Protein AF-A0A225DK24-F1 (afdb_monomer_lite)

Foldseek 3Di:
DPDAQPLRVVLVVQVVVCPQLDFLQSNQVSLLVSLAACVRCVVQADDDPVAKDWGWPDADQWKTKTKIKAFAFHKDFFKAQQQKFKKKAWRFAKKKKWFFFQDPVQATATQDIDIHGHSGMDRPRHFTGIMITRNDPGTMTIMMMMITPYRDDIDGHHHDPDHDPRPPDDPAAEEEEEAQELQSLLLLLLLLLQAARYAYEYEHQDPDGHCGLQQPDPDFVAWALAFQQQQDLALPCSCQSVVVVCVVPVVRDRRDTGGSNSSSVSSVVSSVVSNVPHSYHYHYHNWAFQAWDARPSAAIWTGTRVNHIDGHNFYEAADDFAFDDDPCPVFEDDDCPQEARGLSPPCSLVVDDLAFEEEEEAAESLSLVSVVNSPPDPHDYAYEYEYQALAHAAEDDPDDAAADACPVVLCVQLPPPDQHALVVSVVVLVVVLVVCVVVVHHSLNSLVNCVVCQLVNLQSHDPVSNVVCVVPVVVVNCSSNSHHYPVSVVVQVVCVVVNRYHYFNFDWRHWYDDCQWIWTWTQGNPPSDTDIDTTRHYYYPVDTHDQQDCSRGSHNVNCVSVQVWDADPVRQATDADPLAFGQGNVRDGDLRYGYAARRHCSSGVVSHDSSRRSVSSNSPSVSVCVVRPSPPPD

Structure (mmCIF, N/CA/C/O backbone):
data_AF-A0A225DK24-F1
#
_entry.id   AF-A0A225DK24-F1
#
loop_
_atom_site.group_PDB
_atom_site.id
_atom_site.type_symbol
_atom_site.label_atom_id
_atom_site.label_alt_id
_atom_site.label_comp_id
_atom_site.label_asym_id
_atom_site.label_entity_id
_atom_site.label_seq_id
_atom_site.pdbx_PDB_ins_code
_atom_site.Cartn_x
_atom_site.Cartn_y
_atom_site.Cartn_z
_atom_site.occupancy
_atom_site.B_iso_or_equiv
_atom_site.auth_seq_id
_atom_site.auth_comp_id
_atom_site.auth_asym_id
_atom_site.auth_atom_id
_atom_site.pdbx_PDB_model_num
ATOM 1 N N . MET A 1 1 ? 39.042 -27.674 -3.934 1.00 63.53 1 MET A N 1
ATOM 2 C CA . MET A 1 1 ? 38.348 -26.426 -4.324 1.00 63.53 1 MET A CA 1
ATOM 3 C C . MET A 1 1 ? 39.333 -25.568 -5.090 1.00 63.53 1 MET A C 1
ATOM 5 O O . MET A 1 1 ? 40.496 -25.561 -4.710 1.00 63.53 1 MET A O 1
ATOM 9 N N . ILE A 1 2 ? 38.900 -24.915 -6.169 1.00 78.00 2 ILE A N 1
ATOM 10 C CA . ILE A 1 2 ? 39.715 -23.899 -6.850 1.00 78.00 2 ILE A CA 1
ATOM 11 C C . ILE A 1 2 ? 39.828 -22.708 -5.883 1.00 78.00 2 ILE A C 1
ATOM 13 O O . ILE A 1 2 ? 38.780 -22.261 -5.411 1.00 78.00 2 ILE A O 1
ATOM 17 N N . PRO A 1 3 ? 41.037 -22.230 -5.533 1.00 83.44 3 PRO A N 1
ATOM 18 C CA . PRO A 1 3 ? 41.191 -21.035 -4.708 1.00 83.44 3 PRO A CA 1
ATOM 19 C C . PRO A 1 3 ? 40.518 -19.842 -5.389 1.00 83.44 3 PRO A C 1
ATOM 21 O O . PRO A 1 3 ? 40.699 -19.640 -6.591 1.00 83.44 3 PRO A O 1
ATOM 24 N N . LEU A 1 4 ? 39.728 -19.075 -4.640 1.00 91.38 4 LEU A N 1
ATOM 25 C CA . LEU A 1 4 ? 39.091 -17.874 -5.171 1.00 91.38 4 LEU A CA 1
ATOM 26 C C . LEU A 1 4 ? 40.088 -16.713 -5.156 1.00 91.38 4 LEU A C 1
ATOM 28 O O . LEU A 1 4 ? 40.890 -16.582 -4.235 1.00 91.38 4 LEU A O 1
ATOM 32 N N . ASN A 1 5 ? 40.027 -15.862 -6.178 1.00 95.19 5 ASN A N 1
ATOM 33 C CA . ASN A 1 5 ? 40.678 -14.556 -6.136 1.00 95.19 5 ASN A CA 1
ATOM 34 C C . ASN A 1 5 ? 40.067 -13.717 -4.984 1.00 95.19 5 ASN A C 1
ATOM 36 O O . ASN A 1 5 ? 38.856 -13.819 -4.769 1.00 95.19 5 ASN A O 1
ATOM 40 N N . PRO A 1 6 ? 40.841 -12.859 -4.288 1.00 95.00 6 PRO A N 1
ATOM 41 C CA . PRO A 1 6 ? 40.341 -12.045 -3.175 1.00 95.00 6 PRO A CA 1
ATOM 42 C C . PRO A 1 6 ? 39.071 -11.229 -3.471 1.00 95.00 6 PRO A C 1
ATOM 44 O O . PRO A 1 6 ? 38.195 -11.130 -2.615 1.00 95.00 6 PRO A O 1
ATOM 47 N N . ARG A 1 7 ? 38.923 -10.667 -4.680 1.00 94.94 7 ARG A N 1
ATOM 48 C CA . ARG A 1 7 ? 37.710 -9.921 -5.072 1.00 94.94 7 ARG A CA 1
ATOM 49 C C . ARG A 1 7 ? 36.498 -10.834 -5.223 1.00 94.94 7 ARG A C 1
ATOM 51 O O . ARG A 1 7 ? 35.393 -10.471 -4.823 1.00 94.94 7 ARG A O 1
ATOM 58 N N . LEU A 1 8 ? 36.706 -12.025 -5.783 1.00 94.56 8 LEU A N 1
ATOM 59 C CA . LEU A 1 8 ? 35.656 -13.027 -5.946 1.00 94.56 8 LEU A CA 1
ATOM 60 C C . LEU A 1 8 ? 35.246 -13.623 -4.589 1.00 94.56 8 LEU A C 1
ATOM 62 O O . LEU A 1 8 ? 34.063 -13.860 -4.358 1.00 94.56 8 LEU A O 1
ATOM 66 N N . GLU A 1 9 ? 36.197 -13.806 -3.672 1.00 95.31 9 GLU A N 1
ATOM 67 C CA . GLU A 1 9 ? 35.942 -14.213 -2.287 1.00 95.31 9 GLU A CA 1
ATOM 68 C C . GLU A 1 9 ? 35.147 -13.150 -1.511 1.00 95.31 9 GLU A C 1
ATOM 70 O O . GLU A 1 9 ? 34.161 -13.480 -0.849 1.00 95.31 9 GLU A O 1
ATOM 75 N N . ASP A 1 10 ? 35.499 -11.867 -1.650 1.00 95.38 10 ASP A N 1
ATOM 76 C CA . ASP A 1 10 ? 34.747 -10.774 -1.027 1.00 95.38 10 ASP A CA 1
ATOM 77 C C . ASP A 1 10 ? 33.317 -10.660 -1.580 1.00 95.38 10 ASP A C 1
ATOM 79 O O . ASP A 1 10 ? 32.370 -10.461 -0.815 1.00 95.38 10 ASP A O 1
ATOM 83 N N . LEU A 1 11 ? 33.121 -10.861 -2.890 1.00 95.88 11 LEU A N 1
ATOM 84 C CA . LEU A 1 11 ? 31.780 -10.944 -3.470 1.00 95.88 11 LEU A CA 1
ATOM 85 C C . LEU A 1 11 ? 30.970 -12.086 -2.841 1.00 95.88 11 LEU A C 1
ATOM 87 O O . LEU A 1 11 ? 29.830 -11.859 -2.442 1.00 95.88 11 LEU A O 1
ATOM 91 N N . VAL A 1 12 ? 31.547 -13.286 -2.716 1.00 95.69 12 VAL A N 1
ATOM 92 C CA . VAL A 1 12 ? 30.883 -14.438 -2.079 1.00 95.69 12 VAL A CA 1
ATOM 93 C C . VAL A 1 12 ? 30.485 -14.117 -0.640 1.00 95.69 12 VAL A C 1
ATOM 95 O O . VAL A 1 12 ? 29.343 -14.367 -0.263 1.00 95.69 12 VAL A O 1
ATOM 98 N N . ARG A 1 13 ? 31.372 -13.492 0.144 1.00 95.25 13 ARG A N 1
ATOM 99 C CA . ARG A 1 13 ? 31.068 -13.069 1.519 1.00 95.25 13 ARG A CA 1
ATOM 100 C C . ARG A 1 13 ? 29.879 -12.106 1.572 1.00 95.25 13 ARG A C 1
ATOM 102 O O . ARG A 1 13 ? 28.973 -12.294 2.376 1.00 95.25 13 ARG A O 1
ATOM 109 N N . ARG A 1 14 ? 29.855 -11.094 0.700 1.00 93.75 14 ARG A N 1
ATOM 110 C CA . ARG A 1 14 ? 28.753 -10.118 0.639 1.00 93.75 14 ARG A CA 1
ATOM 111 C C . ARG A 1 14 ? 27.439 -10.737 0.158 1.00 93.75 14 ARG A C 1
ATOM 113 O O . ARG A 1 14 ? 26.378 -10.342 0.627 1.00 93.75 14 ARG A O 1
ATOM 120 N N . LEU A 1 15 ? 27.490 -11.715 -0.748 1.00 93.56 15 LEU A N 1
ATOM 121 C CA . LEU A 1 15 ? 26.304 -12.469 -1.163 1.00 93.56 15 LEU A CA 1
ATOM 122 C C . LEU A 1 15 ? 25.789 -13.381 -0.041 1.00 93.56 15 LEU A C 1
ATOM 124 O O . LEU A 1 15 ? 24.580 -13.455 0.157 1.00 93.56 15 LEU A O 1
ATOM 128 N N . ASP A 1 16 ? 26.679 -14.011 0.733 1.00 92.88 16 ASP A N 1
ATOM 129 C CA . ASP A 1 16 ? 26.311 -14.820 1.904 1.00 92.88 16 ASP A CA 1
ATOM 130 C C . ASP A 1 16 ? 25.577 -13.970 2.974 1.00 92.88 16 ASP A C 1
ATOM 132 O O . ASP A 1 16 ? 24.686 -14.472 3.661 1.00 92.88 16 ASP A O 1
ATOM 136 N N . GLU A 1 17 ? 25.881 -12.668 3.077 1.00 90.75 17 GLU A N 1
ATOM 137 C CA . GLU A 1 17 ? 25.200 -11.716 3.974 1.00 90.75 17 GLU A CA 1
ATOM 138 C C . GLU A 1 17 ? 23.756 -11.375 3.549 1.00 90.75 17 GLU A C 1
ATOM 140 O O . GLU A 1 17 ? 22.966 -10.944 4.395 1.00 90.75 17 GLU A O 1
ATOM 145 N N . LEU A 1 18 ? 23.378 -11.581 2.278 1.00 85.50 18 LEU A N 1
ATOM 146 C CA . LEU A 1 18 ? 22.001 -11.352 1.811 1.00 85.50 18 LEU A CA 1
ATOM 147 C C . LEU A 1 18 ? 21.017 -12.392 2.368 1.00 85.50 18 LEU A C 1
ATOM 149 O O . LEU A 1 18 ? 19.855 -12.070 2.630 1.00 85.50 18 LEU A O 1
ATOM 153 N N . GLY A 1 19 ? 21.470 -13.636 2.550 1.00 83.00 19 GLY A N 1
ATOM 154 C CA . GLY A 1 19 ? 20.638 -14.733 3.035 1.00 83.00 19 GLY A CA 1
ATOM 155 C C . GLY A 1 19 ? 19.463 -15.095 2.101 1.00 83.00 19 GLY A C 1
ATOM 156 O O . GLY A 1 19 ? 19.473 -14.772 0.912 1.00 83.00 19 GLY A O 1
ATOM 157 N N . PRO A 1 20 ? 18.426 -15.792 2.610 1.00 75.38 20 PRO A N 1
ATOM 158 C CA . PRO A 1 20 ? 17.318 -16.321 1.800 1.00 75.38 20 PRO A CA 1
ATOM 159 C C . PRO A 1 20 ? 16.413 -15.255 1.168 1.00 75.38 20 PRO A C 1
ATOM 161 O O . PRO A 1 20 ? 15.648 -15.570 0.264 1.00 75.38 20 PRO A O 1
ATOM 164 N N . GLU A 1 21 ? 16.516 -14.006 1.614 1.00 68.81 21 GLU A N 1
ATOM 165 C CA . GLU A 1 21 ? 15.713 -12.871 1.145 1.00 68.81 21 GLU A CA 1
ATOM 166 C C . GLU A 1 21 ? 16.487 -12.010 0.127 1.00 68.81 21 GLU A C 1
ATOM 168 O O . GLU A 1 21 ? 16.242 -10.809 -0.001 1.00 68.81 21 GLU A O 1
ATOM 173 N N . ALA A 1 22 ? 17.467 -12.599 -0.569 1.00 80.44 22 ALA A N 1
ATOM 174 C CA . ALA A 1 22 ? 18.258 -11.907 -1.579 1.00 80.44 22 ALA A CA 1
ATOM 175 C C . ALA A 1 22 ? 17.358 -11.306 -2.671 1.00 80.44 22 ALA A C 1
ATOM 177 O O . ALA A 1 22 ? 16.533 -11.989 -3.276 1.00 80.44 22 ALA A O 1
ATOM 178 N N . THR A 1 23 ? 17.546 -10.015 -2.945 1.00 77.31 23 THR A N 1
ATOM 179 C CA . THR A 1 23 ? 16.813 -9.291 -3.989 1.00 77.31 23 THR A CA 1
ATOM 180 C C . THR A 1 23 ? 17.691 -8.973 -5.171 1.00 77.31 23 THR A C 1
ATOM 182 O O . THR A 1 23 ? 18.910 -8.867 -5.049 1.00 77.31 23 THR A O 1
ATOM 185 N N . LEU A 1 24 ? 17.052 -8.724 -6.314 1.00 79.06 24 LEU A N 1
ATOM 186 C CA . LEU A 1 24 ? 17.739 -8.360 -7.549 1.00 79.06 24 LEU A CA 1
ATOM 187 C C . LEU A 1 24 ? 18.584 -7.103 -7.346 1.00 79.06 24 LEU A C 1
ATOM 189 O O . LEU A 1 24 ? 19.726 -7.041 -7.787 1.00 79.06 24 LEU A O 1
ATOM 193 N N . ALA A 1 25 ? 18.061 -6.162 -6.556 1.00 77.19 25 ALA A N 1
ATOM 194 C CA . ALA A 1 25 ? 18.766 -4.958 -6.146 1.00 77.19 25 ALA A CA 1
ATOM 195 C C . ALA A 1 25 ? 19.965 -5.216 -5.236 1.00 77.19 25 ALA A C 1
ATOM 197 O O . ALA A 1 25 ? 20.996 -4.562 -5.386 1.00 77.19 25 ALA A O 1
ATOM 198 N N . GLY A 1 26 ? 19.835 -6.128 -4.271 1.00 83.94 26 GLY A N 1
ATOM 199 C CA . GLY A 1 26 ? 20.950 -6.519 -3.412 1.00 83.94 26 GLY A CA 1
ATOM 200 C C . GLY A 1 26 ? 22.074 -7.154 -4.226 1.00 83.94 26 GLY A C 1
ATOM 201 O O . GLY A 1 26 ? 23.225 -6.740 -4.119 1.00 83.94 26 GLY A O 1
ATOM 202 N N . ILE A 1 27 ? 21.722 -8.102 -5.094 1.00 89.31 27 ILE A N 1
ATOM 203 C CA . ILE A 1 27 ? 22.672 -8.821 -5.944 1.00 89.31 27 ILE A CA 1
ATOM 204 C C . ILE A 1 27 ? 23.372 -7.869 -6.920 1.00 89.31 27 ILE A C 1
ATOM 206 O O . ILE A 1 27 ? 24.601 -7.857 -6.965 1.00 89.31 27 ILE A O 1
ATOM 210 N N . ALA A 1 28 ? 22.613 -7.050 -7.659 1.00 87.75 28 ALA A N 1
ATOM 211 C CA . ALA A 1 28 ? 23.166 -6.098 -8.623 1.00 87.75 28 ALA A CA 1
ATOM 212 C C . ALA A 1 28 ? 24.166 -5.144 -7.954 1.00 87.75 28 ALA A C 1
ATOM 214 O O . ALA A 1 28 ? 25.301 -5.027 -8.408 1.00 87.75 28 ALA A O 1
ATOM 215 N N . ARG A 1 29 ? 23.809 -4.580 -6.792 1.00 87.75 29 ARG A N 1
ATOM 216 C CA . ARG A 1 29 ? 24.692 -3.696 -6.016 1.00 87.75 29 ARG A CA 1
ATOM 217 C C . ARG A 1 29 ? 25.998 -4.377 -5.602 1.00 87.75 29 ARG A C 1
ATOM 219 O O . ARG A 1 29 ? 27.055 -3.751 -5.618 1.00 87.75 29 ARG A O 1
ATOM 226 N N . HIS A 1 30 ? 25.944 -5.646 -5.193 1.00 92.62 30 HIS A N 1
ATOM 227 C CA . HIS A 1 30 ? 27.148 -6.377 -4.795 1.00 92.62 30 HIS A CA 1
ATOM 228 C C . HIS A 1 30 ? 28.040 -6.749 -5.982 1.00 92.62 30 HIS A C 1
ATOM 230 O O . HIS A 1 30 ? 29.261 -6.752 -5.805 1.00 92.62 30 HIS A O 1
ATOM 236 N N . LEU A 1 31 ? 27.460 -7.016 -7.159 1.00 92.88 31 LEU A N 1
ATOM 237 C CA . LEU A 1 31 ? 28.197 -7.206 -8.413 1.00 92.88 31 LEU A CA 1
ATOM 238 C C . LEU A 1 31 ? 28.871 -5.904 -8.867 1.00 92.88 31 LEU A C 1
ATOM 240 O O . LEU A 1 31 ? 30.077 -5.890 -9.104 1.00 92.88 31 LEU A O 1
ATOM 244 N N . GLU A 1 32 ? 28.129 -4.795 -8.903 1.00 90.38 32 GLU A N 1
ATOM 245 C CA . GLU A 1 32 ? 28.659 -3.469 -9.254 1.00 90.38 32 GLU A CA 1
ATOM 246 C C . GLU A 1 32 ? 29.811 -3.071 -8.325 1.00 90.38 32 GLU A C 1
ATOM 248 O O . GLU A 1 32 ? 30.904 -2.736 -8.780 1.00 90.38 32 GLU A O 1
ATOM 253 N N . GLY A 1 33 ? 29.612 -3.205 -7.010 1.00 90.56 33 GLY A N 1
ATOM 254 C CA . GLY A 1 33 ? 30.634 -2.904 -6.009 1.00 90.56 33 GLY A CA 1
ATOM 255 C C . GLY A 1 33 ? 31.804 -3.895 -5.960 1.00 90.56 33 GLY A C 1
ATOM 256 O O . GLY A 1 33 ? 32.774 -3.646 -5.247 1.00 90.56 33 GLY A O 1
ATOM 257 N N . ALA A 1 34 ? 31.738 -5.038 -6.655 1.00 92.75 34 ALA A N 1
ATOM 258 C CA . ALA A 1 34 ? 32.864 -5.971 -6.756 1.00 92.75 34 ALA A CA 1
ATOM 259 C C . ALA A 1 34 ? 33.916 -5.519 -7.765 1.00 92.75 34 ALA A C 1
ATOM 261 O O . ALA A 1 34 ? 35.082 -5.865 -7.585 1.00 92.75 34 ALA A O 1
ATOM 262 N N . ALA A 1 35 ? 33.509 -4.758 -8.790 1.00 89.12 35 ALA A N 1
ATOM 263 C CA . ALA A 1 35 ? 34.384 -4.315 -9.874 1.00 89.12 35 ALA A CA 1
ATOM 264 C C . ALA A 1 35 ? 35.274 -5.458 -10.416 1.00 89.12 35 ALA A C 1
ATOM 266 O O . ALA A 1 35 ? 36.493 -5.311 -10.525 1.00 89.12 35 ALA A O 1
ATOM 267 N N . LEU A 1 36 ? 34.664 -6.622 -10.685 1.00 94.62 36 LEU A N 1
ATOM 268 C CA . LEU A 1 36 ? 35.374 -7.809 -11.162 1.00 94.62 36 LEU A CA 1
ATOM 269 C C . LEU A 1 36 ? 35.978 -7.575 -12.551 1.00 94.62 36 LEU A C 1
ATOM 271 O O . LEU A 1 36 ? 35.341 -6.986 -13.426 1.00 94.62 36 LEU A O 1
ATOM 275 N N . ALA A 1 37 ? 37.177 -8.111 -12.755 1.00 93.44 37 ALA A N 1
ATOM 276 C CA . ALA A 1 37 ? 37.869 -8.162 -14.036 1.00 93.44 37 ALA A CA 1
ATOM 277 C C . ALA A 1 37 ? 38.078 -9.616 -14.501 1.00 93.44 37 ALA A C 1
ATOM 279 O O . ALA A 1 37 ? 37.814 -10.577 -13.771 1.00 93.44 37 ALA A O 1
ATOM 280 N N . ALA A 1 38 ? 38.538 -9.796 -15.741 1.00 94.38 38 ALA A N 1
ATOM 281 C CA . ALA A 1 38 ? 38.719 -11.114 -16.349 1.00 94.38 38 ALA A CA 1
ATOM 282 C C . ALA A 1 38 ? 39.688 -12.009 -15.551 1.00 94.38 38 ALA A C 1
ATOM 284 O O . ALA A 1 38 ? 39.441 -13.206 -15.379 1.00 94.38 38 ALA A O 1
ATOM 285 N N . GLU A 1 39 ? 40.765 -11.429 -15.017 1.00 95.19 39 GLU A N 1
ATOM 286 C CA . GLU A 1 39 ? 41.761 -12.111 -14.191 1.00 95.19 39 GLU A CA 1
ATOM 287 C C . GLU A 1 39 ? 41.181 -12.677 -12.887 1.00 95.19 39 GLU A C 1
ATOM 289 O O . GLU A 1 39 ? 41.618 -13.736 -12.430 1.00 95.19 39 GLU A O 1
ATOM 294 N N . ASP A 1 40 ? 40.154 -12.034 -12.324 1.00 96.12 40 ASP A N 1
ATOM 295 C CA . ASP A 1 40 ? 39.536 -12.451 -11.063 1.00 96.12 40 ASP A CA 1
ATOM 296 C C . ASP A 1 40 ? 38.778 -13.778 -11.208 1.00 96.12 40 ASP A C 1
ATOM 298 O O . ASP A 1 40 ? 38.622 -14.528 -10.240 1.00 96.12 40 ASP A O 1
ATOM 302 N N . VAL A 1 41 ? 38.334 -14.095 -12.430 1.00 96.62 41 VAL A N 1
ATOM 303 C CA . VAL A 1 41 ? 37.542 -15.292 -12.746 1.00 96.62 41 VAL A CA 1
ATOM 304 C C . VAL A 1 41 ? 38.256 -16.277 -13.673 1.00 96.62 41 VAL A C 1
ATOM 306 O O . VAL A 1 41 ? 37.679 -17.309 -14.023 1.00 96.62 41 VAL A O 1
ATOM 309 N N . ALA A 1 42 ? 39.511 -16.011 -14.049 1.00 96.19 42 ALA A N 1
ATOM 310 C CA . ALA A 1 42 ? 40.256 -16.764 -15.063 1.00 96.19 42 ALA A CA 1
ATOM 311 C C . ALA A 1 42 ? 40.274 -18.285 -14.815 1.00 96.19 42 ALA A C 1
ATOM 313 O O . ALA A 1 42 ? 40.132 -19.077 -15.747 1.00 96.19 42 ALA A O 1
ATOM 314 N N . ALA A 1 43 ? 40.358 -18.713 -13.550 1.00 96.12 43 ALA A N 1
ATOM 315 C CA . ALA A 1 43 ? 40.365 -20.129 -13.176 1.00 96.12 43 ALA A CA 1
ATOM 316 C C . ALA A 1 43 ? 39.079 -20.891 -13.573 1.00 96.12 43 ALA A C 1
ATOM 318 O O . ALA A 1 43 ? 39.104 -22.122 -13.713 1.00 96.12 43 ALA A O 1
ATOM 319 N N . PHE A 1 44 ? 37.976 -20.167 -13.788 1.00 97.00 44 PHE A N 1
ATOM 320 C CA . PHE A 1 44 ? 36.657 -20.687 -14.152 1.00 97.00 44 PHE A CA 1
ATOM 321 C C . PHE A 1 44 ? 36.314 -20.503 -15.637 1.00 97.00 44 PHE A C 1
ATOM 323 O O . PHE A 1 44 ? 35.312 -21.048 -16.094 1.00 97.00 44 PHE A O 1
ATOM 330 N N . VAL A 1 45 ? 37.137 -19.796 -16.414 1.00 97.00 45 VAL A N 1
ATOM 331 C CA . VAL A 1 45 ? 36.917 -19.630 -17.857 1.00 97.00 45 VAL A CA 1
ATOM 332 C C . VAL A 1 45 ? 37.141 -20.972 -18.562 1.00 97.00 45 VAL A C 1
ATOM 334 O O . VAL A 1 45 ? 38.154 -21.653 -18.359 1.00 97.00 45 VAL A O 1
ATOM 337 N N . ARG A 1 46 ? 36.153 -21.404 -19.352 1.00 94.81 46 ARG A N 1
ATOM 338 C CA . ARG A 1 46 ? 36.131 -22.719 -20.018 1.00 94.81 46 ARG A CA 1
ATOM 339 C C . ARG A 1 46 ? 35.553 -22.580 -21.430 1.00 94.81 46 ARG A C 1
ATOM 341 O O . ARG A 1 46 ? 34.364 -22.826 -21.611 1.00 94.81 46 ARG A O 1
ATOM 348 N N . PRO A 1 47 ? 36.332 -22.163 -22.438 1.00 94.38 47 PRO A N 1
ATOM 349 C CA . PRO A 1 47 ? 35.833 -22.094 -23.808 1.00 94.38 47 PRO A CA 1
ATOM 350 C C . PRO A 1 47 ? 35.393 -23.482 -24.291 1.00 94.38 47 PRO A C 1
ATOM 352 O O . PRO A 1 47 ? 36.080 -24.471 -24.042 1.00 94.38 47 PRO A O 1
ATOM 355 N N . ASN A 1 48 ? 34.249 -23.562 -24.967 1.00 94.69 48 ASN A N 1
ATOM 356 C CA . ASN A 1 48 ? 33.711 -24.816 -25.485 1.00 94.69 48 ASN A CA 1
ATOM 357 C C . ASN A 1 48 ? 33.092 -24.582 -26.878 1.00 94.69 48 ASN A C 1
ATOM 359 O O . ASN A 1 48 ? 32.129 -23.824 -26.986 1.00 94.69 48 ASN A O 1
ATOM 363 N N . PRO A 1 49 ? 33.606 -25.215 -27.947 1.00 92.69 49 PRO A N 1
ATOM 364 C CA . PRO A 1 49 ? 33.071 -25.055 -29.302 1.00 92.69 49 PRO A CA 1
ATOM 365 C C . PRO A 1 49 ? 31.617 -25.510 -29.465 1.00 92.69 49 PRO A C 1
ATOM 367 O O . PRO A 1 49 ? 30.900 -24.955 -30.292 1.00 92.69 49 PRO A O 1
ATOM 370 N N . ALA A 1 50 ? 31.171 -26.499 -28.684 1.00 91.62 50 ALA A N 1
ATOM 371 C CA . ALA A 1 50 ? 29.842 -27.090 -28.842 1.00 91.62 50 ALA A CA 1
ATOM 372 C C . ALA A 1 50 ? 28.713 -26.232 -28.242 1.00 91.62 50 ALA A C 1
ATOM 374 O O . ALA A 1 50 ? 27.581 -26.275 -28.717 1.00 91.62 50 ALA A O 1
ATOM 375 N N . SER A 1 51 ? 28.998 -25.470 -27.186 1.00 92.62 51 SER A N 1
ATOM 376 C CA . SER A 1 51 ? 28.039 -24.589 -26.516 1.00 92.62 51 SER A CA 1
ATOM 377 C C . SER A 1 51 ? 28.775 -23.596 -25.628 1.00 92.62 51 SER A C 1
ATOM 379 O O . SER A 1 51 ? 29.917 -23.843 -25.247 1.00 92.62 51 SER A O 1
ATOM 381 N N . TYR A 1 52 ? 28.105 -22.536 -25.182 1.00 94.81 52 TYR A N 1
ATOM 382 C CA . TYR A 1 52 ? 28.635 -21.766 -24.059 1.00 94.81 52 TYR A CA 1
ATOM 383 C C . TYR A 1 52 ? 28.785 -22.668 -22.823 1.00 94.81 52 TYR A C 1
ATOM 385 O O . TYR A 1 52 ? 28.056 -23.657 -22.655 1.00 94.81 52 TYR A O 1
ATOM 393 N N . SER A 1 53 ? 29.752 -22.360 -21.965 1.00 96.06 53 SER A N 1
ATOM 394 C CA . SER A 1 53 ? 30.021 -23.140 -20.757 1.00 96.06 53 SER A CA 1
ATOM 395 C C . SER A 1 53 ? 29.514 -22.435 -19.504 1.00 96.06 53 SER A C 1
ATOM 397 O O . SER A 1 53 ? 29.331 -21.218 -19.479 1.00 96.06 53 SER A O 1
ATOM 399 N N . ARG A 1 54 ? 29.275 -23.221 -18.450 1.00 95.38 54 ARG A N 1
ATOM 400 C CA . ARG A 1 54 ? 28.850 -22.751 -17.127 1.00 95.38 54 ARG A CA 1
ATOM 401 C C . ARG A 1 54 ? 29.780 -23.357 -16.086 1.00 95.38 54 ARG A C 1
ATOM 403 O O . ARG A 1 54 ? 29.678 -24.543 -15.783 1.00 95.38 54 ARG A O 1
ATOM 410 N N . ALA A 1 55 ? 30.685 -22.557 -15.543 1.00 96.25 55 ALA A N 1
ATOM 411 C CA . ALA A 1 55 ? 31.560 -22.957 -14.456 1.00 96.25 55 ALA A CA 1
ATOM 412 C C . ALA A 1 55 ? 30.999 -22.430 -13.135 1.00 96.25 55 ALA A C 1
ATOM 414 O O . ALA A 1 55 ? 30.858 -21.227 -12.930 1.00 96.25 55 ALA A O 1
ATOM 415 N N . ARG A 1 56 ? 30.660 -23.342 -12.225 1.00 96.44 56 ARG A N 1
ATOM 416 C CA . ARG A 1 56 ? 30.145 -22.970 -10.910 1.00 96.44 56 ARG A CA 1
ATOM 417 C C . ARG A 1 56 ? 31.275 -22.525 -9.995 1.00 96.44 56 ARG A C 1
ATOM 419 O O . ARG A 1 56 ? 32.167 -23.320 -9.703 1.00 96.44 56 ARG A O 1
ATOM 426 N N . VAL A 1 57 ? 31.179 -21.291 -9.512 1.00 96.38 57 VAL A N 1
ATOM 427 C CA . VAL A 1 57 ? 32.086 -20.742 -8.500 1.00 96.38 57 VAL A CA 1
ATOM 428 C C . VAL A 1 57 ? 31.638 -21.206 -7.122 1.00 96.38 57 VAL A C 1
ATOM 430 O O . VAL A 1 57 ? 32.396 -21.846 -6.398 1.00 96.38 57 VAL A O 1
ATOM 433 N N . VAL A 1 58 ? 30.371 -20.949 -6.783 1.00 95.38 58 VAL A N 1
ATOM 434 C CA . VAL A 1 58 ? 29.787 -21.346 -5.502 1.00 95.38 58 VAL A CA 1
ATOM 435 C C . VAL A 1 58 ? 28.294 -21.626 -5.638 1.00 95.38 58 VAL A C 1
ATOM 437 O O . VAL A 1 58 ? 27.609 -21.027 -6.463 1.00 95.38 58 VAL A O 1
ATOM 440 N N . ARG A 1 59 ? 27.787 -22.544 -4.813 1.00 95.06 59 ARG A N 1
ATOM 441 C CA . ARG A 1 59 ? 26.355 -22.753 -4.597 1.00 95.06 59 ARG A CA 1
ATOM 442 C C . ARG A 1 59 ? 26.079 -22.808 -3.105 1.00 95.06 59 ARG A C 1
ATOM 444 O O . ARG A 1 59 ? 26.749 -23.538 -2.375 1.00 95.06 59 ARG A O 1
ATOM 451 N N . ARG A 1 60 ? 25.098 -22.021 -2.687 1.00 94.25 60 ARG A N 1
ATOM 452 C CA . ARG A 1 60 ? 24.492 -22.010 -1.358 1.00 94.25 60 ARG A CA 1
ATOM 453 C C . ARG A 1 60 ? 23.041 -22.463 -1.473 1.00 94.25 60 ARG A C 1
ATOM 455 O O . ARG A 1 60 ? 22.543 -22.698 -2.573 1.00 94.25 60 ARG A O 1
ATOM 462 N N . ASP A 1 61 ? 22.352 -22.526 -0.342 1.00 90.38 61 ASP A N 1
ATOM 463 C CA . ASP A 1 61 ? 20.915 -22.812 -0.321 1.00 90.38 61 ASP A CA 1
ATOM 464 C C . ASP A 1 61 ? 20.093 -21.694 -0.984 1.00 90.38 61 ASP A C 1
ATOM 466 O O . ASP A 1 61 ? 19.060 -21.963 -1.593 1.00 90.38 61 ASP A O 1
ATOM 470 N N . HIS A 1 62 ? 20.573 -20.447 -0.904 1.00 90.38 62 HIS A N 1
ATOM 471 C CA . HIS A 1 62 ? 19.836 -19.252 -1.326 1.00 90.38 62 HIS A CA 1
ATOM 472 C C . HIS A 1 62 ? 20.388 -18.550 -2.576 1.00 90.38 62 HIS A C 1
ATOM 474 O O . HIS A 1 62 ? 19.693 -17.703 -3.126 1.00 90.38 62 HIS A O 1
ATOM 480 N N . TYR A 1 63 ? 21.573 -18.915 -3.080 1.00 94.94 63 TYR A N 1
ATOM 481 C CA . TYR A 1 63 ? 22.042 -18.446 -4.389 1.00 94.94 63 TYR A CA 1
ATOM 482 C C . TYR A 1 63 ? 23.069 -19.383 -5.036 1.00 94.94 63 TYR A C 1
ATOM 484 O O . TYR A 1 63 ? 23.682 -20.234 -4.385 1.00 94.94 63 TYR A O 1
ATOM 492 N N . GLU A 1 64 ? 23.282 -19.204 -6.336 1.00 95.69 64 GLU A N 1
ATOM 493 C CA . GLU A 1 64 ? 24.376 -19.810 -7.091 1.00 95.69 64 GLU A CA 1
ATOM 494 C C . GLU A 1 64 ? 25.105 -18.748 -7.920 1.00 95.69 64 GLU A C 1
ATOM 496 O O . GLU A 1 64 ? 24.473 -17.931 -8.585 1.00 95.69 64 GLU A O 1
ATOM 501 N N . LEU A 1 65 ? 26.439 -18.778 -7.874 1.00 96.94 65 LEU A N 1
ATOM 502 C CA . LEU A 1 65 ? 27.335 -17.895 -8.618 1.00 96.94 65 LEU A CA 1
ATOM 503 C C . LEU A 1 65 ? 28.055 -18.702 -9.703 1.00 96.94 65 LEU A C 1
ATOM 505 O O . LEU A 1 65 ? 28.739 -19.695 -9.415 1.00 96.94 65 LEU A O 1
ATOM 509 N N . LEU A 1 66 ? 27.920 -18.258 -10.947 1.00 96.81 66 LEU A N 1
ATOM 510 C CA . LEU A 1 66 ? 28.450 -18.917 -12.135 1.00 96.81 66 LEU A CA 1
ATOM 511 C C . LEU A 1 66 ? 29.341 -17.963 -12.931 1.00 96.81 66 LEU A C 1
ATOM 513 O O . LEU A 1 66 ? 29.038 -16.782 -13.057 1.00 96.81 66 LEU A O 1
ATOM 517 N N . VAL A 1 67 ? 30.389 -18.506 -13.540 1.00 97.75 67 VAL A N 1
ATOM 518 C CA . VAL A 1 67 ? 31.143 -17.866 -14.621 1.00 97.75 67 VAL A CA 1
ATOM 519 C C . VAL A 1 67 ? 30.754 -18.568 -15.913 1.00 97.75 67 VAL A C 1
ATOM 521 O O . VAL A 1 67 ? 30.839 -19.794 -16.012 1.00 97.75 67 VAL A O 1
ATOM 524 N N . MET A 1 68 ? 30.286 -17.809 -16.896 1.00 97.50 68 MET A N 1
ATOM 525 C CA . MET A 1 68 ? 29.855 -18.327 -18.189 1.00 97.50 68 MET A CA 1
ATOM 526 C C . MET A 1 68 ? 30.801 -17.828 -19.276 1.00 97.50 68 MET A C 1
ATOM 528 O O . MET A 1 68 ? 31.191 -16.662 -19.290 1.00 97.50 68 MET A O 1
ATOM 532 N N . THR A 1 69 ? 31.224 -18.736 -20.154 1.00 98.19 69 THR A N 1
ATOM 533 C CA . THR A 1 69 ? 32.162 -18.442 -21.246 1.00 98.19 69 THR A CA 1
ATOM 534 C C . THR A 1 69 ? 31.468 -18.668 -22.580 1.00 98.19 69 THR A C 1
ATOM 536 O O . THR A 1 69 ? 30.950 -19.760 -22.822 1.00 98.19 69 THR A O 1
ATOM 539 N N . TRP A 1 70 ? 31.492 -17.654 -23.439 1.00 98.06 70 TRP A N 1
ATOM 540 C CA . TRP A 1 70 ? 30.790 -17.631 -24.717 1.00 98.06 70 TRP A CA 1
ATOM 541 C C . TRP A 1 70 ? 31.790 -17.350 -25.842 1.00 98.06 70 TRP A C 1
ATOM 543 O O . TRP A 1 70 ? 32.405 -16.282 -25.891 1.00 98.06 70 TRP A O 1
ATOM 553 N N . LEU A 1 71 ? 31.959 -18.304 -26.755 1.00 97.62 71 LEU A N 1
ATOM 554 C CA . LEU A 1 71 ? 32.718 -18.100 -27.991 1.00 97.62 71 LEU A CA 1
ATOM 555 C C . LEU A 1 71 ? 31.949 -17.195 -28.972 1.00 97.62 71 LEU A C 1
ATOM 557 O O . LEU A 1 71 ? 30.735 -17.029 -28.810 1.00 97.62 71 LEU A O 1
ATOM 561 N N . PRO A 1 72 ? 32.630 -16.612 -29.978 1.00 96.81 72 PRO A N 1
ATOM 562 C CA . PRO A 1 72 ? 31.991 -15.805 -31.015 1.00 96.81 72 PRO A CA 1
ATOM 563 C C . PRO A 1 72 ? 30.732 -16.456 -31.599 1.00 96.81 72 PRO A C 1
ATOM 565 O O . PRO A 1 72 ? 30.723 -17.648 -31.915 1.00 96.81 72 PRO A O 1
ATOM 568 N N . GLY A 1 73 ? 29.652 -15.680 -31.700 1.00 92.56 73 GLY A N 1
ATOM 569 C CA . GLY A 1 73 ? 28.362 -16.121 -32.240 1.00 92.56 73 GLY A CA 1
ATOM 570 C C . GLY A 1 73 ? 27.517 -17.017 -31.325 1.00 92.56 73 GLY A C 1
ATOM 571 O O . GLY A 1 73 ? 26.362 -17.286 -31.654 1.00 92.56 73 GLY A O 1
ATOM 572 N N . GLN A 1 74 ? 28.030 -17.474 -30.175 1.00 96.62 74 GLN A N 1
ATOM 573 C CA . GLN A 1 74 ? 27.238 -18.289 -29.251 1.00 96.62 74 GLN A CA 1
ATOM 574 C C . GLN A 1 74 ? 26.147 -17.463 -28.562 1.00 96.62 74 GLN A C 1
ATOM 576 O O . GLN A 1 74 ? 26.365 -16.318 -28.157 1.00 96.62 74 GLN A O 1
ATOM 581 N N . ALA A 1 75 ? 24.981 -18.080 -28.377 1.00 94.81 75 ALA A N 1
ATOM 582 C CA . ALA A 1 75 ? 23.843 -17.490 -27.686 1.00 94.81 75 ALA A CA 1
ATOM 583 C C . ALA A 1 75 ? 23.097 -18.529 -26.844 1.00 94.81 75 ALA A C 1
ATOM 585 O O . ALA A 1 75 ? 23.151 -19.731 -27.119 1.00 94.81 75 ALA A O 1
ATOM 586 N N . SER A 1 76 ? 22.373 -18.064 -25.828 1.00 93.69 76 SER A N 1
ATOM 587 C CA . SER A 1 76 ? 21.331 -18.867 -25.195 1.00 93.69 76 SER A CA 1
ATOM 588 C C . SER A 1 76 ? 20.051 -18.832 -26.029 1.00 93.69 76 SER A C 1
ATOM 590 O O . SER A 1 76 ? 19.796 -17.892 -26.778 1.00 93.69 76 SER A O 1
ATOM 592 N N . VAL A 1 77 ? 19.225 -19.869 -25.895 1.00 91.81 77 VAL A N 1
ATOM 593 C CA . VAL A 1 77 ? 17.847 -19.820 -26.401 1.00 91.81 77 VAL A CA 1
ATOM 594 C C . VAL A 1 77 ? 17.025 -18.825 -25.571 1.00 91.81 77 VAL A C 1
ATOM 596 O O . VAL A 1 77 ? 17.358 -18.624 -24.398 1.00 91.81 77 VAL A O 1
ATOM 599 N N . PRO A 1 78 ? 15.948 -18.230 -26.113 1.00 91.50 78 PRO A N 1
ATOM 600 C CA . PRO A 1 78 ? 15.040 -17.422 -25.309 1.00 91.50 78 PRO A CA 1
ATOM 601 C C . PRO A 1 78 ? 14.478 -18.244 -24.153 1.00 91.50 78 PRO A C 1
ATOM 603 O O . PRO A 1 78 ? 13.936 -19.337 -24.355 1.00 91.50 78 PRO A O 1
ATOM 606 N N . HIS A 1 79 ? 14.635 -17.734 -22.938 1.00 89.69 79 HIS A N 1
ATOM 607 C CA . HIS A 1 79 ? 14.218 -18.434 -21.734 1.00 89.69 79 HIS A CA 1
ATOM 608 C C . HIS A 1 79 ? 13.816 -17.475 -20.616 1.00 89.69 79 HIS A C 1
ATOM 610 O O . HIS A 1 79 ? 14.116 -16.285 -20.675 1.00 89.69 79 HIS A O 1
ATOM 616 N N . ASP A 1 80 ? 13.133 -18.009 -19.610 1.00 86.31 80 ASP A N 1
ATOM 617 C CA . ASP A 1 80 ? 12.938 -17.373 -18.308 1.00 86.31 80 ASP A CA 1
ATOM 618 C C . ASP A 1 80 ? 13.661 -18.173 -17.208 1.00 86.31 80 ASP A C 1
ATOM 620 O O . ASP A 1 80 ? 14.309 -19.181 -17.495 1.00 86.31 80 ASP A O 1
ATOM 624 N N . HIS A 1 81 ? 13.572 -17.739 -15.947 1.00 84.88 81 HIS A N 1
ATOM 625 C CA . HIS A 1 81 ? 14.296 -18.361 -14.822 1.00 84.88 81 HIS A CA 1
ATOM 626 C C . HIS A 1 81 ? 13.383 -19.029 -13.774 1.00 84.88 81 HIS A C 1
ATOM 628 O O . HIS A 1 81 ? 13.841 -19.331 -12.676 1.00 84.88 81 HIS A O 1
ATOM 634 N N . VAL A 1 82 ? 12.095 -19.242 -14.090 1.00 78.88 82 VAL A N 1
ATOM 635 C CA . VAL A 1 82 ? 11.084 -19.971 -13.279 1.00 78.88 82 VAL A CA 1
ATOM 636 C C . VAL A 1 82 ? 11.227 -19.742 -11.761 1.00 78.88 82 VAL A C 1
ATOM 638 O O . VAL A 1 82 ? 11.412 -20.666 -10.969 1.00 78.88 82 VAL A O 1
ATOM 641 N N . GLY A 1 83 ? 11.142 -18.479 -11.338 1.00 74.38 83 GLY A N 1
ATOM 642 C CA . GLY A 1 83 ? 11.154 -18.098 -9.920 1.00 74.38 83 GLY A CA 1
ATOM 643 C C . GLY A 1 83 ? 12.536 -17.861 -9.301 1.00 74.38 83 GLY A C 1
ATOM 644 O O . GLY A 1 83 ? 12.594 -17.512 -8.123 1.00 74.38 83 GLY A O 1
ATOM 645 N N . SER A 1 84 ? 13.623 -18.004 -10.064 1.00 83.12 84 SER A N 1
ATOM 646 C CA . SER A 1 84 ? 14.936 -17.455 -9.713 1.00 83.12 84 SER A CA 1
ATOM 647 C C . SER A 1 84 ? 15.102 -16.056 -10.300 1.00 83.12 84 SER A C 1
ATOM 649 O O . SER A 1 84 ? 14.820 -15.831 -11.471 1.00 83.12 84 SER A O 1
ATOM 651 N N . ILE A 1 85 ? 15.612 -15.128 -9.499 1.00 84.62 85 ILE A N 1
ATOM 652 C CA . ILE A 1 85 ? 16.075 -13.824 -9.971 1.00 84.62 85 ILE A CA 1
ATOM 653 C C . ILE A 1 85 ? 17.521 -13.953 -10.454 1.00 84.62 85 ILE A C 1
ATOM 655 O O . ILE A 1 85 ? 18.273 -14.760 -9.901 1.00 84.62 85 ILE A O 1
ATOM 659 N N . CYS A 1 86 ? 17.931 -13.164 -11.449 1.00 88.56 86 CYS A N 1
ATOM 660 C CA . CYS A 1 86 ? 19.312 -13.174 -11.927 1.00 88.56 86 CYS A CA 1
ATOM 661 C C . CYS A 1 86 ? 19.821 -11.775 -12.271 1.00 88.56 86 CYS A C 1
ATOM 663 O O . CYS A 1 86 ? 19.149 -10.995 -12.948 1.00 88.56 86 CYS A O 1
ATOM 665 N N . ALA A 1 87 ? 21.044 -11.495 -11.827 1.00 90.38 87 ALA A N 1
ATOM 666 C CA . ALA A 1 87 ? 21.851 -10.397 -12.332 1.00 90.38 87 ALA A CA 1
ATOM 667 C C . ALA A 1 87 ? 23.151 -10.956 -12.915 1.00 90.38 87 ALA A C 1
ATOM 669 O O . ALA A 1 87 ? 23.719 -11.920 -12.385 1.00 90.38 87 ALA A O 1
ATOM 670 N N . LEU A 1 88 ? 23.618 -10.341 -13.998 1.00 92.88 88 LEU A N 1
ATOM 671 C CA . LEU A 1 88 ? 24.891 -10.658 -14.627 1.00 92.88 88 LEU A CA 1
ATOM 672 C C . LEU A 1 88 ? 25.815 -9.451 -14.668 1.00 92.88 88 LEU A C 1
ATOM 674 O O . LEU A 1 88 ? 25.356 -8.320 -14.750 1.00 92.88 88 LEU A O 1
ATOM 678 N N . GLN A 1 89 ? 27.116 -9.708 -14.669 1.00 95.44 89 GLN A N 1
ATOM 679 C CA . GLN A 1 89 ? 28.164 -8.738 -14.959 1.00 95.44 89 GLN A CA 1
ATOM 680 C C . GLN A 1 89 ? 28.992 -9.238 -16.139 1.00 95.44 89 GLN A C 1
ATOM 682 O O . GLN A 1 89 ? 29.389 -10.405 -16.169 1.00 95.44 89 GLN A O 1
ATOM 687 N N . VAL A 1 90 ? 29.285 -8.368 -17.102 1.00 96.44 90 VAL A N 1
ATOM 688 C CA . VAL A 1 90 ? 30.232 -8.684 -18.178 1.00 96.44 90 VAL A CA 1
ATOM 689 C C . VAL A 1 90 ? 31.634 -8.337 -17.691 1.00 96.44 90 VAL A C 1
ATOM 691 O O . VAL A 1 90 ? 31.919 -7.177 -17.420 1.00 96.44 90 VAL A O 1
ATOM 694 N N . VAL A 1 91 ? 32.518 -9.326 -17.571 1.00 96.94 91 VAL A N 1
ATOM 695 C CA . VAL A 1 91 ? 33.899 -9.120 -17.081 1.00 96.94 91 VAL A CA 1
ATOM 696 C C . VAL A 1 91 ? 34.934 -9.136 -18.206 1.00 96.94 91 VAL A C 1
ATOM 698 O O . VAL A 1 91 ? 36.060 -8.688 -18.014 1.00 96.94 91 VAL A O 1
ATOM 701 N N . GLN A 1 92 ? 34.549 -9.613 -19.393 1.00 96.88 92 GLN A N 1
ATOM 702 C CA . GLN A 1 92 ? 35.343 -9.524 -20.617 1.00 96.88 92 GLN A CA 1
ATOM 703 C C . GLN A 1 92 ? 34.427 -9.541 -21.843 1.00 96.88 92 GLN A C 1
ATOM 705 O O . GLN A 1 92 ? 33.551 -10.398 -21.933 1.00 96.88 92 GLN A O 1
ATOM 710 N N . GLY A 1 93 ? 34.671 -8.656 -22.810 1.00 95.19 93 GLY A N 1
ATOM 711 C CA . GLY A 1 93 ? 33.940 -8.606 -24.079 1.00 95.19 93 GLY A CA 1
ATOM 712 C C . GLY A 1 93 ? 32.660 -7.769 -24.010 1.00 95.19 93 GLY A C 1
ATOM 713 O O . GLY A 1 93 ? 32.509 -6.911 -23.140 1.00 95.19 93 GLY A O 1
ATOM 714 N N . ASN A 1 94 ? 31.747 -8.002 -24.955 1.00 93.19 94 ASN A N 1
ATOM 715 C CA . ASN A 1 94 ? 30.452 -7.325 -25.027 1.00 93.19 94 ASN A CA 1
ATOM 716 C C . ASN A 1 94 ? 29.349 -8.365 -25.234 1.00 93.19 94 ASN A C 1
ATOM 718 O O . ASN A 1 94 ? 29.392 -9.142 -26.191 1.00 93.19 94 ASN A O 1
ATOM 722 N N . ALA A 1 95 ? 28.370 -8.376 -24.338 1.00 94.94 95 ALA A N 1
ATOM 723 C CA . ALA A 1 95 ? 27.165 -9.173 -24.492 1.00 94.94 95 ALA A CA 1
ATOM 724 C C . ALA A 1 95 ? 26.083 -8.362 -25.209 1.00 94.94 95 ALA A C 1
ATOM 726 O O . ALA A 1 95 ? 26.027 -7.138 -25.107 1.00 94.94 95 ALA A O 1
ATOM 727 N N . VAL A 1 96 ? 25.185 -9.061 -25.893 1.00 93.75 96 VAL A N 1
ATOM 728 C CA . VAL A 1 96 ? 23.895 -8.517 -26.315 1.00 93.75 96 VAL A CA 1
ATOM 729 C C . VAL A 1 96 ? 22.810 -9.278 -25.573 1.00 93.75 96 VAL A C 1
ATOM 731 O O . VAL A 1 96 ? 22.727 -10.503 -25.680 1.00 93.75 96 VAL A O 1
ATOM 734 N N . GLU A 1 97 ? 21.999 -8.553 -24.810 1.00 91.75 97 GLU A N 1
ATOM 735 C CA . GLU A 1 97 ? 20.796 -9.077 -24.179 1.00 91.75 97 GLU A CA 1
ATOM 736 C C . GLU A 1 97 ? 19.580 -8.767 -25.051 1.00 91.75 97 GLU A C 1
ATOM 738 O O . GLU A 1 97 ? 19.197 -7.611 -25.226 1.00 91.75 97 GLU A O 1
ATOM 743 N N . THR A 1 98 ? 18.968 -9.808 -25.602 1.00 89.75 98 THR A N 1
ATOM 744 C CA . THR A 1 98 ? 17.746 -9.710 -26.404 1.00 89.75 98 THR A CA 1
ATOM 745 C C . THR A 1 98 ? 16.548 -9.989 -25.508 1.00 89.75 98 THR A C 1
ATOM 747 O O . THR A 1 98 ? 16.519 -11.022 -24.843 1.00 89.75 98 THR A O 1
ATOM 750 N N . ASN A 1 99 ? 15.563 -9.093 -25.495 1.00 87.31 99 ASN A N 1
ATOM 751 C CA . ASN A 1 99 ? 14.305 -9.253 -24.766 1.00 87.31 99 ASN A CA 1
ATOM 752 C C . ASN A 1 99 ? 13.176 -9.624 -25.729 1.00 87.31 99 ASN A C 1
ATOM 754 O O . ASN A 1 99 ? 13.113 -9.112 -26.849 1.00 87.31 99 ASN A O 1
ATOM 758 N N . PHE A 1 100 ? 12.269 -10.481 -25.266 1.00 85.81 100 PHE A N 1
ATOM 759 C CA . PHE A 1 100 ? 11.158 -11.000 -26.054 1.00 85.81 100 PHE A CA 1
ATOM 760 C C . PHE A 1 100 ? 9.813 -10.786 -25.356 1.00 85.81 100 PHE A C 1
ATOM 762 O O . PHE A 1 100 ? 9.722 -10.785 -24.124 1.00 85.81 100 PHE A O 1
ATOM 769 N N . SER A 1 101 ? 8.751 -10.687 -26.151 1.00 82.00 101 SER A N 1
ATOM 770 C CA . SER A 1 101 ? 7.366 -10.838 -25.703 1.00 82.00 101 SER A CA 1
ATOM 771 C C . SER A 1 101 ? 6.781 -12.146 -26.243 1.00 82.00 101 SER A C 1
ATOM 773 O O . SER A 1 101 ? 7.136 -12.593 -27.332 1.00 82.00 101 SER A O 1
ATOM 775 N N . VAL A 1 102 ? 5.901 -12.797 -25.473 1.00 81.75 102 VAL A N 1
ATOM 776 C CA . VAL A 1 102 ? 5.141 -13.954 -25.977 1.00 81.75 102 VAL A CA 1
ATOM 777 C C . VAL A 1 102 ? 3.900 -13.445 -26.686 1.00 81.75 102 VAL A C 1
ATOM 779 O O . VAL A 1 102 ? 3.036 -12.822 -26.062 1.00 81.75 102 VAL A O 1
ATOM 782 N N . ALA A 1 103 ? 3.801 -13.724 -27.978 1.00 79.06 103 ALA A N 1
ATOM 783 C CA . ALA A 1 103 ? 2.609 -13.454 -28.759 1.00 79.06 103 ALA A CA 1
ATOM 784 C C . ALA A 1 103 ? 1.478 -14.437 -28.422 1.00 79.06 103 ALA A C 1
ATOM 786 O O . ALA A 1 103 ? 1.690 -15.514 -27.866 1.00 79.06 103 ALA A O 1
ATOM 787 N N . ALA A 1 104 ? 0.244 -14.074 -28.781 1.00 77.25 104 ALA A N 1
ATOM 788 C CA . ALA A 1 104 ? -0.939 -14.893 -28.504 1.00 77.25 104 ALA A CA 1
ATOM 789 C C . ALA A 1 104 ? -0.899 -16.279 -29.183 1.00 77.25 104 ALA A C 1
ATOM 791 O O . ALA A 1 104 ? -1.568 -17.201 -28.728 1.00 77.25 104 ALA A O 1
ATOM 792 N N . ASP A 1 105 ? -0.108 -16.428 -30.249 1.00 84.25 105 ASP A N 1
ATOM 793 C CA . ASP A 1 105 ? 0.146 -17.690 -30.951 1.00 84.25 105 ASP A CA 1
ATOM 794 C C . ASP A 1 105 ? 1.286 -18.524 -30.324 1.00 84.25 105 ASP A C 1
ATOM 796 O O . ASP A 1 105 ? 1.611 -19.599 -30.822 1.00 84.25 105 ASP A O 1
ATOM 800 N N . GLY A 1 106 ? 1.873 -18.056 -29.217 1.00 82.56 106 GLY A N 1
ATOM 801 C CA . GLY A 1 106 ? 2.882 -18.768 -28.433 1.00 82.56 106 GLY A CA 1
ATOM 802 C C . GLY A 1 106 ? 4.332 -18.539 -28.870 1.00 82.56 106 GLY A C 1
ATOM 803 O O . GLY A 1 106 ? 5.238 -19.063 -28.218 1.00 82.56 106 GLY A O 1
ATOM 804 N N . TYR A 1 107 ? 4.580 -17.760 -29.927 1.00 88.69 107 TYR A N 1
ATOM 805 C CA . TYR A 1 107 ? 5.942 -17.416 -30.343 1.00 88.69 107 TYR A CA 1
ATOM 806 C C . TYR A 1 107 ? 6.550 -16.312 -29.475 1.00 88.69 107 TYR A C 1
ATOM 808 O O . TYR A 1 107 ? 5.857 -15.401 -29.025 1.00 88.69 107 TYR A O 1
ATOM 816 N N . ALA A 1 108 ? 7.866 -16.386 -29.272 1.00 88.12 108 ALA A N 1
ATOM 817 C CA . ALA A 1 108 ? 8.653 -15.293 -28.716 1.00 88.12 108 ALA A CA 1
ATOM 818 C C . ALA A 1 108 ? 9.053 -14.325 -29.838 1.00 88.12 108 ALA A C 1
ATOM 820 O O . ALA A 1 108 ? 9.843 -14.676 -30.722 1.00 88.12 108 ALA A O 1
ATOM 821 N N . ASP A 1 109 ? 8.511 -13.113 -29.782 1.00 86.00 109 ASP A N 1
ATOM 822 C CA . ASP A 1 109 ? 8.821 -12.023 -30.698 1.00 86.00 109 ASP A CA 1
ATOM 823 C C . ASP A 1 109 ? 9.874 -11.106 -30.075 1.00 86.00 109 ASP A C 1
ATOM 825 O O . ASP A 1 109 ? 9.790 -10.754 -28.898 1.00 86.00 109 ASP A O 1
ATOM 829 N N . LEU A 1 110 ? 10.902 -10.759 -30.854 1.00 86.62 110 LEU A N 1
ATOM 830 C CA . LEU A 1 110 ? 11.956 -9.846 -30.415 1.00 86.62 110 LEU A CA 1
ATOM 831 C C . LEU A 1 110 ? 11.348 -8.462 -30.173 1.00 86.62 110 LEU A C 1
ATOM 833 O O . LEU A 1 110 ? 10.749 -7.880 -31.075 1.00 86.62 110 LEU A O 1
ATOM 837 N N . GLU A 1 111 ? 11.548 -7.928 -28.971 1.00 82.56 111 GLU A N 1
ATOM 838 C CA . GLU A 1 111 ? 11.116 -6.576 -28.611 1.00 82.56 111 GLU A CA 1
ATOM 839 C C . GLU A 1 111 ? 12.260 -5.582 -28.802 1.00 82.56 111 GLU A C 1
ATOM 841 O O . GLU A 1 111 ? 12.151 -4.622 -29.564 1.00 82.56 111 GLU A O 1
ATOM 846 N N . TYR A 1 112 ? 13.387 -5.829 -28.135 1.00 82.81 112 TYR A N 1
ATOM 847 C CA . TYR A 1 112 ? 14.571 -4.985 -28.238 1.00 82.81 112 TYR A CA 1
ATOM 848 C C . TYR A 1 112 ? 15.838 -5.731 -27.816 1.00 82.81 112 TYR A C 1
ATOM 850 O O . TYR A 1 112 ? 15.792 -6.758 -27.135 1.00 82.81 112 TYR A O 1
ATOM 858 N N . GLU A 1 113 ? 16.983 -5.172 -28.195 1.00 88.06 113 GLU A N 1
ATOM 859 C CA . GLU A 1 113 ? 18.303 -5.627 -27.770 1.00 88.06 113 GLU A CA 1
ATOM 860 C C . GLU A 1 113 ? 19.000 -4.540 -26.954 1.00 88.06 113 GLU A C 1
ATOM 862 O O . GLU A 1 113 ? 18.823 -3.344 -27.191 1.00 88.06 113 GLU A O 1
ATOM 867 N N . THR A 1 114 ? 19.785 -4.951 -25.965 1.00 87.38 114 THR A N 1
ATOM 868 C CA . THR A 1 114 ? 20.591 -4.058 -25.136 1.00 87.38 114 THR A CA 1
ATOM 869 C C . THR A 1 114 ? 22.036 -4.547 -25.134 1.00 87.38 114 THR A C 1
ATOM 871 O O . THR A 1 114 ? 22.287 -5.684 -24.724 1.00 87.38 114 THR A O 1
ATOM 874 N N . PRO A 1 115 ? 23.001 -3.737 -25.607 1.00 91.50 115 PRO A N 1
ATOM 875 C CA . PRO A 1 115 ? 24.408 -4.068 -25.457 1.00 91.50 115 PRO A CA 1
ATOM 876 C C . PRO A 1 115 ? 24.816 -3.912 -23.988 1.00 91.50 115 PRO A C 1
ATOM 878 O O . PRO A 1 115 ? 24.475 -2.921 -23.347 1.00 91.50 115 PRO A O 1
ATOM 881 N N . VAL A 1 116 ? 25.562 -4.885 -23.473 1.00 91.81 116 VAL A N 1
ATOM 882 C CA . VAL A 1 116 ? 26.129 -4.874 -22.122 1.00 91.81 116 VAL A CA 1
ATOM 883 C C . VAL A 1 116 ? 27.640 -5.024 -22.260 1.00 91.81 116 VAL A C 1
ATOM 885 O O . VAL A 1 116 ? 28.147 -6.075 -22.661 1.00 91.81 116 VAL A O 1
ATOM 888 N N . GLY A 1 117 ? 28.357 -3.936 -22.006 1.00 93.44 117 GLY A N 1
ATOM 889 C CA . GLY A 1 117 ? 29.805 -3.858 -22.152 1.00 93.44 117 GLY A CA 1
ATOM 890 C C . GLY A 1 117 ? 30.565 -4.342 -20.922 1.00 93.44 117 GLY A C 1
ATOM 891 O O . GLY A 1 117 ? 30.000 -4.524 -19.845 1.00 93.44 117 GLY A O 1
ATOM 892 N N . THR A 1 118 ? 31.878 -4.516 -21.073 1.00 95.19 118 THR A N 1
ATOM 893 C CA . THR A 1 118 ? 32.769 -4.891 -19.963 1.00 95.19 118 THR A CA 1
ATOM 894 C C . THR A 1 118 ? 32.626 -3.930 -18.774 1.00 95.19 118 THR A C 1
ATOM 896 O O . THR A 1 118 ? 32.596 -2.713 -18.937 1.00 95.19 118 THR A O 1
ATOM 899 N N . GLY A 1 119 ? 32.532 -4.494 -17.570 1.00 91.19 119 GLY A N 1
ATOM 900 C CA . GLY A 1 119 ? 32.303 -3.798 -16.306 1.00 91.19 119 GLY A CA 1
ATOM 901 C C . GLY A 1 119 ? 30.826 -3.553 -15.981 1.00 91.19 119 GLY A C 1
ATOM 902 O O . GLY A 1 119 ? 30.500 -3.362 -14.810 1.00 91.19 119 GLY A O 1
ATOM 903 N N . GLN A 1 120 ? 29.927 -3.596 -16.970 1.00 91.69 120 GLN A N 1
ATOM 904 C CA . GLN A 1 120 ? 28.505 -3.320 -16.766 1.00 91.69 120 GLN A CA 1
ATOM 905 C C . GLN A 1 120 ? 27.764 -4.519 -16.165 1.00 91.69 120 GLN A C 1
ATOM 907 O O . GLN A 1 120 ? 28.071 -5.682 -16.450 1.00 91.69 120 GLN A O 1
ATOM 912 N N . VAL A 1 121 ? 26.753 -4.208 -15.353 1.00 89.69 121 VAL A N 1
ATOM 913 C CA . VAL A 1 121 ? 25.818 -5.168 -14.766 1.00 89.69 121 VAL A CA 1
ATOM 914 C C . VAL A 1 121 ? 24.473 -5.050 -15.477 1.00 89.69 121 VAL A C 1
ATOM 916 O O . VAL A 1 121 ? 23.970 -3.947 -15.671 1.00 89.69 121 VAL A O 1
ATOM 919 N N . SER A 1 122 ? 23.887 -6.186 -15.860 1.00 86.56 122 SER A N 1
ATOM 920 C CA . SER A 1 122 ? 22.477 -6.272 -16.245 1.00 86.56 122 SER A CA 1
ATOM 921 C C . SER A 1 122 ? 21.703 -7.030 -15.176 1.00 86.56 122 SER A C 1
ATOM 923 O O . SER A 1 122 ? 22.035 -8.157 -14.808 1.00 86.56 122 SER A O 1
ATOM 925 N N . SER A 1 123 ? 20.645 -6.404 -14.687 1.00 74.12 123 SER A N 1
ATOM 926 C CA . SER A 1 123 ? 19.738 -6.899 -13.652 1.00 74.12 123 SER A CA 1
ATOM 927 C C . SER A 1 123 ? 18.326 -7.129 -14.211 1.00 74.12 123 SER A C 1
ATOM 929 O O . SER A 1 123 ? 17.355 -7.186 -13.467 1.00 74.12 123 SER A O 1
ATOM 931 N N . GLY A 1 124 ? 18.176 -7.264 -15.534 1.00 61.94 124 GLY A N 1
ATOM 932 C CA . GLY A 1 124 ? 16.871 -7.347 -16.201 1.00 61.94 124 GLY A CA 1
ATOM 933 C C . GLY A 1 124 ? 16.171 -8.713 -16.172 1.00 61.94 124 GLY A C 1
ATOM 934 O O . GLY A 1 124 ? 15.082 -8.845 -16.729 1.00 61.94 124 GLY A O 1
ATOM 935 N N . GLN A 1 125 ? 16.769 -9.729 -15.547 1.00 62.12 125 GLN A N 1
ATOM 936 C CA . GLN A 1 125 ? 16.537 -11.137 -15.916 1.00 62.12 125 GLN A CA 1
ATOM 937 C C . GLN A 1 125 ? 15.514 -11.882 -15.036 1.00 62.12 125 GLN A C 1
ATOM 939 O O . GLN A 1 125 ? 15.249 -13.054 -15.253 1.00 62.12 125 GLN A O 1
ATOM 944 N N . ASP A 1 126 ? 14.909 -11.204 -14.055 1.00 61.84 126 ASP A N 1
ATOM 945 C CA . ASP A 1 126 ? 13.956 -11.774 -13.075 1.00 61.84 126 ASP A CA 1
ATOM 946 C C . ASP A 1 126 ? 12.575 -12.118 -13.682 1.00 61.84 126 ASP A C 1
ATOM 948 O O . ASP A 1 126 ? 11.832 -12.940 -13.154 1.00 61.84 126 ASP A O 1
ATOM 952 N N . ALA A 1 127 ? 12.194 -11.513 -14.813 1.00 57.62 127 ALA A N 1
ATOM 953 C CA . ALA A 1 127 ? 10.784 -11.512 -15.226 1.00 57.62 127 ALA A CA 1
ATOM 954 C C . ALA A 1 127 ? 10.501 -11.553 -16.731 1.00 57.62 127 ALA A C 1
ATOM 956 O O . ALA A 1 127 ? 9.363 -11.805 -17.127 1.00 57.62 127 ALA A O 1
ATOM 957 N N . GLY A 1 128 ? 11.494 -11.237 -17.559 1.00 71.94 128 GLY A N 1
ATOM 958 C CA . GLY A 1 128 ? 11.348 -11.199 -19.010 1.00 71.94 128 GLY A CA 1
ATOM 959 C C . GLY A 1 128 ? 11.854 -12.482 -19.652 1.00 71.94 128 GLY A C 1
ATOM 960 O O . GLY A 1 128 ? 12.720 -13.161 -19.107 1.00 71.94 128 GLY A O 1
ATOM 961 N N . ILE A 1 129 ? 11.340 -12.793 -20.838 1.00 85.19 129 ILE A N 1
ATOM 962 C CA . ILE A 1 129 ? 11.966 -13.797 -21.694 1.00 85.19 129 ILE A CA 1
ATOM 963 C C . ILE A 1 129 ? 13.141 -13.120 -22.369 1.00 85.19 129 ILE A C 1
ATOM 965 O O . ILE A 1 129 ? 12.976 -12.075 -23.004 1.00 85.19 129 ILE A O 1
ATOM 969 N N . HIS A 1 130 ? 14.321 -13.708 -22.232 1.00 89.12 130 HIS A N 1
ATOM 970 C CA . HIS A 1 130 ? 15.536 -13.105 -22.751 1.00 89.12 130 HIS A CA 1
ATOM 971 C C . HIS A 1 130 ? 16.518 -14.138 -23.307 1.00 89.12 130 HIS A C 1
ATOM 973 O O . HIS A 1 130 ? 16.422 -15.340 -23.038 1.00 89.12 130 HIS A O 1
ATOM 979 N N . SER A 1 131 ? 17.484 -13.657 -24.084 1.00 91.94 131 SER A N 1
ATOM 980 C CA . SER A 1 131 ? 18.670 -14.411 -24.483 1.00 91.94 131 SER A CA 1
ATOM 981 C C . SER A 1 131 ? 19.915 -13.546 -24.365 1.00 91.94 131 SER A C 1
ATOM 983 O O . SER A 1 131 ? 19.866 -12.349 -24.634 1.00 91.94 131 SER A O 1
ATOM 985 N N . ILE A 1 132 ? 21.042 -14.170 -24.035 1.00 94.31 132 ILE A N 1
ATOM 986 C CA . ILE A 1 132 ? 22.360 -13.538 -24.034 1.00 94.31 132 ILE A CA 1
ATOM 987 C C . ILE A 1 132 ? 23.143 -14.078 -25.221 1.00 94.31 132 ILE A C 1
ATOM 989 O O . ILE A 1 132 ? 23.185 -15.292 -25.430 1.00 94.31 132 ILE A O 1
ATOM 993 N N . ARG A 1 133 ? 23.761 -13.182 -25.991 1.00 95.69 133 ARG A N 1
ATOM 994 C CA . ARG A 1 133 ? 24.571 -13.514 -27.165 1.00 95.69 133 ARG A CA 1
ATOM 995 C C . ARG A 1 133 ? 25.937 -12.845 -27.093 1.00 95.69 133 ARG A C 1
ATOM 997 O O . ARG A 1 133 ? 26.037 -11.661 -26.776 1.00 95.69 133 ARG A O 1
ATOM 1004 N N . ASN A 1 134 ? 26.977 -13.586 -27.466 1.00 96.81 134 ASN A N 1
ATOM 1005 C CA . ASN A 1 134 ? 28.247 -12.995 -27.864 1.00 96.81 134 ASN A CA 1
ATOM 1006 C C . ASN A 1 134 ? 28.140 -12.549 -29.328 1.00 96.81 134 ASN A C 1
ATOM 1008 O O . ASN A 1 134 ? 28.211 -13.370 -30.242 1.00 96.81 134 ASN A O 1
ATOM 1012 N N . ALA A 1 135 ? 27.930 -11.250 -29.543 1.00 89.44 135 ALA A N 1
ATOM 1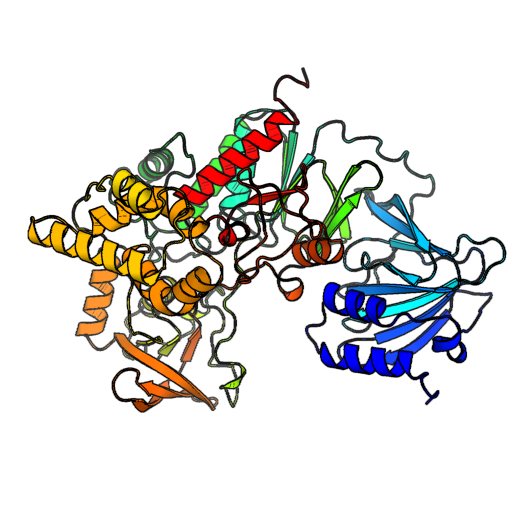013 C CA . ALA A 1 135 ? 27.827 -10.674 -30.884 1.00 89.44 135 ALA A CA 1
ATOM 1014 C C . ALA A 1 135 ? 29.196 -10.367 -31.522 1.00 89.44 135 ALA A C 1
ATOM 1016 O O . ALA A 1 135 ? 29.243 -9.847 -32.634 1.00 89.44 135 ALA A O 1
ATOM 1017 N N . SER A 1 136 ? 30.304 -10.659 -30.832 1.00 91.31 136 SER A N 1
ATOM 1018 C CA . SER A 1 136 ? 31.646 -10.497 -31.387 1.00 91.31 136 SER A CA 1
ATOM 1019 C C . SER A 1 136 ? 31.917 -11.514 -32.499 1.00 91.31 136 SER A C 1
ATOM 1021 O O . SER A 1 136 ? 31.430 -12.645 -32.450 1.00 91.31 136 SER A O 1
ATOM 1023 N N . ALA A 1 137 ? 32.716 -11.104 -33.488 1.00 88.94 137 ALA A N 1
ATOM 1024 C CA . ALA A 1 137 ? 33.161 -11.963 -34.583 1.00 88.94 137 ALA A CA 1
ATOM 1025 C C . ALA A 1 137 ? 34.329 -12.883 -34.181 1.00 88.94 137 ALA A C 1
ATOM 1027 O O . ALA A 1 137 ? 34.466 -13.974 -34.727 1.00 88.94 137 ALA A O 1
ATOM 1028 N N . ASP A 1 138 ? 35.155 -12.458 -33.225 1.00 90.06 138 ASP A N 1
ATOM 1029 C CA . ASP A 1 138 ? 36.426 -13.100 -32.868 1.00 90.06 138 ASP A CA 1
ATOM 1030 C C . ASP A 1 138 ? 36.732 -13.081 -31.357 1.00 90.06 138 ASP A C 1
ATOM 1032 O O . ASP A 1 138 ? 37.471 -13.929 -30.856 1.00 90.06 138 ASP A O 1
ATOM 1036 N N . GLY A 1 139 ? 36.133 -12.157 -30.608 1.00 92.94 139 GLY A N 1
ATOM 1037 C CA . GLY A 1 139 ? 36.368 -11.960 -29.184 1.00 92.94 139 GLY A CA 1
ATOM 1038 C C . GLY A 1 139 ? 35.621 -12.938 -28.275 1.00 92.94 139 GLY A C 1
ATOM 1039 O O . GLY A 1 139 ? 34.456 -13.283 -28.487 1.00 92.94 139 GLY A O 1
ATOM 1040 N N . LEU A 1 140 ? 36.288 -13.338 -27.192 1.00 95.88 140 LEU A N 1
ATOM 1041 C CA . LEU A 1 140 ? 35.685 -14.095 -26.096 1.00 95.88 140 LEU A CA 1
ATOM 1042 C C . LEU A 1 140 ? 34.787 -13.191 -25.240 1.00 95.88 140 LEU A C 1
ATOM 1044 O O . LEU A 1 140 ? 35.202 -12.096 -24.854 1.00 95.88 140 LEU A O 1
ATOM 1048 N N . LEU A 1 141 ? 33.605 -13.686 -24.874 1.00 97.88 141 LEU A N 1
ATOM 1049 C CA . LEU A 1 141 ? 32.750 -13.075 -23.858 1.00 97.88 141 LEU A CA 1
ATOM 1050 C C . LEU A 1 141 ? 32.796 -13.917 -22.576 1.00 97.88 141 LEU A C 1
ATOM 1052 O O . LEU A 1 141 ? 32.569 -15.131 -22.605 1.00 97.88 141 LEU A O 1
ATOM 1056 N N . VAL A 1 142 ? 33.063 -13.263 -21.445 1.00 98.00 142 VAL A N 1
ATOM 1057 C CA . VAL A 1 142 ? 33.010 -13.868 -20.109 1.00 98.00 142 VAL A CA 1
ATOM 1058 C C . VAL A 1 142 ? 32.046 -13.070 -19.243 1.00 98.00 142 VAL A C 1
ATOM 1060 O O . VAL A 1 142 ? 32.175 -11.851 -19.104 1.00 98.00 142 VAL A O 1
ATOM 1063 N N . THR A 1 143 ? 31.081 -13.769 -18.650 1.00 97.25 143 THR A N 1
ATOM 1064 C CA . THR A 1 143 ? 30.058 -13.175 -17.786 1.00 97.25 143 THR A CA 1
ATOM 1065 C C . THR A 1 143 ? 30.010 -13.866 -16.430 1.00 97.25 143 THR A C 1
ATOM 1067 O O . THR A 1 143 ? 30.222 -15.073 -16.317 1.00 97.25 143 THR A O 1
ATOM 1070 N N . VAL A 1 144 ? 29.713 -13.100 -15.386 1.00 97.31 144 VAL A N 1
ATOM 1071 C CA . VAL A 1 144 ? 29.475 -13.588 -14.025 1.00 97.31 144 VAL A CA 1
ATOM 1072 C C . VAL A 1 144 ? 27.986 -13.473 -13.745 1.00 97.31 144 VAL A C 1
ATOM 1074 O O . VAL A 1 144 ? 27.434 -12.394 -13.897 1.00 97.31 144 VAL A O 1
ATOM 1077 N N . HIS A 1 145 ? 27.331 -14.564 -13.358 1.00 95.75 145 HIS A N 1
ATOM 1078 C CA . HIS A 1 145 ? 25.892 -14.609 -13.094 1.00 95.75 145 HIS A CA 1
ATOM 1079 C C . HIS A 1 145 ? 25.626 -15.022 -11.653 1.00 95.75 145 HIS A C 1
ATOM 1081 O O . HIS A 1 145 ? 26.215 -15.993 -11.173 1.00 95.75 145 HIS A O 1
ATOM 1087 N N . VAL A 1 146 ? 24.691 -14.340 -10.998 1.00 94.88 146 VAL A N 1
ATOM 1088 C CA . VAL A 1 146 ? 24.182 -14.719 -9.678 1.00 94.88 146 VAL A CA 1
ATOM 1089 C C . VAL A 1 146 ? 22.693 -15.001 -9.785 1.00 94.88 146 VAL A C 1
ATOM 1091 O O . VAL A 1 146 ? 21.924 -14.097 -10.099 1.00 94.88 146 VAL A O 1
ATOM 1094 N N . TYR A 1 147 ? 22.301 -16.237 -9.479 1.00 92.44 147 TYR A N 1
ATOM 1095 C CA . TYR A 1 147 ? 20.906 -16.668 -9.412 1.00 92.44 147 TYR A CA 1
ATOM 1096 C C . TYR A 1 147 ? 20.466 -16.822 -7.957 1.00 92.44 147 TYR A C 1
ATOM 1098 O O . TYR A 1 147 ? 21.158 -17.504 -7.201 1.00 92.44 147 TYR A O 1
ATOM 1106 N N . ALA A 1 148 ? 19.317 -16.261 -7.574 1.00 89.69 148 ALA A N 1
ATOM 1107 C CA . ALA A 1 148 ? 18.735 -16.435 -6.239 1.00 89.69 148 ALA A CA 1
ATOM 1108 C C . ALA A 1 148 ? 17.218 -16.725 -6.313 1.00 89.69 148 ALA A C 1
ATOM 1110 O O . ALA A 1 148 ? 16.492 -15.970 -6.945 1.00 89.69 148 ALA A O 1
ATOM 1111 N N . PRO A 1 149 ? 16.693 -17.812 -5.716 1.00 90.00 149 PRO A N 1
ATOM 1112 C CA . PRO A 1 149 ? 17.426 -19.008 -5.293 1.00 90.00 149 PRO A CA 1
ATOM 1113 C C . PRO A 1 149 ? 18.285 -19.601 -6.431 1.00 90.00 149 PRO A C 1
ATOM 1115 O O . PRO A 1 149 ? 18.136 -19.182 -7.583 1.00 90.00 149 PRO A O 1
ATOM 1118 N N . PRO A 1 150 ? 19.171 -20.583 -6.147 1.00 91.62 150 PRO A N 1
ATOM 1119 C CA . PRO A 1 150 ? 19.964 -21.257 -7.176 1.00 91.62 150 PRO A CA 1
ATOM 1120 C C . PRO A 1 150 ? 19.109 -21.666 -8.374 1.00 91.62 150 PRO A C 1
ATOM 1122 O O . PRO A 1 150 ? 18.014 -22.195 -8.177 1.00 91.62 150 PRO A O 1
ATOM 1125 N N . PHE A 1 151 ? 19.616 -21.448 -9.589 1.00 87.06 151 PHE A N 1
ATOM 1126 C CA . PHE A 1 151 ? 18.902 -21.742 -10.831 1.00 87.06 151 PHE A CA 1
ATOM 1127 C C . PHE A 1 151 ? 18.430 -23.203 -10.855 1.00 87.06 151 PHE A C 1
ATOM 1129 O O . PHE A 1 151 ? 19.246 -24.128 -10.796 1.00 87.06 151 PHE A O 1
ATOM 1136 N N . LYS A 1 152 ? 17.111 -23.415 -10.919 1.00 83.25 152 LYS A N 1
ATOM 1137 C CA . LYS A 1 152 ? 16.510 -24.759 -10.938 1.00 83.25 152 LYS A CA 1
ATOM 1138 C C . LYS A 1 152 ? 16.087 -25.180 -12.334 1.00 83.25 152 LYS A C 1
ATOM 1140 O O . LYS A 1 152 ? 16.428 -26.281 -12.756 1.00 83.25 152 LYS A O 1
ATOM 1145 N N . ASP A 1 153 ? 15.336 -24.320 -13.012 1.00 82.75 153 ASP A N 1
ATOM 1146 C CA . ASP A 1 153 ? 14.713 -24.620 -14.295 1.00 82.75 153 ASP A CA 1
ATOM 1147 C C . ASP A 1 153 ? 14.482 -23.336 -15.107 1.00 82.75 153 ASP A C 1
ATOM 1149 O O . ASP A 1 153 ? 14.569 -22.227 -14.577 1.00 82.75 153 ASP A O 1
ATOM 1153 N N . ALA A 1 154 ? 14.200 -23.505 -16.396 1.00 86.44 154 ALA A N 1
ATOM 1154 C CA . ALA A 1 154 ? 13.892 -22.447 -17.344 1.00 86.44 154 ALA A CA 1
ATOM 1155 C C . ALA A 1 154 ? 12.895 -22.945 -18.395 1.00 86.44 154 ALA A C 1
ATOM 1157 O O . ALA A 1 154 ? 13.155 -23.933 -19.091 1.00 86.44 154 ALA A O 1
ATOM 1158 N N . ARG A 1 155 ? 11.792 -22.216 -18.593 1.00 87.44 155 ARG A N 1
ATOM 1159 C CA . ARG A 1 155 ? 10.935 -22.408 -19.766 1.00 87.44 155 ARG A CA 1
ATOM 1160 C C . ARG A 1 155 ? 11.680 -21.864 -20.974 1.00 87.44 155 ARG A C 1
ATOM 1162 O O . ARG A 1 155 ? 12.179 -20.743 -20.957 1.00 87.44 155 ARG A O 1
ATOM 1169 N N . ARG A 1 156 ? 11.762 -22.671 -22.028 1.00 90.69 156 ARG A N 1
ATOM 1170 C CA . ARG A 1 156 ? 12.366 -22.280 -23.306 1.00 90.69 156 ARG A CA 1
ATOM 1171 C C . ARG A 1 156 ? 11.266 -21.876 -24.267 1.00 90.69 156 ARG A C 1
ATOM 1173 O O . ARG A 1 156 ? 10.241 -22.552 -24.339 1.00 90.69 156 ARG A O 1
ATOM 1180 N N . PHE A 1 157 ? 11.504 -20.815 -25.022 1.00 88.94 157 PHE A N 1
ATOM 1181 C CA . PHE A 1 157 ? 10.531 -20.275 -25.962 1.00 88.94 157 PHE A CA 1
ATOM 1182 C C . PHE A 1 157 ? 11.066 -20.348 -27.387 1.00 88.94 157 PHE A C 1
ATOM 1184 O O . PHE A 1 157 ? 12.259 -20.174 -27.637 1.00 88.94 157 PHE A O 1
ATOM 1191 N N . THR A 1 158 ? 10.163 -20.627 -28.323 1.00 91.06 158 THR A N 1
ATOM 1192 C CA . THR A 1 158 ? 10.496 -20.706 -29.746 1.00 91.06 158 THR A CA 1
ATOM 1193 C C . THR A 1 158 ? 10.392 -19.313 -30.346 1.00 91.06 158 THR A C 1
ATOM 1195 O O . THR A 1 158 ? 9.340 -18.681 -30.251 1.00 91.06 158 THR A O 1
ATOM 1198 N N . THR A 1 159 ? 11.470 -18.827 -30.961 1.00 90.06 159 THR A N 1
ATOM 1199 C CA . THR A 1 159 ? 11.442 -17.551 -31.682 1.00 90.06 159 THR A CA 1
ATOM 1200 C C . THR A 1 159 ? 10.615 -17.668 -32.950 1.00 90.06 159 THR A C 1
ATOM 1202 O O . THR A 1 159 ? 10.607 -18.717 -33.603 1.00 90.06 159 THR A O 1
ATOM 1205 N N . ARG A 1 160 ? 9.955 -16.579 -33.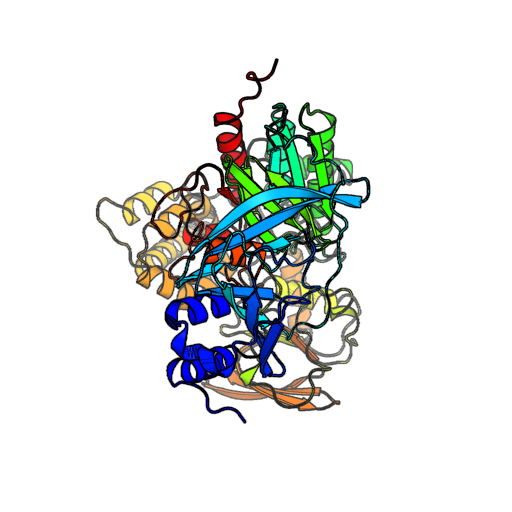347 1.00 86.25 160 ARG A N 1
ATOM 1206 C CA . ARG A 1 160 ? 9.293 -16.536 -34.652 1.00 86.25 160 ARG A CA 1
ATOM 1207 C C . ARG A 1 160 ? 10.335 -16.720 -35.776 1.00 86.25 160 ARG A C 1
ATOM 1209 O O . ARG A 1 160 ? 11.353 -16.028 -35.757 1.00 86.25 160 ARG A O 1
ATOM 1216 N N . PRO A 1 161 ? 10.116 -17.629 -36.752 1.00 79.69 161 PRO A N 1
ATOM 1217 C CA . PRO A 1 161 ? 11.080 -17.896 -37.831 1.00 79.69 161 PRO A CA 1
ATOM 1218 C C . PRO A 1 161 ? 11.366 -16.676 -38.712 1.00 79.69 161 PRO A C 1
ATOM 1220 O O . PRO A 1 161 ? 12.477 -16.495 -39.200 1.00 79.69 161 PRO A O 1
ATOM 1223 N N . THR A 1 162 ? 10.351 -15.836 -38.909 1.00 70.44 162 THR A N 1
ATOM 1224 C CA . THR A 1 162 ? 10.472 -14.530 -39.553 1.00 70.44 162 THR A CA 1
ATOM 1225 C C . THR A 1 162 ? 10.290 -13.481 -38.467 1.00 70.44 162 THR A C 1
ATOM 1227 O O . THR A 1 162 ? 9.261 -13.536 -37.790 1.00 70.44 162 THR A O 1
ATOM 1230 N N . PRO A 1 163 ? 11.233 -12.542 -38.272 1.00 59.81 163 PRO A N 1
ATOM 1231 C CA . PRO A 1 163 ? 11.037 -11.462 -37.319 1.00 59.81 163 PRO A CA 1
ATOM 1232 C C . PRO A 1 163 ? 9.718 -10.769 -37.651 1.00 59.81 163 PRO A C 1
ATOM 1234 O O . PRO A 1 163 ? 9.532 -10.304 -38.779 1.00 59.81 163 PRO A O 1
ATOM 1237 N N . ALA A 1 164 ? 8.782 -10.741 -36.701 1.00 56.22 164 ALA A N 1
ATOM 1238 C CA . ALA A 1 164 ? 7.649 -9.843 -36.831 1.00 56.22 164 ALA A CA 1
ATOM 1239 C C . ALA A 1 164 ? 8.221 -8.432 -37.014 1.00 56.22 164 ALA A C 1
ATOM 1241 O O . ALA A 1 164 ? 9.208 -8.078 -36.363 1.00 56.22 164 ALA A O 1
ATOM 1242 N N . VAL A 1 165 ? 7.637 -7.638 -37.915 1.00 54.78 165 VAL A N 1
ATOM 1243 C CA . VAL A 1 165 ? 7.962 -6.209 -37.980 1.00 54.78 165 VAL A CA 1
ATOM 1244 C C . VAL A 1 165 ? 7.813 -5.680 -36.552 1.00 54.78 165 VAL A C 1
ATOM 1246 O O . VAL A 1 165 ? 6.735 -5.884 -35.978 1.00 54.78 165 VAL A O 1
ATOM 1249 N N . PRO A 1 166 ? 8.867 -5.084 -35.950 1.00 52.78 166 PRO A N 1
ATOM 1250 C CA . PRO A 1 166 ? 8.775 -4.546 -34.601 1.00 52.78 166 PRO A CA 1
ATOM 1251 C C . PRO A 1 166 ? 7.510 -3.706 -34.540 1.00 52.78 166 PRO A C 1
ATOM 1253 O O . PRO A 1 166 ? 7.280 -2.916 -35.455 1.00 52.78 166 PRO A O 1
ATOM 1256 N N . ARG A 1 167 ? 6.655 -3.901 -33.530 1.00 53.47 167 ARG A N 1
ATOM 1257 C CA . ARG A 1 167 ? 5.447 -3.080 -33.382 1.00 53.47 167 ARG A CA 1
ATOM 1258 C C . ARG A 1 167 ? 5.884 -1.631 -33.168 1.00 53.47 167 ARG A C 1
ATOM 1260 O O . ARG A 1 167 ? 6.168 -1.192 -32.052 1.00 53.47 167 ARG A O 1
ATOM 1267 N N . THR A 1 168 ? 6.015 -0.902 -34.268 1.00 49.50 168 THR A N 1
ATOM 1268 C CA . THR A 1 168 ? 6.392 0.500 -34.321 1.00 49.50 168 THR A CA 1
ATOM 1269 C C . THR A 1 168 ? 5.166 1.287 -33.896 1.00 49.50 168 THR A C 1
ATOM 1271 O O . THR A 1 168 ? 4.278 1.526 -34.702 1.00 49.50 168 THR A O 1
ATOM 1274 N N . GLN A 1 169 ? 5.127 1.623 -32.606 1.00 52.81 169 GLN A N 1
ATOM 1275 C CA . GLN A 1 169 ? 4.059 2.348 -31.913 1.00 52.81 169 GLN A CA 1
ATOM 1276 C C . GLN A 1 169 ? 2.751 1.567 -31.732 1.00 52.81 169 GLN A C 1
ATOM 1278 O O . GLN A 1 169 ? 2.213 0.927 -32.632 1.00 52.81 169 GLN A O 1
ATOM 1283 N N . LEU A 1 170 ? 2.228 1.631 -30.507 1.00 56.72 170 LEU A N 1
ATOM 1284 C CA . LEU A 1 170 ? 0.843 1.275 -30.243 1.00 56.72 170 LEU A CA 1
ATOM 1285 C C . LEU A 1 170 ? -0.011 2.336 -30.946 1.00 56.72 170 LEU A C 1
ATOM 1287 O O . LEU A 1 170 ? 0.219 3.526 -30.758 1.00 56.72 170 LEU A O 1
ATOM 1291 N N . SER A 1 171 ? -0.978 1.920 -31.766 1.00 70.94 171 SER A N 1
ATOM 1292 C CA . SER A 1 171 ? -1.881 2.852 -32.461 1.00 70.94 171 SER A CA 1
ATOM 1293 C C . SER A 1 171 ? -2.771 3.644 -31.497 1.00 70.94 171 SER A C 1
ATOM 1295 O O . SER A 1 171 ? -3.373 4.637 -31.888 1.00 70.94 171 SER A O 1
ATOM 1297 N N . VAL A 1 172 ? -2.859 3.189 -30.244 1.00 86.00 172 VAL A N 1
ATOM 1298 C CA . VAL A 1 172 ? -3.609 3.796 -29.146 1.00 86.00 172 VAL A CA 1
ATOM 1299 C C . VAL A 1 172 ? -2.687 3.845 -27.921 1.00 86.00 172 VAL A C 1
ATOM 1301 O O . VAL A 1 172 ? -2.148 2.792 -27.549 1.00 86.00 172 VAL A O 1
ATOM 1304 N N . PRO A 1 173 ? -2.498 5.013 -27.276 1.00 91.69 173 PRO A N 1
ATOM 1305 C CA . PRO A 1 173 ? -1.664 5.119 -26.086 1.00 91.69 173 PRO A CA 1
ATOM 1306 C C . PRO A 1 173 ? -2.126 4.160 -24.987 1.00 91.69 173 PRO A C 1
ATOM 1308 O O . PRO A 1 173 ? -3.311 4.091 -24.651 1.00 91.69 173 PRO A O 1
ATOM 1311 N N . THR A 1 174 ? -1.186 3.407 -24.421 1.00 94.69 174 THR A N 1
ATOM 1312 C CA . THR A 1 174 ? -1.466 2.387 -23.408 1.00 94.69 174 THR A CA 1
ATOM 1313 C C . THR A 1 174 ? -1.001 2.828 -22.028 1.00 94.69 174 THR A C 1
ATOM 1315 O O . THR A 1 174 ? 0.179 3.097 -21.801 1.00 94.69 174 THR A O 1
ATOM 1318 N N . VAL A 1 175 ? -1.933 2.847 -21.079 1.00 97.25 175 VAL A N 1
ATOM 1319 C CA . VAL A 1 175 ? -1.689 3.147 -19.667 1.00 97.25 175 VAL A CA 1
ATOM 1320 C C . VAL A 1 175 ? -1.785 1.852 -18.872 1.00 97.25 175 VAL A C 1
ATOM 1322 O O . VAL A 1 175 ? -2.855 1.251 -18.788 1.00 97.25 175 VAL A O 1
ATOM 1325 N N . VAL A 1 176 ? -0.685 1.432 -18.248 1.00 98.25 176 VAL A N 1
ATOM 1326 C CA . VAL A 1 176 ? -0.683 0.271 -17.350 1.00 98.25 176 VAL A CA 1
ATOM 1327 C C . VAL A 1 176 ? -0.784 0.739 -15.904 1.00 98.25 176 VAL A C 1
ATOM 1329 O O . VAL A 1 176 ? 0.099 1.427 -15.397 1.00 98.25 176 VAL A O 1
ATOM 1332 N N . VAL A 1 177 ? -1.852 0.339 -15.218 1.00 98.50 177 VAL A N 1
ATOM 1333 C CA . VAL A 1 177 ? -2.086 0.616 -13.797 1.00 98.50 177 VAL A CA 1
ATOM 1334 C C . VAL A 1 177 ? -1.752 -0.634 -12.985 1.00 98.50 177 VAL A C 1
ATOM 1336 O O . VAL A 1 177 ? -2.393 -1.672 -13.134 1.00 98.50 177 VAL A O 1
ATOM 1339 N N . ILE A 1 178 ? -0.749 -0.542 -12.113 1.00 98.00 178 ILE A N 1
ATOM 1340 C CA . ILE A 1 178 ? -0.245 -1.663 -11.313 1.00 98.00 178 ILE A CA 1
ATOM 1341 C C . ILE A 1 178 ? -0.863 -1.613 -9.913 1.00 98.00 178 ILE A C 1
ATOM 1343 O O . ILE A 1 178 ? -0.485 -0.777 -9.091 1.00 98.00 178 ILE A O 1
ATOM 1347 N N . GLY A 1 179 ? -1.777 -2.542 -9.633 1.00 96.69 179 GLY A N 1
ATOM 1348 C CA . GLY A 1 179 ? -2.532 -2.660 -8.386 1.00 96.69 179 GLY A CA 1
ATOM 1349 C C . GLY A 1 179 ? -4.012 -2.321 -8.574 1.00 96.69 179 GLY A C 1
ATOM 1350 O O . GLY A 1 179 ? -4.371 -1.178 -8.827 1.00 96.69 179 GLY A O 1
ATOM 1351 N N . GLY A 1 180 ? -4.888 -3.301 -8.371 1.00 96.00 180 GLY A N 1
ATOM 1352 C CA . GLY A 1 180 ? -6.345 -3.213 -8.494 1.00 96.00 180 GLY A CA 1
ATOM 1353 C C . GLY A 1 180 ? -7.077 -2.931 -7.184 1.00 96.00 180 GLY A C 1
ATOM 1354 O O . GLY A 1 180 ? -8.256 -3.244 -7.072 1.00 96.00 180 GLY A O 1
ATOM 1355 N N . GLY A 1 181 ? -6.422 -2.340 -6.180 1.00 95.62 181 GLY A N 1
ATOM 1356 C CA . GLY A 1 181 ? -7.109 -1.788 -5.003 1.00 95.62 181 GLY A CA 1
ATOM 1357 C C . GLY A 1 181 ? -7.876 -0.496 -5.323 1.00 95.62 181 GLY A C 1
ATOM 1358 O O . GLY A 1 181 ? -8.029 -0.134 -6.489 1.00 95.62 181 GLY A O 1
ATOM 1359 N N . PHE A 1 182 ? -8.303 0.244 -4.291 1.00 97.19 182 PHE A N 1
ATOM 1360 C CA . PHE A 1 182 ? -9.001 1.532 -4.455 1.00 97.19 182 PHE A CA 1
ATOM 1361 C C . PHE A 1 182 ? -8.283 2.472 -5.433 1.00 97.19 182 PHE A C 1
ATOM 1363 O O . PHE A 1 182 ? -8.890 2.940 -6.389 1.00 97.19 182 PHE A O 1
ATOM 1370 N N . SER A 1 183 ? -6.990 2.727 -5.202 1.00 97.50 183 SER A N 1
ATOM 1371 C CA . SER A 1 183 ? -6.233 3.727 -5.956 1.00 97.50 183 SER A CA 1
ATOM 1372 C C . SER A 1 183 ? -6.180 3.414 -7.447 1.00 97.50 183 SER A C 1
ATOM 1374 O O . SER A 1 183 ? -6.525 4.271 -8.249 1.00 97.50 183 SER A O 1
ATOM 1376 N N . GLY A 1 184 ? -5.811 2.188 -7.828 1.00 97.69 184 GLY A N 1
ATOM 1377 C CA . GLY A 1 184 ? -5.707 1.835 -9.243 1.00 97.69 184 GLY A CA 1
ATOM 1378 C C . GLY A 1 184 ? -7.064 1.665 -9.913 1.00 97.69 184 GLY A C 1
ATOM 1379 O O . GLY A 1 184 ? -7.238 2.110 -11.043 1.00 97.69 184 GLY A O 1
ATOM 1380 N N . THR A 1 185 ? -8.054 1.130 -9.190 1.00 97.88 185 THR A N 1
ATOM 1381 C CA . THR A 1 185 ? -9.444 1.051 -9.670 1.00 97.88 185 THR A CA 1
ATOM 1382 C C . THR A 1 185 ? -9.986 2.441 -9.985 1.00 97.88 185 THR A C 1
ATOM 1384 O O . THR A 1 185 ? -10.531 2.651 -11.064 1.00 97.88 185 THR A O 1
ATOM 1387 N N . MET A 1 186 ? -9.794 3.410 -9.086 1.00 98.19 186 MET A N 1
ATOM 1388 C CA . MET A 1 186 ? -10.274 4.770 -9.313 1.00 98.19 186 MET A CA 1
ATOM 1389 C C . MET A 1 186 ? -9.440 5.538 -10.330 1.00 98.19 186 MET A C 1
ATOM 1391 O O . MET A 1 186 ? -10.014 6.333 -11.064 1.00 98.19 186 MET A O 1
ATOM 1395 N N . THR A 1 187 ? -8.133 5.293 -10.454 1.00 97.94 187 THR A N 1
ATOM 1396 C CA . THR A 1 187 ? -7.361 5.853 -11.573 1.00 97.94 187 THR A CA 1
ATOM 1397 C C . THR A 1 187 ? -7.885 5.338 -12.914 1.00 97.94 187 THR A C 1
ATOM 1399 O O . THR A 1 187 ? -8.121 6.140 -13.814 1.00 97.94 187 THR A O 1
ATOM 1402 N N . ALA A 1 188 ? -8.130 4.030 -13.042 1.00 97.62 188 ALA A N 1
ATOM 1403 C CA . ALA A 1 188 ? -8.709 3.455 -14.253 1.00 97.62 188 ALA A CA 1
ATOM 1404 C C . ALA A 1 188 ? -10.116 4.014 -14.529 1.00 97.62 188 ALA A C 1
ATOM 1406 O O . ALA A 1 188 ? -10.387 4.458 -15.639 1.00 97.62 188 ALA A O 1
ATOM 1407 N N . ALA A 1 189 ? -10.987 4.073 -13.515 1.00 97.19 189 ALA A N 1
ATOM 1408 C CA . ALA A 1 189 ? -12.338 4.615 -13.653 1.00 97.19 189 ALA A CA 1
ATOM 1409 C C . ALA A 1 189 ? -12.345 6.099 -14.061 1.00 97.19 189 ALA A C 1
ATOM 1411 O O . ALA A 1 189 ? -13.162 6.493 -14.889 1.00 97.19 189 ALA A O 1
ATOM 1412 N N . GLN A 1 190 ? -11.430 6.917 -13.525 1.00 96.56 190 GLN A N 1
ATOM 1413 C CA . GLN A 1 190 ? -11.257 8.308 -13.953 1.00 96.56 190 GLN A CA 1
ATOM 1414 C C . GLN A 1 190 ? -10.873 8.377 -15.438 1.00 96.56 190 GLN A C 1
ATOM 1416 O O . GLN A 1 190 ? -11.556 9.048 -16.205 1.00 96.56 190 GLN A O 1
ATOM 1421 N N . LEU A 1 191 ? -9.852 7.625 -15.870 1.00 95.50 191 LEU A N 1
ATOM 1422 C CA . LEU A 1 191 ? -9.420 7.599 -17.275 1.00 95.50 191 LEU A CA 1
ATOM 1423 C C . LEU A 1 191 ? -10.553 7.181 -18.223 1.00 95.50 191 LEU A C 1
ATOM 1425 O O . LEU A 1 191 ? -10.801 7.858 -19.216 1.00 95.50 191 LEU A O 1
ATOM 1429 N N . LEU A 1 192 ? -11.280 6.116 -17.876 1.00 95.00 192 LEU A N 1
ATOM 1430 C CA . LEU A 1 192 ? -12.413 5.617 -18.659 1.00 95.00 192 LEU A CA 1
ATOM 1431 C C . LEU A 1 192 ? -13.533 6.660 -18.751 1.00 95.00 192 LEU A C 1
ATOM 1433 O O . LEU A 1 192 ? -14.062 6.913 -19.831 1.00 95.00 192 LEU A O 1
ATOM 1437 N N . ARG A 1 193 ? -13.862 7.328 -17.643 1.00 92.25 193 ARG A N 1
ATOM 1438 C CA . ARG A 1 193 ? -14.918 8.350 -17.598 1.00 92.25 193 ARG A CA 1
ATOM 1439 C C . ARG A 1 193 ? -14.649 9.535 -18.530 1.00 92.25 193 ARG A C 1
ATOM 1441 O O . ARG A 1 193 ? -15.600 10.139 -19.013 1.00 92.25 193 ARG A O 1
ATOM 1448 N N . HIS A 1 194 ? -13.385 9.883 -18.759 1.00 87.31 194 HIS A N 1
ATOM 1449 C CA . HIS A 1 194 ? -13.003 11.029 -19.587 1.00 87.31 194 HIS A CA 1
ATOM 1450 C C . HIS A 1 194 ? -12.907 10.715 -21.091 1.00 87.31 194 HIS A C 1
ATOM 1452 O O . HIS A 1 194 ? -12.687 11.632 -21.875 1.00 87.31 194 HIS A O 1
ATOM 1458 N N . GLY A 1 195 ? -13.115 9.457 -21.502 1.00 67.25 195 GLY A N 1
ATOM 1459 C CA . GLY A 1 195 ? -13.413 9.099 -22.895 1.00 67.25 195 GLY A CA 1
ATOM 1460 C C . GLY A 1 195 ? -12.289 9.320 -23.911 1.00 67.25 195 GLY A C 1
ATOM 1461 O O . GLY A 1 195 ? -12.560 9.283 -25.106 1.00 67.25 195 GLY A O 1
ATOM 1462 N N . ALA A 1 196 ? -11.046 9.539 -23.474 1.00 75.31 196 ALA A N 1
ATOM 1463 C CA . ALA A 1 196 ? -9.910 9.602 -24.390 1.00 75.31 196 ALA A CA 1
ATOM 1464 C C . ALA A 1 196 ? -9.685 8.243 -25.068 1.00 75.31 196 ALA A C 1
ATOM 1466 O O . ALA A 1 196 ? -9.902 7.203 -24.448 1.00 75.31 196 ALA A O 1
ATOM 1467 N N . ASN A 1 197 ? -9.220 8.242 -26.320 1.00 85.94 197 ASN A N 1
ATOM 1468 C CA . ASN A 1 197 ? -8.847 7.014 -27.024 1.00 85.94 197 ASN A CA 1
ATOM 1469 C C . ASN A 1 197 ? -7.565 6.432 -26.399 1.00 85.94 197 ASN A C 1
ATOM 1471 O O . ASN A 1 197 ? -6.452 6.720 -26.835 1.00 85.94 197 ASN A O 1
ATOM 1475 N N . LEU A 1 198 ? -7.733 5.682 -25.310 1.00 91.56 198 LEU A N 1
ATOM 1476 C CA . LEU A 1 198 ? -6.678 5.078 -24.505 1.00 91.56 198 LEU A CA 1
ATOM 1477 C C . LEU A 1 198 ? -6.951 3.590 -24.331 1.00 91.56 198 LEU A C 1
ATOM 1479 O O . LEU A 1 198 ? -8.094 3.159 -24.191 1.00 91.56 198 LEU A O 1
ATOM 1483 N N . ARG A 1 199 ? -5.883 2.808 -24.219 1.00 94.56 199 ARG A N 1
ATOM 1484 C CA . ARG A 1 199 ? -5.951 1.443 -23.704 1.00 94.56 199 ARG A CA 1
ATOM 1485 C C . ARG A 1 199 ? -5.520 1.448 -22.243 1.00 94.56 199 ARG A C 1
ATOM 1487 O O . ARG A 1 199 ? -4.345 1.645 -21.940 1.00 94.56 199 ARG A O 1
ATOM 1494 N N . VAL A 1 200 ? -6.449 1.203 -21.329 1.00 96.44 200 VAL A N 1
ATOM 1495 C CA . VAL A 1 200 ? -6.179 1.112 -19.891 1.00 96.44 200 VAL A CA 1
ATOM 1496 C C . VAL A 1 200 ? -6.044 -0.356 -19.501 1.00 96.44 200 VAL A C 1
ATOM 1498 O O . VAL A 1 200 ? -6.995 -1.129 -19.590 1.00 96.44 200 VAL A O 1
ATOM 1501 N N . VAL A 1 201 ? -4.859 -0.754 -19.042 1.00 97.25 201 VAL A N 1
ATOM 1502 C CA . VAL A 1 201 ? -4.603 -2.114 -18.555 1.00 97.25 201 VAL A CA 1
ATOM 1503 C C . VAL A 1 201 ? -4.421 -2.084 -17.043 1.00 97.25 201 VAL A C 1
ATOM 1505 O O . VAL A 1 201 ? -3.413 -1.592 -16.541 1.00 97.25 201 VAL A O 1
ATOM 1508 N N . LEU A 1 202 ? -5.390 -2.620 -16.304 1.00 97.88 202 LEU A N 1
ATOM 1509 C CA . LEU A 1 202 ? -5.326 -2.759 -14.852 1.00 97.88 202 LEU A CA 1
ATOM 1510 C C . LEU A 1 202 ? -4.767 -4.137 -14.489 1.00 97.88 202 LEU A C 1
ATOM 1512 O O . LEU A 1 202 ? -5.393 -5.157 -14.775 1.00 97.88 202 LEU A O 1
ATOM 1516 N N . VAL A 1 203 ? -3.608 -4.170 -13.836 1.00 97.31 203 VAL A N 1
ATOM 1517 C CA . VAL A 1 203 ? -2.945 -5.412 -13.419 1.00 97.31 203 VAL A CA 1
ATOM 1518 C C . VAL A 1 203 ? -3.104 -5.602 -11.911 1.00 97.31 203 VAL A C 1
ATOM 1520 O O . VAL A 1 203 ? -2.655 -4.768 -11.123 1.00 97.31 203 VAL A O 1
ATOM 1523 N N . GLU A 1 204 ? -3.735 -6.697 -11.491 1.00 94.81 204 GLU A N 1
ATOM 1524 C CA . GLU A 1 204 ? -3.957 -7.046 -10.084 1.00 94.81 204 GLU A CA 1
ATOM 1525 C C . GLU A 1 204 ? -3.468 -8.466 -9.807 1.00 94.81 204 GLU A C 1
ATOM 1527 O O . GLU A 1 204 ? -3.882 -9.418 -10.454 1.00 94.81 204 GLU A O 1
ATOM 1532 N N . ARG A 1 205 ? -2.600 -8.626 -8.805 1.00 90.69 205 ARG A N 1
ATOM 1533 C CA . ARG A 1 205 ? -2.022 -9.935 -8.465 1.00 90.69 205 ARG A CA 1
ATOM 1534 C C . ARG A 1 205 ? -3.018 -10.879 -7.787 1.00 90.69 205 ARG A C 1
ATOM 1536 O O . ARG A 1 205 ? -2.783 -12.082 -7.722 1.00 90.69 205 ARG A O 1
ATOM 1543 N N . ARG A 1 206 ? -4.074 -10.335 -7.181 1.00 84.88 206 ARG A N 1
ATOM 1544 C CA . ARG A 1 206 ? -5.156 -11.080 -6.530 1.00 84.88 206 ARG A CA 1
ATOM 1545 C C . ARG A 1 206 ? -6.231 -11.452 -7.547 1.00 84.88 206 ARG A C 1
ATOM 1547 O O . ARG A 1 206 ? -6.311 -10.888 -8.626 1.00 84.88 206 ARG A O 1
ATOM 1554 N N . GLY A 1 207 ? -7.108 -12.379 -7.169 1.00 82.06 207 GLY A N 1
ATOM 1555 C CA . GLY A 1 207 ? -8.224 -12.807 -8.018 1.00 82.06 207 GLY A CA 1
ATOM 1556 C C . GLY A 1 207 ? -9.367 -11.791 -8.163 1.00 82.06 207 GLY A C 1
ATOM 1557 O O . GLY A 1 207 ? -10.306 -12.064 -8.904 1.00 82.06 207 GLY A O 1
ATOM 1558 N N . THR A 1 208 ? -9.330 -10.649 -7.462 1.00 87.69 208 THR A N 1
ATOM 1559 C CA . THR A 1 208 ? -10.404 -9.643 -7.465 1.00 87.69 208 THR A CA 1
ATOM 1560 C C . THR A 1 208 ? -9.856 -8.214 -7.502 1.00 87.69 208 THR A C 1
ATOM 1562 O O . THR A 1 208 ? -8.944 -7.858 -6.757 1.00 87.69 208 THR A O 1
ATOM 1565 N N . VAL A 1 209 ? -10.455 -7.371 -8.349 1.00 93.56 209 VAL A N 1
ATOM 1566 C CA . VAL A 1 209 ? -10.224 -5.915 -8.377 1.00 93.56 209 VAL A CA 1
ATOM 1567 C C . VAL A 1 209 ? -11.168 -5.184 -7.418 1.00 93.56 209 VAL A C 1
ATOM 1569 O O . VAL A 1 209 ? -12.140 -5.769 -6.924 1.00 93.56 209 VAL A O 1
ATOM 1572 N N . ALA A 1 210 ? -10.899 -3.896 -7.198 1.00 94.06 210 ALA A N 1
ATOM 1573 C CA . ALA A 1 210 ? -11.620 -2.924 -6.375 1.00 94.06 210 ALA A CA 1
ATOM 1574 C C . ALA A 1 210 ? -11.501 -3.101 -4.852 1.00 94.06 210 ALA A C 1
ATOM 1576 O O . ALA A 1 210 ? -11.468 -2.119 -4.109 1.00 94.06 210 ALA A O 1
ATOM 1577 N N . GLU A 1 211 ? -11.378 -4.332 -4.367 1.00 90.31 211 GLU A N 1
ATOM 1578 C CA . GLU A 1 211 ? -11.419 -4.627 -2.932 1.00 90.31 211 GLU A CA 1
ATOM 1579 C C . GLU A 1 211 ? -10.131 -4.228 -2.189 1.00 90.31 211 GLU A C 1
ATOM 1581 O O . GLU A 1 211 ? -10.169 -3.731 -1.057 1.00 90.31 211 GLU A O 1
ATOM 1586 N N . GLY A 1 212 ? -8.968 -4.435 -2.817 1.00 88.81 212 GLY A N 1
ATOM 1587 C CA . GLY A 1 212 ? -7.669 -4.262 -2.163 1.00 88.81 212 GLY A CA 1
ATOM 1588 C C . GLY A 1 212 ? -7.567 -5.044 -0.844 1.00 88.81 212 GLY A C 1
ATOM 1589 O O . GLY A 1 212 ? -8.198 -6.079 -0.663 1.00 88.81 212 GLY A O 1
ATOM 1590 N N . LEU A 1 213 ? -6.753 -4.573 0.108 1.00 86.31 213 LEU A N 1
ATOM 1591 C CA . LEU A 1 213 ? -6.690 -5.178 1.449 1.00 86.31 213 LEU A CA 1
ATOM 1592 C C . LEU A 1 213 ? -7.867 -4.750 2.338 1.00 86.31 213 LEU A C 1
ATOM 1594 O O . LEU A 1 213 ? -8.361 -5.544 3.127 1.00 86.31 213 LEU A O 1
ATOM 1598 N N . ALA A 1 214 ? -8.306 -3.495 2.219 1.00 87.12 214 ALA A N 1
ATOM 1599 C CA . ALA A 1 214 ? -9.247 -2.893 3.159 1.00 87.12 214 ALA A CA 1
ATOM 1600 C C . ALA A 1 214 ? -10.691 -3.387 2.988 1.00 87.12 214 ALA A C 1
ATOM 1602 O O . ALA A 1 214 ? -11.432 -3.416 3.970 1.00 87.12 214 ALA A O 1
ATOM 1603 N N . TYR A 1 215 ? -11.091 -3.763 1.769 1.00 92.38 215 TYR A N 1
ATOM 1604 C CA . TYR A 1 215 ? -12.487 -4.062 1.433 1.00 92.38 215 TYR A CA 1
ATOM 1605 C C . TYR A 1 215 ? -12.719 -5.513 0.988 1.00 92.38 215 TYR A C 1
ATOM 1607 O O . TYR A 1 215 ? -13.843 -5.860 0.653 1.00 92.38 215 TYR A O 1
ATOM 1615 N N . ALA A 1 216 ? -11.688 -6.368 1.030 1.00 89.94 216 ALA A N 1
ATOM 1616 C CA . ALA A 1 216 ? -11.779 -7.790 0.665 1.00 89.94 216 ALA A CA 1
ATOM 1617 C C . ALA A 1 216 ? -12.427 -8.683 1.741 1.00 89.94 216 ALA A C 1
ATOM 1619 O O . ALA A 1 216 ? -12.711 -9.856 1.495 1.00 89.94 216 ALA A O 1
ATOM 1620 N N . THR A 1 217 ? -12.643 -8.153 2.948 1.00 88.81 217 THR A N 1
ATOM 1621 C CA . THR A 1 217 ? -13.312 -8.886 4.030 1.00 88.81 217 THR A CA 1
ATOM 1622 C C . THR A 1 217 ? -14.728 -9.303 3.635 1.00 88.81 217 THR A C 1
ATOM 1624 O O . THR A 1 217 ? -15.485 -8.490 3.118 1.00 88.81 217 THR A O 1
ATOM 1627 N N . GLN A 1 218 ? -15.101 -10.539 3.969 1.00 87.38 218 GLN A N 1
ATOM 1628 C CA . GLN A 1 218 ? -16.454 -11.078 3.766 1.00 87.38 218 GLN A CA 1
ATOM 1629 C C . GLN A 1 218 ? -17.340 -10.946 5.017 1.00 87.38 218 GLN A C 1
ATOM 1631 O O . GLN A 1 218 ? -18.497 -11.354 5.025 1.00 87.38 218 GLN A O 1
ATOM 1636 N N . GLU A 1 219 ? -16.800 -10.400 6.108 1.00 89.12 219 GLU A N 1
ATOM 1637 C CA . GLU A 1 219 ? -17.552 -10.203 7.344 1.00 89.12 219 GLU A CA 1
ATOM 1638 C C . GLU A 1 219 ? -18.347 -8.897 7.304 1.00 89.12 219 GLU A C 1
ATOM 1640 O O . GLU A 1 219 ? -17.779 -7.806 7.221 1.00 89.12 219 GLU A O 1
ATOM 1645 N N . SER A 1 220 ? -19.671 -9.001 7.421 1.00 91.06 220 SER A N 1
ATOM 1646 C CA . SER A 1 220 ? -20.580 -7.848 7.454 1.00 91.06 220 SER A CA 1
ATOM 1647 C C . SER A 1 220 ? -20.381 -6.960 8.686 1.00 91.06 220 SER A C 1
ATOM 1649 O O . SER A 1 220 ? -20.664 -5.765 8.625 1.00 91.06 220 SER A O 1
ATOM 1651 N N . ALA A 1 221 ? -19.850 -7.522 9.778 1.00 91.19 221 ALA A N 1
ATOM 1652 C CA . ALA A 1 221 ? -19.508 -6.795 10.999 1.00 91.19 221 ALA A CA 1
ATOM 1653 C C . ALA A 1 221 ? -18.317 -5.837 10.818 1.00 91.19 221 ALA A C 1
ATOM 1655 O O . ALA A 1 221 ? -18.161 -4.896 11.595 1.00 91.19 221 ALA A O 1
ATOM 1656 N N . HIS A 1 222 ? -17.485 -6.036 9.790 1.00 94.19 222 HIS A N 1
ATOM 1657 C CA . HIS A 1 222 ? -16.390 -5.122 9.485 1.00 94.19 222 HIS A CA 1
ATOM 1658 C C . HIS A 1 222 ? -16.939 -3.891 8.779 1.00 94.19 222 HIS A C 1
ATOM 1660 O O . HIS A 1 222 ? -17.172 -3.887 7.569 1.00 94.19 222 HIS A O 1
ATOM 1666 N N . LEU A 1 223 ? -17.145 -2.830 9.554 1.00 96.50 223 LEU A N 1
ATOM 1667 C CA . LEU A 1 223 ? -17.701 -1.577 9.063 1.00 96.50 223 LEU A CA 1
ATOM 1668 C C . LEU A 1 223 ? -16.614 -0.653 8.504 1.00 96.50 223 LEU A C 1
ATOM 1670 O O . LEU A 1 223 ? -15.445 -0.660 8.920 1.00 96.50 223 LEU A O 1
ATOM 1674 N N . LEU A 1 224 ? -17.016 0.178 7.546 1.00 96.69 224 LEU A N 1
ATOM 1675 C CA . LEU A 1 224 ? -16.281 1.378 7.183 1.00 96.69 224 LEU A CA 1
ATOM 1676 C C . LEU A 1 224 ? -16.127 2.264 8.418 1.00 96.69 224 LEU A C 1
ATOM 1678 O O . LEU A 1 224 ? -17.000 2.345 9.278 1.00 96.69 224 LEU A O 1
ATOM 1682 N N . ASN A 1 225 ? -15.006 2.966 8.494 1.00 94.75 225 ASN A N 1
ATOM 1683 C CA . ASN A 1 225 ? -14.692 3.856 9.605 1.00 94.75 225 ASN A CA 1
ATOM 1684 C C . ASN A 1 225 ? -15.027 5.328 9.296 1.00 94.75 225 ASN A C 1
ATOM 1686 O O . ASN A 1 225 ? -14.617 6.241 10.014 1.00 94.75 225 ASN A O 1
ATOM 1690 N N . VAL A 1 226 ? -15.777 5.564 8.220 1.00 94.44 226 VAL A N 1
ATOM 1691 C CA . VAL A 1 226 ? -16.232 6.871 7.744 1.00 94.44 226 VAL A CA 1
ATOM 1692 C C . VAL A 1 226 ? -17.717 6.743 7.374 1.00 94.44 226 VAL A C 1
ATOM 1694 O O . VAL A 1 226 ? -18.088 5.722 6.793 1.00 94.44 226 VAL A O 1
ATOM 1697 N N . PRO A 1 227 ? -18.561 7.746 7.687 1.00 95.00 227 PRO A N 1
ATOM 1698 C CA . PRO A 1 227 ? -19.979 7.719 7.331 1.00 95.00 227 PRO A CA 1
ATOM 1699 C C . PRO A 1 227 ? -20.221 7.621 5.820 1.00 95.00 227 PRO A C 1
ATOM 1701 O O . PRO A 1 227 ? -19.458 8.196 5.037 1.00 95.00 227 PRO A O 1
ATOM 1704 N N . ALA A 1 228 ? -21.322 6.980 5.423 1.00 96.44 228 ALA A N 1
ATOM 1705 C CA . ALA A 1 228 ? -21.707 6.762 4.028 1.00 96.44 228 ALA A CA 1
ATOM 1706 C C . ALA A 1 228 ? -21.674 8.051 3.185 1.00 96.44 228 ALA A C 1
ATOM 1708 O O . ALA A 1 228 ? -21.098 8.067 2.098 1.00 96.44 228 ALA A O 1
ATOM 1709 N N . ALA A 1 229 ? -22.177 9.168 3.720 1.00 95.00 229 ALA A N 1
ATOM 1710 C CA . ALA A 1 229 ? -22.201 10.454 3.015 1.00 95.00 229 ALA A CA 1
ATOM 1711 C C . ALA A 1 229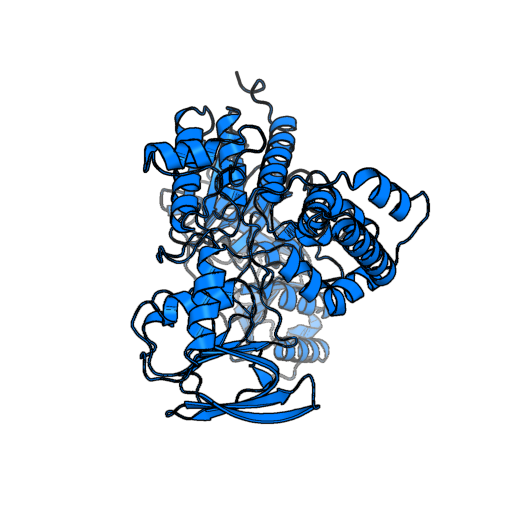 ? -20.820 11.068 2.721 1.00 95.00 229 ALA A C 1
ATOM 1713 O O . ALA A 1 229 ? -20.722 12.030 1.967 1.00 95.00 229 ALA A O 1
ATOM 1714 N N . ARG A 1 230 ? -19.740 10.557 3.325 1.00 93.75 230 ARG A N 1
ATOM 1715 C CA . ARG A 1 230 ? -18.365 11.041 3.095 1.00 93.75 230 ARG A CA 1
ATOM 1716 C C . ARG A 1 230 ? -17.481 10.009 2.398 1.00 93.75 230 ARG A C 1
ATOM 1718 O O . ARG A 1 230 ? -16.269 10.205 2.328 1.00 93.75 230 ARG A O 1
ATOM 1725 N N . MET A 1 231 ? -18.077 8.922 1.915 1.00 96.50 231 MET A N 1
ATOM 1726 C CA . MET A 1 231 ? -17.367 7.784 1.337 1.00 96.50 231 MET A CA 1
ATOM 1727 C C . MET A 1 231 ? -17.498 7.686 -0.181 1.00 96.50 231 MET A C 1
ATOM 1729 O O . MET A 1 231 ? -17.138 6.665 -0.734 1.00 96.50 231 MET A O 1
ATOM 1733 N N . SER A 1 232 ? -17.957 8.718 -0.892 1.00 97.94 232 SER A N 1
ATOM 1734 C CA . SER A 1 232 ? -17.899 8.679 -2.360 1.00 97.94 232 SER A CA 1
ATOM 1735 C C . SER A 1 232 ? -16.467 8.480 -2.876 1.00 97.94 232 SER A C 1
ATOM 1737 O O . SER A 1 232 ? -15.527 9.128 -2.392 1.00 97.94 232 SER A O 1
ATOM 1739 N N . ALA A 1 233 ? -16.322 7.626 -3.892 1.00 97.44 233 ALA A N 1
ATOM 1740 C CA . ALA A 1 233 ? -15.057 7.408 -4.578 1.00 97.44 233 ALA A CA 1
ATOM 1741 C C . ALA A 1 233 ? -14.706 8.540 -5.555 1.00 97.44 233 ALA A C 1
ATOM 1743 O O . ALA A 1 233 ? -13.550 8.653 -5.952 1.00 97.44 233 ALA A O 1
ATOM 1744 N N . TRP A 1 234 ? -15.660 9.410 -5.896 1.00 97.44 234 TRP A N 1
ATOM 1745 C CA . TRP A 1 234 ? -15.446 10.562 -6.769 1.00 97.44 234 TRP A CA 1
ATOM 1746 C C . TRP A 1 234 ? -15.240 11.845 -5.956 1.00 97.44 234 TRP A C 1
ATOM 1748 O O . TRP A 1 234 ? -15.982 12.088 -4.997 1.00 97.44 234 TRP A O 1
ATOM 1758 N N . PRO A 1 235 ? -14.272 12.703 -6.320 1.00 95.94 235 PRO A N 1
ATOM 1759 C CA . PRO A 1 235 ? -14.143 14.019 -5.700 1.00 95.94 235 PRO A CA 1
ATOM 1760 C C . PRO A 1 235 ? -15.318 14.945 -6.060 1.00 95.94 235 PRO A C 1
ATOM 1762 O O . PRO A 1 235 ? -15.763 15.712 -5.211 1.00 95.94 235 PRO A O 1
ATOM 1765 N N . ASP A 1 236 ? -15.853 14.828 -7.278 1.00 96.44 236 ASP A N 1
ATOM 1766 C CA . ASP A 1 236 ? -16.886 15.689 -7.869 1.00 96.44 236 ASP A CA 1
ATOM 1767 C C . ASP A 1 236 ? -18.327 15.174 -7.689 1.00 96.44 236 ASP A C 1
ATOM 1769 O O . ASP A 1 236 ? -19.279 15.872 -8.025 1.00 96.44 236 ASP A O 1
ATOM 1773 N N . ARG A 1 237 ? -18.517 13.969 -7.129 1.00 96.31 237 ARG A N 1
ATOM 1774 C CA . ARG A 1 237 ? -19.847 13.373 -6.878 1.00 96.31 237 ARG A CA 1
ATOM 1775 C C . ARG A 1 237 ? -19.982 12.942 -5.417 1.00 96.31 237 ARG A C 1
ATOM 1777 O O . ARG A 1 237 ? -19.925 11.748 -5.127 1.00 96.31 237 ARG A O 1
ATOM 1784 N N . PRO A 1 238 ? -20.121 13.872 -4.459 1.00 95.75 238 PRO A N 1
ATOM 1785 C CA . PRO A 1 238 ? -20.008 13.565 -3.029 1.00 95.75 238 PRO A CA 1
ATOM 1786 C C . PRO A 1 238 ? -21.043 12.554 -2.508 1.00 95.75 238 PRO A C 1
ATOM 1788 O O . PRO A 1 238 ? -20.744 11.828 -1.562 1.00 95.75 238 PRO A O 1
ATOM 1791 N N . GLU A 1 239 ? -22.214 12.451 -3.140 1.00 96.75 239 GLU A N 1
ATOM 1792 C CA . GLU A 1 239 ? -23.304 11.559 -2.716 1.00 96.75 239 GLU A CA 1
ATOM 1793 C C . GLU A 1 239 ? -23.308 10.185 -3.406 1.00 96.75 239 GLU A C 1
ATOM 1795 O O . GLU A 1 239 ? -24.163 9.353 -3.114 1.00 96.75 239 GLU A O 1
ATOM 1800 N N . ASP A 1 240 ? -22.365 9.916 -4.312 1.00 98.00 240 ASP A N 1
ATOM 1801 C CA . ASP A 1 240 ? -22.417 8.762 -5.220 1.00 98.00 240 ASP A CA 1
ATOM 1802 C C . ASP A 1 240 ? -22.512 7.409 -4.489 1.00 98.00 240 ASP A C 1
ATOM 1804 O O . ASP A 1 240 ? -23.413 6.615 -4.763 1.00 98.00 240 ASP A O 1
ATOM 1808 N N . PHE A 1 241 ? -21.670 7.187 -3.471 1.00 98.44 241 PHE A N 1
ATOM 1809 C CA . PHE A 1 241 ? -21.731 5.972 -2.647 1.00 98.44 241 PHE A CA 1
ATOM 1810 C C . PHE A 1 241 ? -23.023 5.869 -1.822 1.00 98.44 241 PHE A C 1
ATOM 1812 O O . PHE A 1 241 ? -23.593 4.786 -1.697 1.00 98.44 241 PHE A O 1
ATOM 1819 N N . LEU A 1 242 ? -23.516 6.985 -1.273 1.00 98.31 242 LEU A N 1
ATOM 1820 C CA . LEU A 1 242 ? -24.766 7.003 -0.509 1.00 98.31 242 LEU A CA 1
ATOM 1821 C C . LEU A 1 242 ? -25.955 6.640 -1.408 1.00 98.31 242 LEU A C 1
ATOM 1823 O O . LEU A 1 242 ? -26.796 5.827 -1.030 1.00 98.31 242 LEU A O 1
ATOM 1827 N N . ASN A 1 243 ? -25.994 7.196 -2.617 1.00 98.31 243 ASN A N 1
ATOM 1828 C CA . ASN A 1 243 ? -27.019 6.892 -3.608 1.00 98.31 243 ASN A CA 1
ATOM 1829 C C . ASN A 1 243 ? -26.917 5.438 -4.082 1.00 98.31 243 ASN A C 1
ATOM 1831 O O . ASN A 1 243 ? -27.937 4.763 -4.213 1.00 98.31 243 ASN A O 1
ATOM 1835 N N . TRP A 1 244 ? -25.701 4.921 -4.279 1.00 98.31 244 TRP A N 1
ATOM 1836 C CA . TRP A 1 244 ? -25.466 3.507 -4.572 1.00 98.31 244 TRP A CA 1
ATOM 1837 C C . TRP A 1 244 ? -25.981 2.580 -3.461 1.00 98.31 244 TRP A C 1
ATOM 1839 O O . TRP A 1 244 ? -26.619 1.565 -3.756 1.00 98.31 244 TRP A O 1
ATOM 1849 N N . ALA A 1 245 ? -25.758 2.944 -2.196 1.00 98.31 245 ALA A N 1
ATOM 1850 C CA . ALA A 1 245 ? -26.218 2.171 -1.047 1.00 98.31 245 ALA A CA 1
ATOM 1851 C C . ALA A 1 245 ? -27.749 2.210 -0.916 1.00 98.31 245 ALA A C 1
ATOM 1853 O O . ALA A 1 245 ? -28.367 1.169 -0.717 1.00 98.31 245 ALA A O 1
ATOM 1854 N N . ARG A 1 246 ? -28.374 3.374 -1.133 1.00 98.38 246 ARG A N 1
ATOM 1855 C CA . ARG A 1 246 ? -29.838 3.546 -1.084 1.00 98.38 246 ARG A CA 1
ATOM 1856 C C . ARG A 1 246 ? -30.599 2.779 -2.156 1.00 98.38 246 ARG A C 1
ATOM 1858 O O . ARG A 1 246 ? -31.738 2.389 -1.926 1.00 98.38 246 ARG A O 1
ATOM 1865 N N . ARG A 1 247 ? -29.978 2.523 -3.314 1.00 97.62 247 ARG A N 1
ATOM 1866 C CA . ARG A 1 247 ? -30.558 1.628 -4.331 1.00 97.62 247 ARG A CA 1
ATOM 1867 C C . ARG A 1 247 ? -30.688 0.183 -3.838 1.00 97.62 247 ARG A C 1
ATOM 1869 O O . ARG A 1 247 ? -31.522 -0.546 -4.359 1.00 97.62 247 ARG A O 1
ATOM 1876 N N . ARG A 1 248 ? -29.863 -0.234 -2.872 1.00 96.06 248 ARG A N 1
ATOM 1877 C CA . ARG A 1 248 ? -29.884 -1.581 -2.274 1.00 96.06 248 ARG A CA 1
ATOM 1878 C C . ARG A 1 248 ? -30.724 -1.637 -1.014 1.00 96.06 248 ARG A C 1
ATOM 1880 O O . ARG A 1 248 ? -31.459 -2.594 -0.816 1.00 96.06 248 ARG A O 1
ATOM 1887 N N . ASP A 1 249 ? -30.596 -0.614 -0.184 1.00 97.62 249 ASP A N 1
ATOM 1888 C CA . ASP A 1 249 ? -31.352 -0.471 1.047 1.00 97.62 249 ASP A CA 1
ATOM 1889 C C . ASP A 1 249 ? -31.786 0.995 1.221 1.00 97.62 249 ASP A C 1
ATOM 1891 O O . ASP A 1 249 ? -30.976 1.841 1.621 1.00 97.62 249 ASP A O 1
ATOM 1895 N N . PRO A 1 250 ? -33.059 1.319 0.923 1.00 97.31 250 PRO A N 1
ATOM 1896 C CA . PRO A 1 250 ? -33.598 2.668 1.075 1.00 97.31 250 PRO A CA 1
ATOM 1897 C C . PRO A 1 250 ? -33.525 3.227 2.503 1.00 97.31 250 PRO A C 1
ATOM 1899 O O . PRO A 1 250 ? -33.627 4.443 2.669 1.00 97.31 250 PRO A O 1
ATOM 1902 N N . ALA A 1 251 ? -33.343 2.379 3.526 1.00 97.56 251 ALA A N 1
ATOM 1903 C CA . ALA A 1 251 ? -33.231 2.808 4.918 1.00 97.56 251 ALA A CA 1
ATOM 1904 C C . ALA A 1 251 ? -31.859 3.415 5.260 1.00 97.56 251 ALA A C 1
ATOM 1906 O O . ALA A 1 251 ? -31.724 4.051 6.306 1.00 97.56 251 ALA A O 1
ATOM 1907 N N . VAL A 1 252 ? -30.855 3.265 4.385 1.00 97.75 252 VAL A N 1
ATOM 1908 C CA . VAL A 1 252 ? -29.503 3.789 4.614 1.00 97.75 252 VAL A CA 1
ATOM 1909 C C . VAL A 1 252 ? -29.521 5.308 4.798 1.00 97.75 252 VAL A C 1
ATOM 1911 O O . VAL A 1 252 ? -29.855 6.093 3.893 1.00 97.75 252 VAL A O 1
ATOM 1914 N N . ALA A 1 253 ? -29.077 5.731 5.978 1.00 96.12 253 ALA A N 1
ATOM 1915 C CA . ALA A 1 253 ? -28.945 7.121 6.360 1.00 96.12 253 ALA A CA 1
ATOM 1916 C C . ALA A 1 253 ? -27.535 7.669 6.043 1.00 96.12 253 ALA A C 1
ATOM 1918 O O . ALA A 1 253 ? -26.541 6.941 6.063 1.00 96.12 253 ALA A O 1
ATOM 1919 N N . PRO A 1 254 ? -27.393 8.992 5.818 1.00 95.44 254 PRO A N 1
ATOM 1920 C CA . PRO A 1 254 ? -26.100 9.636 5.544 1.00 95.44 254 PRO A CA 1
ATOM 1921 C C . PRO A 1 254 ? -25.010 9.367 6.599 1.00 95.44 254 PRO A C 1
ATOM 1923 O O . PRO A 1 254 ? -23.817 9.350 6.282 1.00 95.44 254 PRO A O 1
ATOM 1926 N N . GLY A 1 255 ? -25.424 9.199 7.860 1.00 94.50 255 GLY A N 1
ATOM 1927 C CA . GLY A 1 255 ? -24.554 8.992 9.018 1.00 94.50 255 GLY A CA 1
ATOM 1928 C C . GLY A 1 255 ? -24.136 7.541 9.260 1.00 94.50 255 GLY A C 1
ATOM 1929 O O . GLY A 1 255 ? -23.326 7.306 10.159 1.00 94.50 255 GLY A O 1
ATOM 1930 N N . ASP A 1 256 ? -24.661 6.590 8.486 1.00 95.69 256 ASP A N 1
ATOM 1931 C CA . ASP A 1 256 ? -24.431 5.169 8.722 1.00 95.69 256 ASP A CA 1
ATOM 1932 C C . ASP A 1 256 ? -23.011 4.744 8.353 1.00 95.69 256 ASP A C 1
ATOM 1934 O O . ASP A 1 256 ? -22.385 5.255 7.420 1.00 95.69 256 ASP A O 1
ATOM 1938 N N . PHE A 1 257 ? -22.509 3.760 9.094 1.00 96.75 257 PHE A N 1
ATOM 1939 C CA . PHE A 1 257 ? -21.239 3.098 8.828 1.00 96.75 257 PHE A CA 1
ATOM 1940 C C . PHE A 1 257 ? -21.540 1.754 8.180 1.00 96.75 257 PHE A C 1
ATOM 1942 O O . PHE A 1 257 ? -21.912 0.802 8.861 1.00 96.75 257 PHE A O 1
ATOM 1949 N N . LEU A 1 258 ? -21.421 1.697 6.856 1.00 97.31 258 LEU A N 1
ATOM 1950 C CA . LEU A 1 258 ? -21.791 0.515 6.079 1.00 97.31 258 LEU A CA 1
ATOM 1951 C C . LEU A 1 258 ? -20.673 -0.542 6.078 1.00 97.31 258 LEU A C 1
ATOM 1953 O O . LEU A 1 258 ? -19.507 -0.194 6.293 1.00 97.31 258 LEU A O 1
ATOM 1957 N N . PRO A 1 259 ? -20.986 -1.825 5.818 1.00 96.88 259 PRO A N 1
ATOM 1958 C CA . PRO A 1 259 ? -19.982 -2.883 5.722 1.00 96.88 259 PRO A CA 1
ATOM 1959 C C . PRO A 1 259 ? -18.899 -2.584 4.676 1.00 96.88 259 PRO A C 1
ATOM 1961 O O . PRO A 1 259 ? -19.187 -2.094 3.585 1.00 96.88 259 PRO A O 1
ATOM 1964 N N . ARG A 1 260 ? -17.642 -2.944 4.953 1.00 95.88 260 ARG A N 1
ATOM 1965 C CA . ARG A 1 260 ? -16.521 -2.732 4.016 1.00 95.88 260 ARG A CA 1
ATOM 1966 C C . ARG A 1 260 ? -16.707 -3.471 2.692 1.00 95.88 260 ARG A C 1
ATOM 1968 O O . ARG A 1 260 ? -16.360 -2.922 1.651 1.00 95.88 260 ARG A O 1
ATOM 1975 N N . GLN A 1 261 ? -17.312 -4.659 2.725 1.00 94.94 261 GLN A N 1
ATOM 1976 C CA . GLN A 1 261 ? -17.672 -5.427 1.526 1.00 94.94 261 GLN A CA 1
ATOM 1977 C C . GLN A 1 261 ? -18.553 -4.629 0.551 1.00 94.94 261 GLN A C 1
ATOM 1979 O O . GLN A 1 261 ? -18.324 -4.658 -0.655 1.00 94.94 261 GLN A O 1
ATOM 1984 N N . TRP A 1 262 ? -19.505 -3.835 1.062 1.00 97.25 262 TRP A N 1
ATOM 1985 C CA . TRP A 1 262 ? -20.362 -2.995 0.221 1.00 97.25 262 TRP A CA 1
ATOM 1986 C C . TRP A 1 262 ? -19.538 -1.964 -0.537 1.00 97.25 262 TRP A C 1
ATOM 1988 O O . TRP A 1 262 ? -19.790 -1.708 -1.709 1.00 97.25 262 TRP A O 1
ATOM 1998 N N . TYR A 1 263 ? -18.512 -1.417 0.107 1.00 97.88 263 TYR A N 1
ATOM 1999 C CA . TYR A 1 263 ? -17.611 -0.483 -0.545 1.00 97.88 263 TYR A CA 1
ATOM 2000 C C . TYR A 1 263 ? -16.785 -1.141 -1.657 1.00 97.88 263 TYR A C 1
ATOM 2002 O O . TYR A 1 263 ? -16.624 -0.558 -2.724 1.00 97.88 263 TYR A O 1
ATOM 2010 N N . GLY A 1 264 ? -16.321 -2.378 -1.450 1.00 96.44 264 GLY A N 1
ATOM 2011 C CA . GLY A 1 264 ? -15.665 -3.166 -2.499 1.00 96.44 264 GLY A CA 1
ATOM 2012 C C . GLY A 1 264 ? -16.570 -3.391 -3.718 1.00 96.44 264 GLY A C 1
ATOM 2013 O O . GLY A 1 264 ? -16.130 -3.208 -4.854 1.00 96.44 264 GLY A O 1
ATOM 2014 N N . HIS A 1 265 ? -17.850 -3.716 -3.496 1.00 96.50 265 HIS A N 1
ATOM 2015 C CA . HIS A 1 265 ? -18.844 -3.856 -4.570 1.00 96.50 265 HIS A CA 1
ATOM 2016 C C . HIS A 1 265 ? -19.115 -2.537 -5.294 1.00 96.50 265 HIS A C 1
ATOM 2018 O O . HIS A 1 265 ? -19.097 -2.503 -6.523 1.00 96.50 265 HIS A O 1
ATOM 2024 N N . TYR A 1 266 ? -19.292 -1.448 -4.543 1.00 98.06 266 TYR A N 1
ATOM 2025 C CA . TYR A 1 266 ? -19.458 -0.106 -5.092 1.00 98.06 266 TYR A CA 1
ATOM 2026 C C . TYR A 1 266 ? -18.311 0.272 -6.033 1.00 98.06 266 TYR A C 1
ATOM 2028 O O . TYR A 1 266 ? -18.557 0.692 -7.160 1.00 98.06 266 TYR A O 1
ATOM 2036 N N . LEU A 1 267 ? -17.061 0.074 -5.612 1.00 98.12 267 LEU A N 1
ATOM 2037 C CA . LEU A 1 267 ? -15.886 0.394 -6.424 1.00 98.12 267 LEU A CA 1
ATOM 2038 C C . LEU A 1 267 ? -15.806 -0.452 -7.704 1.00 98.12 267 LEU A C 1
ATOM 2040 O O . LEU A 1 267 ? -15.449 0.060 -8.763 1.00 98.12 267 LEU A O 1
ATOM 2044 N N . ARG A 1 268 ? -16.163 -1.740 -7.625 1.00 96.19 268 ARG A N 1
ATOM 2045 C CA . ARG A 1 268 ? -16.211 -2.634 -8.790 1.00 96.19 268 ARG A CA 1
ATOM 2046 C C . ARG A 1 268 ? -17.265 -2.189 -9.797 1.00 96.19 268 ARG A C 1
ATOM 2048 O O . ARG A 1 268 ? -16.985 -2.120 -10.989 1.00 96.19 268 ARG A O 1
ATOM 2055 N N . GLU A 1 269 ? -18.463 -1.879 -9.316 1.00 96.50 269 GLU A N 1
ATOM 2056 C CA . GLU A 1 269 ? -19.548 -1.373 -10.157 1.00 96.50 269 GLU A CA 1
ATOM 2057 C C . GLU A 1 269 ? -19.195 -0.013 -10.755 1.00 96.50 269 GLU A C 1
ATOM 2059 O O . GLU A 1 269 ? -19.396 0.179 -11.946 1.00 96.50 269 GLU A O 1
ATOM 2064 N N . THR A 1 270 ? -18.555 0.866 -9.982 1.00 96.62 270 THR A N 1
ATOM 2065 C CA . THR A 1 270 ? -18.059 2.168 -10.452 1.00 96.62 270 THR A CA 1
ATOM 2066 C C . THR A 1 270 ? -17.085 2.014 -11.623 1.00 96.62 270 THR A C 1
ATOM 2068 O O . THR A 1 270 ? -17.204 2.724 -12.621 1.00 96.62 270 THR A O 1
ATOM 2071 N N . LEU A 1 271 ? -16.141 1.067 -11.542 1.00 96.62 271 LEU A N 1
ATOM 2072 C CA . LEU A 1 271 ? -15.216 0.775 -12.642 1.00 96.62 271 LEU A CA 1
ATOM 2073 C C . LEU A 1 271 ? -15.954 0.251 -13.883 1.00 96.62 271 LEU A C 1
ATOM 2075 O O . LEU A 1 271 ? -15.696 0.713 -14.992 1.00 96.62 271 LEU A O 1
ATOM 2079 N N . HIS A 1 272 ? -16.874 -0.700 -13.706 1.00 93.69 272 HIS A N 1
ATOM 2080 C CA . HIS A 1 272 ? -17.642 -1.268 -14.817 1.00 93.69 272 HIS A CA 1
ATOM 2081 C C . HIS A 1 272 ? -18.569 -0.241 -15.480 1.00 93.69 272 HIS A C 1
ATOM 2083 O O . HIS A 1 272 ? -18.697 -0.230 -16.702 1.00 93.69 272 HIS A O 1
ATOM 2089 N N . GLU A 1 273 ? -19.215 0.622 -14.697 1.00 94.19 273 GLU A N 1
ATOM 2090 C CA . GLU A 1 273 ? -20.053 1.712 -15.198 1.00 94.19 273 GLU A CA 1
ATOM 2091 C C . GLU A 1 273 ? -19.222 2.722 -15.993 1.00 94.19 273 GLU A C 1
ATOM 2093 O O . GLU A 1 273 ? -19.625 3.098 -17.093 1.00 94.19 273 GLU A O 1
ATOM 2098 N N . ALA A 1 274 ? -18.036 3.096 -15.495 1.00 94.12 274 ALA A N 1
ATOM 2099 C CA . ALA A 1 274 ? -17.118 3.971 -16.221 1.00 94.12 274 ALA A CA 1
ATOM 2100 C C . ALA A 1 274 ? -16.652 3.351 -17.550 1.00 94.12 274 ALA A C 1
ATOM 2102 O O . ALA A 1 274 ? -16.557 4.062 -18.545 1.00 94.12 274 ALA A O 1
ATOM 2103 N N . ALA A 1 275 ? -16.411 2.035 -17.589 1.00 92.38 275 ALA A N 1
ATOM 2104 C CA . ALA A 1 275 ? -16.008 1.334 -18.808 1.00 92.38 275 ALA A CA 1
ATOM 2105 C C . ALA A 1 275 ? -17.128 1.262 -19.864 1.00 92.38 275 ALA A C 1
ATOM 2107 O O . ALA A 1 275 ? -16.869 1.471 -21.043 1.00 92.38 275 ALA A O 1
ATOM 2108 N N . ARG A 1 276 ? -18.383 1.001 -19.462 1.00 89.25 276 ARG A N 1
ATOM 2109 C CA . ARG A 1 276 ? -19.520 0.837 -20.397 1.00 89.25 276 ARG A CA 1
ATOM 2110 C C . ARG A 1 276 ? -19.809 2.068 -21.258 1.00 89.25 276 ARG A C 1
ATOM 2112 O O . ARG A 1 276 ? -20.355 1.916 -22.344 1.00 89.25 276 ARG A O 1
ATOM 2119 N N . GLY A 1 277 ? -19.509 3.261 -20.751 1.00 76.81 277 GLY A N 1
ATOM 2120 C CA . GLY A 1 277 ? -19.739 4.529 -21.448 1.00 76.81 277 GLY A CA 1
ATOM 2121 C C . GLY A 1 277 ? -18.495 5.122 -22.108 1.00 76.81 277 GLY A C 1
ATOM 2122 O O . GLY A 1 277 ? -18.550 6.277 -22.519 1.00 76.81 277 GLY A O 1
ATOM 2123 N N . SER A 1 278 ? -17.377 4.392 -22.153 1.00 86.62 278 SER A N 1
ATOM 2124 C CA . SER A 1 278 ? -16.085 4.934 -22.576 1.00 86.62 278 SER A CA 1
ATOM 2125 C C . SER A 1 278 ? -15.722 4.582 -24.018 1.00 86.62 278 SER A C 1
ATOM 2127 O O . SER A 1 278 ? -16.066 3.512 -24.513 1.00 86.62 278 SER A O 1
ATOM 2129 N N . HIS A 1 279 ? -14.953 5.465 -24.659 1.00 82.44 279 HIS A N 1
ATOM 2130 C CA . HIS A 1 279 ? -14.185 5.146 -25.866 1.00 82.44 279 HIS A CA 1
ATOM 2131 C C . HIS A 1 279 ? -12.835 4.481 -25.550 1.00 82.44 279 HIS A C 1
ATOM 2133 O O . HIS A 1 279 ? -12.219 3.910 -26.447 1.00 82.44 279 HIS A O 1
ATOM 2139 N N . ALA A 1 280 ? -12.370 4.548 -24.298 1.00 86.00 280 ALA A N 1
ATOM 2140 C CA . ALA A 1 280 ? -11.174 3.844 -23.858 1.00 86.00 280 ALA A CA 1
ATOM 2141 C C . ALA A 1 280 ? -11.465 2.351 -23.651 1.00 86.00 280 ALA A C 1
ATOM 2143 O O . ALA A 1 280 ? -12.503 1.970 -23.107 1.00 86.00 280 ALA A O 1
ATOM 2144 N N . ASP A 1 281 ? -10.504 1.509 -24.026 1.00 90.62 281 ASP A N 1
ATOM 2145 C CA . ASP A 1 281 ? -10.549 0.072 -23.762 1.00 90.62 281 ASP A CA 1
ATOM 2146 C C . ASP A 1 281 ? -10.052 -0.228 -22.341 1.00 90.62 281 ASP A C 1
ATOM 2148 O O . ASP A 1 281 ? -9.021 0.299 -21.912 1.00 90.62 281 ASP A O 1
ATOM 2152 N N . LEU A 1 282 ? -10.757 -1.102 -21.618 1.00 94.56 282 LEU A N 1
ATOM 2153 C CA . LEU A 1 282 ? -10.334 -1.608 -20.313 1.00 94.56 282 LEU A CA 1
ATOM 2154 C C . LEU A 1 282 ? -9.966 -3.088 -20.422 1.00 94.56 282 LEU A C 1
ATOM 2156 O O . LEU A 1 282 ? -10.825 -3.945 -20.611 1.00 94.56 282 LEU A O 1
ATOM 2160 N N . SER A 1 283 ? -8.703 -3.399 -20.149 1.00 94.88 283 SER A N 1
ATOM 2161 C CA . SER A 1 283 ? -8.226 -4.766 -19.936 1.00 94.88 283 SER A CA 1
ATOM 2162 C C . SER A 1 283 ? -7.881 -4.981 -18.461 1.00 94.88 283 SER A C 1
ATOM 2164 O O . SER A 1 283 ? -7.092 -4.228 -17.894 1.00 94.88 283 SER A O 1
ATOM 2166 N N . VAL A 1 284 ? -8.418 -6.030 -17.837 1.00 95.56 284 VAL A N 1
ATOM 2167 C CA . VAL A 1 284 ? -8.038 -6.439 -16.473 1.00 95.56 284 VAL A CA 1
ATOM 2168 C C . VAL A 1 284 ? -7.212 -7.716 -16.543 1.00 95.56 284 VAL A C 1
ATOM 2170 O O . VAL A 1 284 ? -7.681 -8.729 -17.057 1.00 95.56 284 VAL A O 1
ATOM 2173 N N . LEU A 1 285 ? -5.994 -7.679 -16.003 1.00 94.38 285 LEU A N 1
ATOM 2174 C CA . LEU A 1 285 ? -5.087 -8.824 -15.959 1.00 94.38 285 LEU A CA 1
ATOM 2175 C C . LEU A 1 285 ? -4.860 -9.255 -14.513 1.00 94.38 285 LEU A C 1
ATOM 2177 O O . LEU A 1 285 ? -4.322 -8.500 -13.702 1.00 94.38 285 LEU A O 1
ATOM 2181 N N . LEU A 1 286 ? -5.266 -10.486 -14.201 1.00 94.56 286 LEU A N 1
ATOM 2182 C CA . LEU A 1 286 ? -5.095 -11.085 -12.878 1.00 94.56 286 LEU A CA 1
ATOM 2183 C C . LEU A 1 286 ? -3.719 -11.761 -12.775 1.00 94.56 286 LEU A C 1
ATOM 2185 O O . LEU A 1 286 ? -3.606 -12.992 -12.802 1.00 94.56 286 LEU A O 1
ATOM 2189 N N . GLU A 1 287 ? -2.672 -10.937 -12.744 1.00 91.44 287 GLU A N 1
ATOM 2190 C CA . GLU A 1 287 ? -1.266 -11.342 -12.734 1.00 91.44 287 GLU A CA 1
ATOM 2191 C C . GLU A 1 287 ? -0.412 -10.448 -11.825 1.00 91.44 287 GLU A C 1
ATOM 2193 O O . GLU A 1 287 ? -0.766 -9.317 -11.498 1.00 91.44 287 GLU A O 1
ATOM 2198 N N . GLU A 1 288 ? 0.744 -10.958 -11.403 1.00 90.38 288 GLU A N 1
ATOM 2199 C CA . GLU A 1 288 ? 1.744 -10.159 -10.697 1.00 90.38 288 GLU A CA 1
ATOM 2200 C C . GLU A 1 288 ? 2.671 -9.474 -11.704 1.00 90.38 288 GLU A C 1
ATOM 2202 O O . GLU A 1 288 ? 3.252 -10.141 -12.558 1.00 90.38 288 GLU A O 1
ATOM 2207 N N . VAL A 1 289 ? 2.864 -8.159 -11.578 1.00 92.19 289 VAL A N 1
ATOM 2208 C CA . VAL A 1 289 ? 3.968 -7.481 -12.268 1.00 92.19 289 VAL A CA 1
ATOM 2209 C C . VAL A 1 289 ? 5.262 -7.802 -11.539 1.00 92.19 289 VAL A C 1
ATOM 2211 O O . VAL A 1 289 ? 5.408 -7.488 -10.358 1.00 92.19 289 VAL A O 1
ATOM 2214 N N . ARG A 1 290 ? 6.205 -8.399 -12.260 1.00 85.94 290 ARG A N 1
ATOM 2215 C CA . ARG A 1 290 ? 7.511 -8.805 -11.738 1.00 85.94 290 ARG A CA 1
ATOM 2216 C C . ARG A 1 290 ? 8.613 -7.810 -12.088 1.00 85.94 290 ARG A C 1
ATOM 2218 O O . ARG A 1 290 ? 9.555 -7.665 -11.324 1.00 85.94 290 ARG A O 1
ATOM 2225 N N . ARG A 1 291 ? 8.485 -7.086 -13.203 1.00 86.25 291 ARG A N 1
ATOM 2226 C CA . ARG A 1 291 ? 9.457 -6.064 -13.609 1.00 86.25 291 ARG A CA 1
ATOM 2227 C C . ARG A 1 291 ? 8.791 -4.960 -14.413 1.00 86.25 291 ARG A C 1
ATOM 2229 O O . ARG A 1 291 ? 7.934 -5.225 -15.250 1.00 86.25 291 ARG A O 1
ATOM 2236 N N . VAL A 1 292 ? 9.239 -3.735 -14.188 1.00 91.19 292 VAL A N 1
ATOM 2237 C CA . VAL A 1 292 ? 8.975 -2.572 -15.037 1.00 91.19 292 VAL A CA 1
ATOM 2238 C C . VAL A 1 292 ? 10.318 -2.017 -15.487 1.00 91.19 292 VAL A C 1
ATOM 2240 O O . VAL A 1 292 ? 11.186 -1.782 -14.645 1.00 91.19 292 VAL A O 1
ATOM 2243 N N . ALA A 1 293 ? 10.483 -1.832 -16.794 1.00 87.19 293 ALA A N 1
ATOM 2244 C CA . ALA A 1 293 ? 11.731 -1.390 -17.404 1.00 87.19 293 ALA A CA 1
ATOM 2245 C C . ALA A 1 293 ? 11.487 -0.366 -18.508 1.00 87.19 293 ALA A C 1
ATOM 2247 O O . ALA A 1 293 ? 10.431 -0.365 -19.144 1.00 87.19 293 ALA A O 1
ATOM 2248 N N . ARG A 1 294 ? 12.469 0.501 -18.756 1.00 88.44 294 ARG A N 1
ATOM 2249 C CA . ARG A 1 294 ? 12.401 1.456 -19.864 1.00 88.44 294 ARG A CA 1
ATOM 2250 C C . ARG A 1 294 ? 12.506 0.713 -21.193 1.00 88.44 294 ARG A C 1
ATOM 2252 O O . ARG A 1 294 ? 13.383 -0.130 -21.361 1.00 88.44 294 ARG A O 1
ATOM 2259 N N . HIS A 1 295 ? 11.641 1.050 -22.144 1.00 86.69 295 HIS A N 1
ATOM 2260 C CA . HIS A 1 295 ? 11.768 0.543 -23.505 1.00 86.69 295 HIS A CA 1
ATOM 2261 C C . HIS A 1 295 ? 12.710 1.458 -24.321 1.00 86.69 295 HIS A C 1
ATOM 2263 O O . HIS A 1 295 ? 12.528 2.679 -24.277 1.00 86.69 295 HIS A O 1
ATOM 2269 N N . PRO A 1 296 ? 13.678 0.929 -25.101 1.00 78.50 296 PRO A N 1
ATOM 2270 C CA . PRO A 1 296 ? 14.645 1.757 -25.838 1.00 78.50 296 PRO A CA 1
ATOM 2271 C C . PRO A 1 296 ? 14.017 2.736 -26.838 1.00 78.50 296 PRO A C 1
ATOM 2273 O O . PRO A 1 296 ? 14.489 3.855 -26.993 1.00 78.50 296 PRO A O 1
ATOM 2276 N N . ALA A 1 297 ? 12.907 2.352 -27.475 1.00 79.31 297 ALA A N 1
ATOM 2277 C CA . ALA A 1 297 ? 12.148 3.229 -28.377 1.00 79.31 297 ALA A CA 1
ATOM 2278 C C . ALA A 1 297 ? 11.174 4.188 -27.651 1.00 79.31 297 ALA A C 1
ATOM 2280 O O . ALA A 1 297 ? 10.255 4.713 -28.277 1.00 79.31 297 ALA A O 1
ATOM 2281 N N . GLY A 1 298 ? 11.318 4.367 -26.334 1.00 85.19 298 GLY A N 1
ATOM 2282 C CA . GLY A 1 298 ? 10.420 5.164 -25.497 1.00 85.19 298 GLY A CA 1
ATOM 2283 C C . GLY A 1 298 ? 9.262 4.365 -24.889 1.00 85.19 298 GLY A C 1
ATOM 2284 O O . GLY A 1 298 ? 8.849 3.327 -25.418 1.00 85.19 298 GLY A O 1
ATOM 2285 N N . GLY A 1 299 ? 8.750 4.872 -23.763 1.00 91.25 299 GLY A N 1
ATOM 2286 C CA . GLY A 1 299 ? 7.762 4.198 -22.921 1.00 91.25 299 GLY A CA 1
ATOM 2287 C C . GLY A 1 299 ? 8.382 3.129 -22.015 1.00 91.25 299 GLY A C 1
ATOM 2288 O O . GLY A 1 299 ? 9.570 3.166 -21.680 1.00 91.25 299 GLY A O 1
ATOM 2289 N N . TRP A 1 300 ? 7.560 2.163 -21.628 1.00 93.81 300 TRP A N 1
ATOM 2290 C CA . TRP A 1 300 ? 7.857 1.134 -20.642 1.00 93.81 300 TRP A CA 1
ATOM 2291 C C . TRP A 1 300 ? 7.539 -0.261 -21.170 1.00 93.81 300 TRP A C 1
ATOM 2293 O O . TRP A 1 300 ? 6.645 -0.450 -21.995 1.00 93.81 300 TRP A O 1
ATOM 2303 N N . MET A 1 301 ? 8.247 -1.244 -20.628 1.00 90.38 301 MET A N 1
ATOM 2304 C CA . MET A 1 301 ? 7.920 -2.657 -20.712 1.00 90.38 301 MET A CA 1
ATOM 2305 C C . MET A 1 301 ? 7.542 -3.156 -19.316 1.00 90.38 301 MET A C 1
ATOM 2307 O O . MET A 1 301 ? 8.297 -2.983 -18.356 1.00 90.38 301 MET A O 1
ATOM 2311 N N . VAL A 1 302 ? 6.360 -3.756 -19.198 1.00 91.94 302 VAL A N 1
ATOM 2312 C CA . VAL A 1 302 ? 5.813 -4.312 -17.957 1.00 91.94 302 VAL A CA 1
ATOM 2313 C C . VAL A 1 302 ? 5.756 -5.828 -18.092 1.00 91.94 302 VAL A C 1
ATOM 2315 O O . VAL A 1 302 ? 4.947 -6.360 -18.849 1.00 91.94 302 VAL A O 1
ATOM 2318 N N . HIS A 1 303 ? 6.612 -6.526 -17.355 1.00 87.19 303 HIS A N 1
ATOM 2319 C CA . HIS A 1 303 ? 6.732 -7.979 -17.393 1.00 87.19 303 HIS A CA 1
ATOM 2320 C C . HIS A 1 303 ? 5.892 -8.624 -16.288 1.00 87.19 303 HIS A C 1
ATOM 2322 O O . HIS A 1 303 ? 5.976 -8.241 -15.113 1.00 87.19 303 HIS A O 1
ATOM 2328 N N . LEU A 1 304 ? 5.093 -9.615 -16.668 1.00 86.88 304 LEU A N 1
ATOM 2329 C CA . LEU A 1 304 ? 4.149 -10.309 -15.802 1.00 86.88 304 LEU A CA 1
ATOM 2330 C C . LEU A 1 304 ? 4.688 -11.674 -15.363 1.00 86.88 304 LEU A C 1
ATOM 2332 O O . LEU A 1 304 ? 5.482 -12.307 -16.056 1.00 86.88 304 LEU A O 1
ATOM 2336 N N . GLY A 1 305 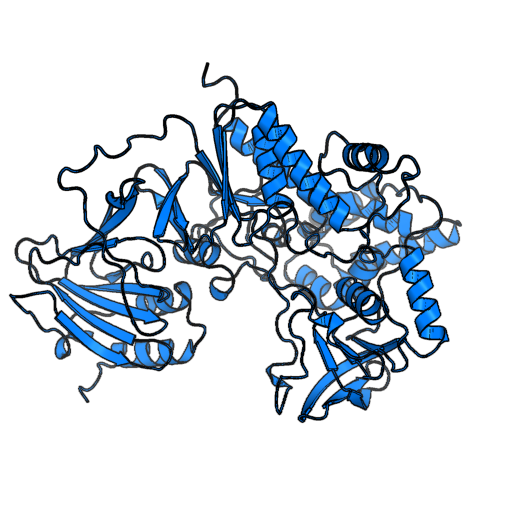? 4.211 -12.167 -14.220 1.00 78.88 305 GLY A N 1
ATOM 2337 C CA . GLY A 1 305 ? 4.693 -13.403 -13.599 1.00 78.88 305 GLY A CA 1
ATOM 2338 C C . GLY A 1 305 ? 4.499 -14.673 -14.426 1.00 78.88 305 GLY A C 1
ATOM 2339 O O . GLY A 1 305 ? 5.168 -15.669 -14.157 1.00 78.88 305 GLY A O 1
ATOM 2340 N N . ARG A 1 306 ? 3.631 -14.668 -15.445 1.00 73.69 306 ARG A N 1
ATOM 2341 C CA . ARG A 1 306 ? 3.461 -15.820 -16.345 1.00 73.69 306 ARG A CA 1
ATOM 2342 C C . ARG A 1 306 ? 4.349 -15.777 -17.590 1.00 73.69 306 ARG A C 1
ATOM 2344 O O . ARG A 1 306 ? 4.356 -16.761 -18.327 1.00 73.69 306 ARG A O 1
ATOM 2351 N N . GLY A 1 307 ? 5.164 -14.734 -17.770 1.00 66.00 307 GLY A N 1
ATOM 2352 C CA . GLY A 1 307 ? 6.103 -14.566 -18.893 1.00 66.00 307 GLY A CA 1
ATOM 2353 C C . GLY A 1 307 ? 5.602 -13.633 -20.003 1.00 66.00 307 GLY A C 1
ATOM 2354 O O . GLY A 1 307 ? 6.353 -13.300 -20.917 1.00 66.00 307 GLY A O 1
ATOM 2355 N N . THR A 1 308 ? 4.352 -13.174 -19.923 1.00 76.44 308 THR A N 1
ATOM 2356 C CA . THR A 1 308 ? 3.805 -12.152 -20.823 1.00 76.44 308 THR A CA 1
ATOM 2357 C C . THR A 1 308 ? 4.427 -10.791 -20.512 1.00 76.44 308 THR A C 1
ATOM 2359 O O . THR A 1 308 ? 4.638 -10.454 -19.347 1.00 76.44 308 THR A O 1
ATOM 2362 N N . SER A 1 309 ? 4.677 -9.983 -21.542 1.00 83.25 309 SER A N 1
ATOM 2363 C CA . SER A 1 309 ? 5.145 -8.602 -21.387 1.00 83.25 309 SER A CA 1
ATOM 2364 C C . SER A 1 309 ? 4.197 -7.634 -22.092 1.00 83.25 309 SER A C 1
ATOM 2366 O O . SER A 1 309 ? 3.613 -7.970 -23.121 1.00 83.25 309 SER A O 1
ATOM 2368 N N . LEU A 1 310 ? 4.026 -6.442 -21.526 1.00 87.62 310 LEU A N 1
ATOM 2369 C CA . LEU A 1 310 ? 3.160 -5.390 -22.049 1.00 87.62 310 LEU A CA 1
ATOM 2370 C C . LEU A 1 310 ? 3.971 -4.127 -22.304 1.00 87.62 310 LEU A C 1
ATOM 2372 O O . LEU A 1 310 ? 4.623 -3.613 -21.395 1.00 87.62 310 LEU A O 1
ATOM 2376 N N . ARG A 1 311 ? 3.859 -3.577 -23.511 1.00 89.94 311 ARG A N 1
ATOM 2377 C CA . ARG A 1 311 ? 4.341 -2.227 -23.790 1.00 89.94 311 ARG A CA 1
ATOM 2378 C C . ARG A 1 311 ? 3.353 -1.202 -23.234 1.00 89.94 311 ARG A C 1
ATOM 2380 O O . ARG A 1 311 ? 2.145 -1.358 -23.402 1.00 89.94 311 ARG A O 1
ATOM 2387 N N . ALA A 1 312 ? 3.867 -0.163 -22.588 1.00 94.12 312 ALA A N 1
ATOM 2388 C CA . ALA A 1 312 ? 3.074 0.916 -22.014 1.00 94.12 312 ALA A CA 1
ATOM 2389 C C . ALA A 1 312 ? 3.689 2.276 -22.339 1.00 94.12 312 ALA A C 1
ATOM 2391 O O . ALA A 1 312 ? 4.900 2.457 -22.256 1.00 94.12 312 ALA A O 1
ATOM 2392 N N . ASP A 1 313 ? 2.855 3.254 -22.659 1.00 95.19 313 ASP A N 1
ATOM 2393 C CA . ASP A 1 313 ? 3.271 4.646 -22.812 1.00 95.19 313 ASP A CA 1
ATOM 2394 C C . ASP A 1 313 ? 3.356 5.358 -21.461 1.00 95.19 313 ASP A C 1
ATOM 2396 O O . ASP A 1 313 ? 4.145 6.287 -21.292 1.00 95.19 313 ASP A O 1
ATOM 2400 N N . VAL A 1 314 ? 2.544 4.908 -20.498 1.00 96.94 314 VAL A N 1
ATOM 2401 C CA . VAL A 1 314 ? 2.514 5.399 -19.119 1.00 96.94 314 VAL A CA 1
ATOM 2402 C C . VAL A 1 314 ? 2.338 4.229 -18.159 1.00 96.94 314 VAL A C 1
ATOM 2404 O O . VAL A 1 314 ? 1.503 3.350 -18.383 1.00 96.94 314 VAL A O 1
ATOM 2407 N N . VAL A 1 315 ? 3.079 4.249 -17.052 1.00 98.56 315 VAL A N 1
ATOM 2408 C CA . VAL A 1 315 ? 2.888 3.327 -15.926 1.00 98.56 315 VAL A CA 1
ATOM 2409 C C . VAL A 1 315 ? 2.382 4.097 -14.710 1.00 98.56 315 VAL A C 1
ATOM 2411 O O . VAL A 1 315 ? 2.942 5.125 -14.333 1.00 98.56 315 VAL A O 1
ATOM 2414 N N . VAL A 1 316 ? 1.335 3.581 -14.066 1.00 98.69 316 VAL A N 1
ATOM 2415 C CA . VAL A 1 316 ? 0.817 4.089 -12.793 1.00 98.69 316 VAL A CA 1
ATOM 2416 C C . VAL A 1 316 ? 1.051 3.056 -11.694 1.00 98.69 316 VAL A C 1
ATOM 2418 O O . VAL A 1 316 ? 0.459 1.977 -11.692 1.00 98.69 316 VAL A O 1
ATOM 2421 N N . LEU A 1 317 ? 1.877 3.402 -10.711 1.00 98.50 317 LEU A N 1
ATOM 2422 C CA . LEU A 1 317 ? 2.126 2.606 -9.513 1.00 98.50 317 LEU A CA 1
ATOM 2423 C C . LEU A 1 317 ? 1.022 2.860 -8.479 1.00 98.50 317 LEU A C 1
ATOM 2425 O O . LEU A 1 317 ? 1.090 3.807 -7.695 1.00 98.50 317 LEU A O 1
ATOM 2429 N N . ALA A 1 318 ? 0.020 1.981 -8.454 1.00 97.38 318 ALA A N 1
ATOM 2430 C CA . ALA A 1 318 ? -1.087 1.975 -7.495 1.00 97.38 318 ALA A CA 1
ATOM 2431 C C . ALA A 1 318 ? -0.945 0.853 -6.446 1.00 97.38 318 ALA A C 1
ATOM 2433 O O . ALA A 1 318 ? -1.926 0.280 -5.959 1.00 97.38 318 ALA A O 1
ATOM 2434 N N . ILE A 1 319 ? 0.300 0.522 -6.100 1.00 94.69 319 ILE A N 1
ATOM 2435 C CA . ILE A 1 319 ? 0.635 -0.600 -5.227 1.00 94.69 319 ILE A CA 1
ATOM 2436 C C . ILE A 1 319 ? 0.336 -0.222 -3.772 1.00 94.69 319 ILE A C 1
ATOM 2438 O O . ILE A 1 319 ? 0.973 0.651 -3.177 1.00 94.69 319 ILE A O 1
ATOM 2442 N N . GLY A 1 320 ? -0.648 -0.912 -3.196 1.00 89.38 320 GLY A N 1
ATOM 2443 C CA . GLY A 1 320 ? -1.042 -0.759 -1.799 1.00 89.38 320 GLY A CA 1
ATOM 2444 C C . GLY A 1 320 ? -0.054 -1.384 -0.811 1.00 89.38 320 GLY A C 1
ATOM 2445 O O . GLY A 1 320 ? 1.005 -1.900 -1.172 1.00 89.38 320 GLY A O 1
ATOM 2446 N N . HIS A 1 321 ? -0.429 -1.385 0.466 1.00 87.62 321 HIS A N 1
ATOM 2447 C CA . HIS A 1 321 ? 0.344 -2.072 1.496 1.00 87.62 321 HIS A CA 1
ATOM 2448 C C . HIS A 1 321 ? 0.332 -3.598 1.330 1.00 87.62 321 HIS A C 1
ATOM 2450 O O . HIS A 1 321 ? -0.548 -4.186 0.697 1.00 87.62 321 HIS A O 1
ATOM 2456 N N . ARG A 1 322 ? 1.289 -4.240 1.990 1.00 84.50 322 ARG A N 1
ATOM 2457 C CA . ARG A 1 322 ? 1.407 -5.694 2.100 1.00 84.50 322 ARG A CA 1
ATOM 2458 C C . ARG A 1 322 ? 1.079 -6.160 3.529 1.00 84.50 322 ARG A C 1
ATOM 2460 O O . ARG A 1 322 ? 0.908 -5.305 4.407 1.00 84.50 322 ARG A O 1
ATOM 2467 N N . PRO A 1 323 ? 0.922 -7.479 3.762 1.00 83.19 323 PRO A N 1
ATOM 2468 C CA . PRO A 1 323 ? 0.598 -8.010 5.083 1.00 83.19 323 PRO A CA 1
ATOM 2469 C C . PRO A 1 323 ? 1.528 -7.496 6.196 1.00 83.19 323 PRO A C 1
ATOM 2471 O O . PRO A 1 323 ? 2.648 -7.054 5.907 1.00 83.19 323 PRO A O 1
ATOM 2474 N N . PRO A 1 324 ? 1.073 -7.521 7.461 1.00 86.62 324 PRO A N 1
ATOM 2475 C CA . PRO A 1 324 ? 1.887 -7.119 8.601 1.00 86.62 324 PRO A CA 1
ATOM 2476 C C . PRO A 1 324 ? 3.225 -7.863 8.640 1.00 86.62 324 PRO A C 1
ATOM 2478 O O . PRO A 1 324 ? 3.292 -9.066 8.401 1.00 86.62 324 PRO A O 1
ATOM 2481 N N . SER A 1 325 ? 4.301 -7.152 8.977 1.00 87.62 325 SER A N 1
ATOM 2482 C CA . SER A 1 325 ? 5.565 -7.808 9.327 1.00 87.62 325 SER A CA 1
ATOM 2483 C C . SER A 1 325 ? 5.422 -8.523 10.669 1.00 87.62 325 SER A C 1
ATOM 2485 O O . SER A 1 325 ? 4.634 -8.087 11.506 1.00 87.62 325 SER A O 1
ATOM 2487 N N . ASP A 1 326 ? 6.190 -9.588 10.895 1.00 91.12 326 ASP A N 1
ATOM 2488 C CA . ASP A 1 326 ? 6.200 -10.303 12.173 1.00 91.12 326 ASP A CA 1
ATOM 2489 C C . ASP A 1 326 ? 6.965 -9.497 13.247 1.00 91.12 326 ASP A C 1
ATOM 2491 O O . ASP A 1 326 ? 8.198 -9.420 13.192 1.00 91.12 326 ASP A O 1
ATOM 2495 N N . PRO A 1 327 ? 6.278 -8.899 14.243 1.00 92.44 327 PRO A N 1
ATOM 2496 C CA . PRO A 1 327 ? 6.937 -8.116 15.282 1.00 92.44 327 PRO A CA 1
ATOM 2497 C C . PRO A 1 327 ? 7.628 -8.995 16.335 1.00 92.44 327 PRO A C 1
ATOM 2499 O O . PRO A 1 327 ? 8.411 -8.475 17.129 1.00 92.44 327 PRO A O 1
ATOM 2502 N N . LEU A 1 328 ? 7.335 -10.301 16.372 1.00 94.06 328 LEU A N 1
ATOM 2503 C CA . LEU A 1 328 ? 7.853 -11.244 17.361 1.00 94.06 328 LEU A CA 1
ATOM 2504 C C . LEU A 1 328 ? 8.971 -12.126 16.804 1.00 94.06 328 LEU A C 1
ATOM 2506 O O . LEU A 1 328 ? 9.490 -12.952 17.546 1.00 94.06 328 LEU A O 1
ATOM 2510 N N . HIS A 1 329 ? 9.397 -11.936 15.549 1.00 92.62 329 HIS A N 1
ATOM 2511 C CA . HIS A 1 329 ? 10.366 -12.812 14.879 1.00 92.62 329 HIS A CA 1
ATOM 2512 C C . HIS A 1 329 ? 11.603 -13.143 15.728 1.00 92.62 329 HIS A C 1
ATOM 2514 O O . HIS A 1 329 ? 11.971 -14.306 15.848 1.00 92.62 329 HIS A O 1
ATOM 2520 N N . LYS A 1 330 ? 12.199 -12.128 16.367 1.00 94.88 330 LYS A N 1
ATOM 2521 C CA . LYS A 1 330 ? 13.397 -12.269 17.216 1.00 94.88 330 LYS A CA 1
ATOM 2522 C C . LYS A 1 330 ? 13.105 -12.611 18.682 1.00 94.88 330 LYS A C 1
ATOM 2524 O O . LYS A 1 330 ? 14.037 -12.841 19.440 1.00 94.88 330 LYS A O 1
ATOM 2529 N N . LEU A 1 331 ? 11.840 -12.559 19.093 1.00 96.06 331 LEU A N 1
ATOM 2530 C CA . LEU A 1 331 ? 11.397 -12.733 20.482 1.00 96.06 331 LEU A CA 1
ATOM 2531 C C . LEU A 1 331 ? 10.693 -14.077 20.708 1.00 96.06 331 LEU A C 1
ATOM 2533 O O . LEU A 1 331 ? 10.395 -14.416 21.851 1.00 96.06 331 LEU A O 1
ATOM 2537 N N . TRP A 1 332 ? 10.377 -14.793 19.627 1.00 97.62 332 TRP A N 1
ATOM 2538 C CA . TRP A 1 332 ? 9.598 -16.022 19.640 1.00 97.62 332 TRP A CA 1
ATOM 2539 C C . TRP A 1 332 ? 10.487 -17.260 19.707 1.00 97.62 332 TRP A C 1
ATOM 2541 O O . TRP A 1 332 ? 11.360 -17.446 18.859 1.00 97.62 332 TRP A O 1
ATOM 2551 N N . THR A 1 333 ? 10.196 -18.154 20.645 1.00 97.62 333 THR A N 1
ATOM 2552 C CA . THR A 1 333 ? 10.803 -19.484 20.756 1.00 97.62 333 THR A CA 1
ATOM 2553 C C . THR A 1 333 ? 9.723 -20.567 20.682 1.00 97.62 333 THR A C 1
ATOM 2555 O O . THR A 1 333 ? 8.600 -20.374 21.143 1.00 97.62 333 THR A O 1
ATOM 2558 N N . GLY A 1 334 ? 10.038 -21.716 20.075 1.00 96.56 334 GLY A N 1
ATOM 2559 C CA . GLY A 1 334 ? 9.088 -22.824 19.897 1.00 96.56 334 GLY A CA 1
ATOM 2560 C C . GLY A 1 334 ? 8.271 -22.774 18.590 1.00 96.56 334 GLY A C 1
ATOM 2561 O O . GLY A 1 334 ? 8.565 -21.966 17.704 1.00 96.56 334 GLY A O 1
ATOM 2562 N N . PRO A 1 335 ? 7.269 -23.665 18.428 1.00 96.12 335 PRO A N 1
ATOM 2563 C CA . PRO A 1 335 ? 6.477 -23.785 17.203 1.00 96.12 335 PRO A CA 1
ATOM 2564 C C . PRO A 1 335 ? 5.629 -22.538 16.920 1.00 96.12 335 PRO A C 1
ATOM 2566 O O . PRO A 1 335 ? 5.302 -21.763 17.818 1.00 96.12 335 PRO A O 1
ATOM 2569 N N . ARG A 1 336 ? 5.250 -22.353 15.650 1.00 94.19 336 ARG A N 1
ATOM 2570 C CA . ARG A 1 336 ? 4.467 -21.201 15.165 1.00 94.19 336 ARG A CA 1
ATOM 2571 C C . ARG A 1 336 ? 2.995 -21.522 14.894 1.00 94.19 336 ARG A C 1
ATOM 2573 O O . ARG A 1 336 ? 2.261 -20.631 14.489 1.00 94.19 336 ARG A O 1
ATOM 2580 N N . ASP A 1 337 ? 2.549 -22.744 15.180 1.00 93.06 337 ASP A N 1
ATOM 2581 C CA . ASP A 1 337 ? 1.187 -23.224 14.882 1.00 93.06 337 ASP A CA 1
ATOM 2582 C C . ASP A 1 337 ? 0.081 -22.394 15.558 1.00 93.06 337 ASP A C 1
ATOM 2584 O O . ASP A 1 337 ? -1.048 -22.355 15.084 1.00 93.06 337 ASP A O 1
ATOM 2588 N N . ARG A 1 338 ? 0.407 -21.714 16.667 1.00 94.81 338 ARG A N 1
ATOM 2589 C CA . ARG A 1 338 ? -0.498 -20.845 17.440 1.00 94.81 338 ARG A CA 1
ATOM 2590 C C . ARG A 1 338 ? -0.302 -19.348 17.170 1.00 94.81 338 ARG A C 1
ATOM 2592 O O . ARG A 1 338 ? -0.820 -18.508 17.908 1.00 94.81 338 ARG A O 1
ATOM 2599 N N . PHE A 1 339 ? 0.465 -19.003 16.135 1.00 95.81 339 PHE A N 1
ATOM 2600 C CA . PHE A 1 339 ? 0.712 -17.628 15.717 1.00 95.81 339 PHE A CA 1
ATOM 2601 C C . PHE A 1 339 ? 0.045 -17.333 14.377 1.00 95.81 339 PHE A C 1
ATOM 2603 O O . PHE A 1 339 ? 0.464 -17.814 13.325 1.00 95.81 339 PHE A O 1
ATOM 2610 N N . LEU A 1 340 ? -0.961 -16.470 14.410 1.00 95.31 340 LEU A N 1
ATOM 2611 C CA . LEU A 1 340 ? -1.652 -15.987 13.230 1.00 95.31 340 LEU A CA 1
ATOM 2612 C C . LEU A 1 340 ? -0.979 -14.698 12.747 1.00 95.31 340 LEU A C 1
ATOM 2614 O O . LEU A 1 340 ? -1.203 -13.611 13.287 1.00 95.31 340 LEU A O 1
ATOM 2618 N N . ALA A 1 341 ? -0.108 -14.837 11.746 1.00 93.12 341 ALA A N 1
ATOM 2619 C CA . ALA A 1 341 ? 0.748 -13.752 11.262 1.00 93.12 341 ALA A CA 1
ATOM 2620 C C . ALA A 1 341 ? -0.000 -12.659 10.475 1.00 93.12 341 ALA A C 1
ATOM 2622 O O . ALA A 1 341 ? 0.454 -11.514 10.460 1.00 93.12 341 ALA A O 1
ATOM 2623 N N . ASP A 1 342 ? -1.124 -12.998 9.835 1.00 91.69 342 ASP A N 1
ATOM 2624 C CA . ASP A 1 342 ? -1.951 -12.067 9.062 1.00 91.69 342 ASP A CA 1
ATOM 2625 C C . ASP A 1 342 ? -3.452 -12.321 9.323 1.00 91.69 342 ASP A C 1
ATOM 2627 O O . ASP A 1 342 ? -3.967 -13.356 8.891 1.00 91.69 342 ASP A O 1
ATOM 2631 N N . PRO A 1 343 ? -4.171 -11.395 9.997 1.00 90.06 343 PRO A N 1
ATOM 2632 C CA . PRO A 1 343 ? -5.585 -11.545 10.358 1.00 90.06 343 PRO A CA 1
ATOM 2633 C C . PRO A 1 343 ? -6.516 -11.565 9.146 1.00 90.06 343 PRO A C 1
ATOM 2635 O O . PRO A 1 343 ? -7.676 -11.940 9.278 1.00 90.06 343 PRO A O 1
ATOM 2638 N N . TRP A 1 344 ? -6.022 -11.169 7.972 1.00 87.38 344 TRP A N 1
ATOM 2639 C CA . TRP A 1 344 ? -6.801 -11.118 6.741 1.00 87.38 344 TRP A CA 1
ATOM 2640 C C . TRP A 1 344 ? -6.728 -12.405 5.922 1.00 87.38 344 TRP A C 1
ATOM 2642 O O . TRP A 1 344 ? -7.364 -12.485 4.869 1.00 87.38 344 TRP A O 1
ATOM 2652 N N . GLN A 1 345 ? -5.968 -13.409 6.373 1.00 85.12 345 GLN A N 1
ATOM 2653 C CA . GLN A 1 345 ? -5.998 -14.715 5.727 1.00 85.12 345 GLN A CA 1
ATOM 2654 C C . GLN A 1 345 ? -7.408 -15.321 5.824 1.00 85.12 345 GLN A C 1
ATOM 2656 O O . GLN A 1 345 ? -8.016 -15.286 6.900 1.00 85.12 345 GLN A O 1
ATOM 2661 N N . PRO A 1 346 ? -7.945 -15.885 4.724 1.00 79.69 346 PRO A N 1
ATOM 2662 C CA . PRO A 1 346 ? -9.269 -16.491 4.728 1.00 79.69 346 PRO A CA 1
ATOM 2663 C C . PRO A 1 346 ? -9.426 -17.495 5.869 1.00 79.69 346 PRO A C 1
ATOM 2665 O O . PRO A 1 346 ? -8.570 -18.351 6.073 1.00 79.69 346 PRO A O 1
ATOM 2668 N N . TYR A 1 347 ? -10.530 -17.377 6.609 1.00 80.94 347 TYR A N 1
ATOM 2669 C CA . TYR A 1 347 ? -10.902 -18.244 7.737 1.00 80.94 347 TYR A CA 1
ATOM 2670 C C . TYR A 1 347 ? -9.965 -18.223 8.953 1.00 80.94 347 TYR A C 1
ATOM 2672 O O . TYR A 1 347 ? -10.324 -18.806 9.970 1.00 80.94 347 TYR A O 1
ATOM 2680 N N . ALA A 1 348 ? -8.831 -17.519 8.907 1.00 83.88 348 ALA A N 1
ATOM 2681 C CA . ALA A 1 348 ? -7.772 -17.656 9.903 1.00 83.88 348 ALA A CA 1
ATOM 2682 C C . ALA A 1 348 ? -8.239 -17.325 11.330 1.00 83.88 348 ALA A C 1
ATOM 2684 O O . ALA A 1 348 ? -7.938 -18.046 12.274 1.00 83.88 348 ALA A O 1
ATOM 2685 N N . VAL A 1 349 ? -9.021 -16.256 11.505 1.00 87.62 349 VAL A N 1
ATOM 2686 C CA . VAL A 1 349 ? -9.549 -15.892 12.831 1.00 87.62 349 VAL A CA 1
ATOM 2687 C C . VAL A 1 349 ? -10.709 -16.808 13.251 1.00 87.62 349 VAL A C 1
ATOM 2689 O O . VAL A 1 349 ? -10.898 -17.066 14.436 1.00 87.62 349 VAL A O 1
ATOM 2692 N N . ARG A 1 350 ? -11.464 -17.353 12.287 1.00 82.62 350 ARG A N 1
ATOM 2693 C CA . ARG A 1 350 ? -12.655 -18.187 12.538 1.00 82.62 350 ARG A CA 1
ATOM 2694 C C . ARG A 1 350 ? -12.312 -19.607 12.984 1.00 82.62 350 ARG A C 1
ATOM 2696 O O . ARG A 1 350 ? -13.170 -20.281 13.540 1.00 82.62 350 ARG A O 1
ATOM 2703 N N . THR A 1 351 ? -11.082 -20.064 12.761 1.00 86.25 351 THR A N 1
ATOM 2704 C CA . THR A 1 351 ? -10.618 -21.371 13.249 1.00 86.25 351 THR A CA 1
ATOM 2705 C C . THR A 1 351 ? -10.304 -21.378 14.744 1.00 86.25 351 THR A C 1
ATOM 2707 O O . THR A 1 351 ? -9.995 -22.438 15.277 1.00 86.25 351 THR A O 1
ATOM 2710 N N . ILE A 1 352 ? -10.347 -20.224 15.421 1.00 93.75 352 ILE A N 1
ATOM 2711 C CA . ILE A 1 352 ? -10.005 -20.098 16.839 1.00 93.75 352 ILE A CA 1
ATOM 2712 C C . ILE A 1 352 ? -11.239 -20.419 17.707 1.00 93.75 352 ILE A C 1
ATOM 2714 O O . ILE A 1 352 ? -12.221 -19.670 17.656 1.00 93.75 352 ILE A O 1
ATOM 2718 N N . PRO A 1 353 ? -11.194 -21.478 18.540 1.00 94.38 353 PRO A N 1
ATOM 2719 C CA . PRO A 1 353 ? -12.295 -21.865 19.421 1.00 94.38 353 PRO A CA 1
ATOM 2720 C C . PRO A 1 353 ? -12.750 -20.743 20.377 1.00 94.38 353 PRO A C 1
ATOM 2722 O O . PRO A 1 353 ? -11.921 -19.922 20.788 1.00 94.38 353 PRO A O 1
ATOM 2725 N N . PRO A 1 354 ? -14.043 -20.672 20.755 1.00 95.44 354 PRO A N 1
ATOM 2726 C CA . PRO A 1 354 ? -14.559 -19.655 21.681 1.00 95.44 354 PRO A CA 1
ATOM 2727 C C . PRO A 1 354 ? -14.060 -19.764 23.139 1.00 95.44 354 PRO A C 1
ATOM 2729 O O . PRO A 1 354 ? -14.215 -18.826 23.919 1.00 95.44 354 PRO A O 1
ATOM 2732 N N . ASP A 1 355 ? -13.474 -20.891 23.517 1.00 95.69 355 ASP A N 1
ATOM 2733 C CA . ASP A 1 355 ? -12.932 -21.213 24.842 1.00 95.69 355 ASP A CA 1
ATOM 2734 C C . ASP A 1 355 ? -11.404 -21.052 24.945 1.00 95.69 355 ASP A C 1
ATOM 2736 O O . ASP A 1 355 ? -10.839 -21.154 26.032 1.00 95.69 355 ASP A O 1
ATOM 2740 N N . ASP A 1 356 ? -10.737 -20.707 23.842 1.00 96.44 356 ASP A N 1
ATOM 2741 C CA . ASP A 1 356 ? -9.305 -20.398 23.816 1.00 96.44 356 ASP A CA 1
ATOM 2742 C C . ASP A 1 356 ? -9.039 -18.941 24.264 1.00 96.44 356 ASP A C 1
ATOM 2744 O O . ASP A 1 356 ? -9.713 -18.010 23.836 1.00 96.44 356 ASP A O 1
ATOM 2748 N N . ALA A 1 357 ? -8.032 -18.651 25.086 1.00 97.31 357 ALA A N 1
ATOM 2749 C CA . ALA A 1 357 ? -7.618 -17.266 25.342 1.00 97.31 357 ALA A CA 1
ATOM 2750 C C . ALA A 1 357 ? -6.759 -16.735 24.181 1.00 97.31 357 ALA A C 1
ATOM 2752 O O . ALA A 1 357 ? -5.889 -17.440 23.659 1.00 97.31 357 ALA A O 1
ATOM 2753 N N . VAL A 1 358 ? -6.973 -15.478 23.775 1.00 98.25 358 VAL A N 1
ATOM 2754 C CA . VAL A 1 358 ? -6.307 -14.896 22.593 1.00 98.25 358 VAL A CA 1
ATOM 2755 C C . VAL A 1 358 ? -5.585 -13.605 22.940 1.00 98.25 358 VAL A C 1
ATOM 2757 O O . VAL A 1 358 ? -6.193 -12.669 23.454 1.00 98.25 358 VAL A O 1
ATOM 2760 N N . ALA A 1 359 ? -4.309 -13.508 22.571 1.00 98.44 359 ALA A N 1
ATOM 2761 C CA . ALA A 1 359 ? -3.585 -12.244 22.541 1.00 98.44 359 ALA A CA 1
ATOM 2762 C C . ALA A 1 359 ? -3.629 -11.637 21.136 1.00 98.44 359 ALA A C 1
ATOM 2764 O O . ALA A 1 359 ? -3.242 -12.273 20.157 1.00 98.44 359 ALA A O 1
ATOM 2765 N N . ILE A 1 360 ? -4.030 -10.375 21.025 1.00 98.56 360 ILE A N 1
ATOM 2766 C CA . ILE A 1 360 ? -3.960 -9.620 19.772 1.00 98.56 360 ILE A CA 1
ATOM 2767 C C . ILE A 1 360 ? -2.868 -8.563 19.896 1.00 98.56 360 ILE A C 1
ATOM 2769 O O . ILE A 1 360 ? -2.873 -7.734 20.805 1.00 98.56 360 ILE A O 1
ATOM 2773 N N . LEU A 1 361 ? -1.925 -8.577 18.958 1.00 97.94 361 LEU A N 1
ATOM 2774 C CA . LEU A 1 361 ? -0.823 -7.629 18.901 1.00 97.94 361 LEU A CA 1
ATOM 2775 C C . LEU A 1 361 ? -1.285 -6.344 18.220 1.00 97.94 361 LEU A C 1
ATOM 2777 O O . LEU A 1 361 ? -1.504 -6.319 17.013 1.00 97.94 361 LEU A O 1
ATOM 2781 N N . GLY A 1 362 ? -1.384 -5.260 18.978 1.00 96.50 362 GLY A N 1
ATOM 2782 C CA . GLY A 1 362 ? -1.914 -3.985 18.515 1.00 96.50 362 GLY A CA 1
ATOM 2783 C C . GLY A 1 362 ? -3.344 -3.731 18.987 1.00 96.50 362 GLY A C 1
ATOM 2784 O O . GLY A 1 362 ? -4.036 -4.603 19.498 1.00 96.50 362 GLY A O 1
ATOM 2785 N N . SER A 1 363 ? -3.771 -2.480 18.843 1.00 96.12 363 SER A N 1
ATOM 2786 C CA . SER A 1 363 ? -5.066 -1.990 19.332 1.00 96.12 363 SER A CA 1
ATOM 2787 C C . SER A 1 363 ? -5.742 -1.025 18.348 1.00 96.12 363 SER A C 1
ATOM 2789 O O . SER A 1 363 ? -6.641 -0.283 18.725 1.00 96.12 363 SER A O 1
ATOM 2791 N N . GLY A 1 364 ? -5.282 -0.996 17.090 1.00 95.31 364 GLY A N 1
ATOM 2792 C CA . GLY A 1 364 ? -5.864 -0.181 16.016 1.00 95.31 364 GLY A CA 1
ATOM 2793 C C . GLY A 1 364 ? -7.100 -0.826 15.380 1.00 95.31 364 GLY A C 1
ATOM 2794 O O . GLY A 1 364 ? -7.546 -1.880 15.817 1.00 95.31 364 GLY A O 1
ATOM 2795 N N . LEU A 1 365 ? -7.628 -0.225 14.307 1.00 93.62 365 LEU A N 1
ATOM 2796 C CA . LEU A 1 365 ? -8.853 -0.695 13.635 1.00 93.62 365 LEU A CA 1
ATOM 2797 C C . LEU A 1 365 ? -8.786 -2.169 13.192 1.00 93.62 365 LEU A C 1
ATOM 2799 O O . LEU A 1 365 ? -9.756 -2.886 13.382 1.00 93.62 365 LEU A O 1
ATOM 2803 N N . THR A 1 366 ? -7.638 -2.652 12.705 1.00 94.06 366 THR A N 1
ATOM 2804 C CA . THR A 1 366 ? -7.448 -4.080 12.377 1.00 94.06 366 THR A CA 1
ATOM 2805 C C . THR A 1 366 ? -7.602 -4.995 13.596 1.00 94.06 366 THR A C 1
ATOM 2807 O O . THR A 1 366 ? -8.178 -6.069 13.481 1.00 94.06 366 THR A O 1
ATOM 2810 N N . ALA A 1 367 ? -7.118 -4.576 14.772 1.00 96.38 367 ALA A N 1
ATOM 2811 C CA . ALA A 1 367 ? -7.299 -5.346 16.004 1.00 96.38 367 ALA A CA 1
ATOM 2812 C C . ALA A 1 367 ? -8.769 -5.359 16.438 1.00 96.38 367 ALA A C 1
ATOM 2814 O O . ALA A 1 367 ? -9.251 -6.372 16.929 1.00 96.38 367 ALA A O 1
ATOM 2815 N N . ILE A 1 368 ? -9.483 -4.248 16.229 1.00 96.12 368 ILE A N 1
ATOM 2816 C CA . ILE A 1 368 ? -10.923 -4.174 16.488 1.00 96.12 368 ILE A CA 1
ATOM 2817 C C . ILE A 1 368 ? -11.686 -5.136 15.580 1.00 96.12 368 ILE A C 1
ATOM 2819 O O . ILE A 1 368 ? -12.505 -5.893 16.083 1.00 96.12 368 ILE A O 1
ATOM 2823 N N . ASP A 1 369 ? -11.379 -5.154 14.282 1.00 94.88 369 ASP A N 1
ATOM 2824 C CA . ASP A 1 369 ? -11.980 -6.099 13.335 1.00 94.88 369 ASP A CA 1
ATOM 2825 C C . ASP A 1 369 ? -11.739 -7.552 13.794 1.00 94.88 369 ASP A C 1
ATOM 2827 O O . ASP A 1 369 ? -12.688 -8.309 13.952 1.00 94.88 369 ASP A O 1
ATOM 2831 N N . ALA A 1 370 ? -10.505 -7.909 14.172 1.00 95.38 370 ALA A N 1
ATOM 2832 C CA . ALA A 1 370 ? -10.205 -9.244 14.699 1.00 95.38 370 ALA A CA 1
ATOM 2833 C C . ALA A 1 370 ? -10.993 -9.594 15.981 1.00 95.38 370 ALA A C 1
ATOM 2835 O O . ALA A 1 370 ? -11.435 -10.732 16.136 1.00 95.38 370 ALA A O 1
ATOM 2836 N N . VAL A 1 371 ? -11.216 -8.632 16.889 1.00 96.00 371 VAL A N 1
ATOM 2837 C CA . VAL A 1 371 ? -12.093 -8.833 18.060 1.00 96.00 371 VAL A CA 1
ATOM 2838 C C . VAL A 1 371 ? -13.531 -9.117 17.624 1.00 96.00 371 VAL A C 1
ATOM 2840 O O . VAL A 1 371 ? -14.160 -10.010 18.189 1.00 96.00 371 VAL A O 1
ATOM 2843 N N . LEU A 1 372 ? -14.055 -8.392 16.633 1.00 94.12 372 LEU A N 1
ATOM 2844 C CA . LEU A 1 372 ? -15.407 -8.617 16.112 1.00 94.12 372 LEU A CA 1
ATOM 2845 C C . LEU A 1 372 ? -15.529 -10.008 15.476 1.00 94.12 372 LEU A C 1
ATOM 2847 O O . LEU A 1 372 ? -16.479 -10.726 15.788 1.00 94.12 372 LEU A O 1
ATOM 2851 N N . SER A 1 373 ? -14.546 -10.425 14.674 1.00 93.94 373 SER A N 1
ATOM 2852 C CA . SER A 1 373 ? -14.499 -11.765 14.076 1.00 93.94 373 SER A CA 1
ATOM 2853 C C . SER A 1 373 ? -14.498 -12.877 15.129 1.00 93.94 373 SER A C 1
ATOM 2855 O O . SER A 1 373 ? -15.273 -13.826 15.023 1.00 93.94 373 SER A O 1
ATOM 2857 N N . LEU A 1 374 ? -13.680 -12.746 16.183 1.00 93.81 374 LEU A N 1
ATOM 2858 C CA . LEU A 1 374 ? -13.601 -13.724 17.282 1.00 93.81 374 LEU A CA 1
ATOM 2859 C C . LEU A 1 374 ? -14.898 -13.852 18.091 1.00 93.81 374 LEU A C 1
ATOM 2861 O O . LEU A 1 374 ? -15.097 -14.867 18.757 1.00 93.81 374 LEU A O 1
ATOM 2865 N N . ASN A 1 375 ? -15.752 -12.826 18.065 1.00 90.00 375 ASN A N 1
ATOM 2866 C CA . ASN A 1 375 ? -16.987 -12.750 18.847 1.00 90.00 375 ASN A CA 1
ATOM 2867 C C . ASN A 1 375 ? -18.257 -12.927 17.996 1.00 90.00 375 ASN A C 1
ATOM 2869 O O . ASN A 1 375 ? -19.357 -12.671 18.484 1.00 90.00 375 ASN A O 1
ATOM 2873 N N . GLN A 1 376 ? -18.140 -13.400 16.747 1.00 85.38 376 GLN A N 1
ATOM 2874 C CA . GLN A 1 376 ? -19.309 -13.808 15.953 1.00 85.38 376 GLN A CA 1
ATOM 2875 C C . GLN A 1 376 ? -20.073 -14.979 16.594 1.00 85.38 376 GLN A C 1
ATOM 2877 O O . GLN A 1 376 ? -21.283 -15.105 16.415 1.00 85.38 376 GLN A O 1
ATOM 2882 N N . HIS A 1 377 ? -19.369 -15.820 17.354 1.00 85.44 377 HIS A N 1
ATOM 2883 C CA . HIS A 1 377 ? -19.949 -16.852 18.206 1.00 85.44 377 HIS A CA 1
ATOM 2884 C C . HIS A 1 377 ? -19.743 -16.475 19.679 1.00 85.44 377 HIS A C 1
ATOM 2886 O O . HIS A 1 377 ? -18.716 -15.869 19.999 1.00 85.44 377 HIS A O 1
ATOM 2892 N N . PRO A 1 378 ? -20.681 -16.816 20.586 1.00 88.94 378 PRO A N 1
ATOM 2893 C CA . PRO A 1 378 ? -20.529 -16.523 22.007 1.00 88.94 378 PRO A CA 1
ATOM 2894 C C . PRO A 1 378 ? -19.214 -17.081 22.562 1.00 88.94 378 PRO A C 1
ATOM 2896 O O . PRO A 1 378 ? -19.020 -18.294 22.629 1.00 88.94 378 PRO A O 1
ATOM 2899 N N . ARG A 1 379 ? -18.313 -16.173 22.947 1.00 92.50 379 ARG A N 1
ATOM 2900 C CA . ARG A 1 379 ? -17.001 -16.490 23.513 1.00 92.50 379 ARG A CA 1
ATOM 2901 C C . ARG A 1 379 ? -17.073 -16.627 25.032 1.00 92.50 379 ARG A C 1
ATOM 2903 O O . ARG A 1 379 ? -17.776 -15.850 25.681 1.00 92.50 379 ARG A O 1
ATOM 2910 N N . THR A 1 380 ? -16.348 -17.596 25.587 1.00 94.88 380 THR A N 1
ATOM 2911 C CA . THR A 1 380 ? -16.221 -17.814 27.041 1.00 94.88 380 THR A CA 1
ATOM 2912 C C . THR A 1 380 ? -14.845 -17.414 27.567 1.00 94.88 380 THR A C 1
ATOM 2914 O O . THR A 1 380 ? -14.740 -17.007 28.721 1.00 94.88 380 THR A O 1
ATOM 2917 N N . ALA A 1 381 ? -13.809 -17.475 26.728 1.00 95.75 381 ALA A N 1
ATOM 2918 C CA . ALA A 1 381 ? -12.456 -17.062 27.082 1.00 95.75 381 ALA A CA 1
ATOM 2919 C C . ALA A 1 381 ? -12.131 -15.620 26.642 1.00 95.75 381 ALA A C 1
ATOM 2921 O O . ALA A 1 381 ? -12.657 -15.141 25.631 1.00 95.75 381 ALA A O 1
ATOM 2922 N N . PRO A 1 382 ? -11.254 -14.911 27.376 1.00 96.19 382 PRO A N 1
ATOM 2923 C CA . PRO A 1 382 ? -10.963 -13.507 27.114 1.00 96.19 382 PRO A CA 1
ATOM 2924 C C . PRO A 1 382 ? -10.073 -13.292 25.882 1.00 96.19 382 PRO A C 1
ATOM 2926 O O . PRO A 1 382 ? -9.248 -14.129 25.503 1.00 96.19 382 PRO A O 1
ATOM 2929 N N . VAL A 1 383 ? -10.207 -12.103 25.295 1.00 98.25 383 VAL A N 1
ATOM 2930 C CA . VAL A 1 383 ? -9.303 -11.550 24.283 1.00 98.25 383 VAL A CA 1
ATOM 2931 C C . VAL A 1 383 ? -8.527 -10.383 24.896 1.00 98.25 383 VAL A C 1
ATOM 2933 O O . VAL A 1 383 ? -9.125 -9.421 25.375 1.00 98.25 383 VAL A O 1
ATOM 2936 N N . THR A 1 384 ? -7.197 -10.420 24.841 1.00 98.56 384 THR A N 1
ATOM 2937 C CA . THR A 1 384 ? -6.332 -9.353 25.366 1.00 98.56 384 THR A CA 1
ATOM 2938 C C . THR A 1 384 ? -5.644 -8.611 24.221 1.00 98.56 384 THR A C 1
ATOM 2940 O O . THR A 1 384 ? -4.820 -9.172 23.497 1.00 98.56 384 THR A O 1
ATOM 2943 N N . LEU A 1 385 ? -5.940 -7.319 24.066 1.00 98.50 385 LEU A N 1
ATOM 2944 C CA . LEU A 1 385 ? -5.235 -6.426 23.144 1.00 98.50 385 LEU A CA 1
ATOM 2945 C C . LEU A 1 385 ? -3.939 -5.934 23.793 1.00 98.50 385 LEU A C 1
ATOM 2947 O O . LEU A 1 385 ? -3.979 -5.172 24.759 1.00 98.50 385 LEU A O 1
ATOM 2951 N N . ILE A 1 386 ? -2.788 -6.302 23.239 1.00 98.00 386 ILE A N 1
ATOM 2952 C CA . ILE A 1 386 ? -1.475 -5.893 23.749 1.00 98.00 386 ILE A CA 1
ATOM 2953 C C . ILE A 1 386 ? -0.893 -4.834 22.821 1.00 98.00 386 ILE A C 1
ATOM 2955 O O . ILE A 1 386 ? -0.607 -5.090 21.652 1.00 98.00 386 ILE A O 1
ATOM 2959 N N . SER A 1 387 ? -0.684 -3.619 23.325 1.00 96.44 387 SER A N 1
ATOM 2960 C CA . SER A 1 387 ? -0.087 -2.543 22.531 1.00 96.44 387 SER A CA 1
ATOM 2961 C C . SER A 1 387 ? 0.776 -1.617 23.374 1.00 96.44 387 SER A C 1
ATOM 2963 O O . SER A 1 387 ? 0.552 -1.446 24.567 1.00 96.44 387 SER A O 1
ATOM 2965 N N . ARG A 1 388 ? 1.728 -0.930 22.733 1.00 93.81 388 ARG A N 1
ATOM 2966 C CA . ARG A 1 388 ? 2.703 -0.066 23.423 1.00 93.81 388 ARG A CA 1
ATOM 2967 C C . ARG A 1 388 ? 2.086 0.999 24.325 1.00 93.81 388 ARG A C 1
ATOM 2969 O O . ARG A 1 388 ? 2.734 1.384 25.287 1.00 93.81 388 ARG A O 1
ATOM 2976 N N . HIS A 1 389 ? 0.899 1.507 23.990 1.00 94.06 389 HIS A N 1
ATOM 2977 C CA . HIS A 1 389 ? 0.245 2.605 24.714 1.00 94.06 389 HIS A CA 1
ATOM 2978 C C . HIS A 1 389 ? -1.146 2.254 25.253 1.00 94.06 389 HIS A C 1
ATOM 2980 O O . HIS A 1 389 ? -1.691 3.048 26.011 1.00 94.06 389 HIS A O 1
ATOM 2986 N N . GLY A 1 390 ? -1.736 1.118 24.863 1.00 94.81 390 GLY A N 1
ATOM 2987 C CA . GLY A 1 390 ? -3.098 0.753 25.267 1.00 94.81 390 GLY A CA 1
ATOM 2988 C C . GLY A 1 390 ? -4.197 1.667 24.714 1.00 94.81 390 GLY A C 1
ATOM 2989 O O . GLY A 1 390 ? -5.295 1.695 25.259 1.00 94.81 390 GLY A O 1
ATOM 2990 N N . LEU A 1 391 ? -3.917 2.445 23.663 1.00 95.81 391 LEU A N 1
ATOM 2991 C CA . LEU A 1 391 ? -4.888 3.377 23.086 1.00 95.81 391 LEU A CA 1
ATOM 2992 C C . LEU A 1 391 ? -5.799 2.655 22.092 1.00 95.81 391 LEU A C 1
ATOM 2994 O O . LEU A 1 391 ? -5.314 1.900 21.248 1.00 95.81 391 LEU A O 1
ATOM 2998 N N . LEU A 1 392 ? -7.097 2.939 22.155 1.00 97.00 392 LEU A N 1
ATOM 2999 C CA . LEU A 1 392 ? -8.084 2.484 21.177 1.00 97.00 392 LEU A CA 1
ATOM 3000 C C . LEU A 1 392 ? -8.521 3.653 20.286 1.00 97.00 392 LEU A C 1
ATOM 3002 O O . LEU A 1 392 ? -8.550 4.789 20.767 1.00 97.00 392 LEU A O 1
ATOM 3006 N N . PRO A 1 393 ? -8.890 3.401 19.017 1.00 97.06 393 PRO A N 1
ATOM 3007 C CA . PRO A 1 393 ? -9.513 4.411 18.176 1.00 97.06 393 PRO A CA 1
ATOM 3008 C C . PRO A 1 393 ? -10.738 5.022 18.857 1.00 97.06 393 PRO A C 1
ATOM 3010 O O . PRO A 1 393 ? -11.590 4.306 19.375 1.00 97.06 393 PRO A O 1
ATOM 3013 N N . ASN A 1 394 ? -10.857 6.345 18.850 1.00 97.38 394 ASN A N 1
ATOM 3014 C CA . ASN A 1 394 ? -12.019 7.003 19.436 1.00 97.38 394 ASN A CA 1
ATOM 3015 C C . ASN A 1 394 ? -13.285 6.715 18.611 1.00 97.38 394 ASN A C 1
ATOM 3017 O O . ASN A 1 394 ? -13.196 6.533 17.394 1.00 97.38 394 ASN A O 1
ATOM 3021 N N . PRO A 1 395 ? -14.480 6.722 19.219 1.00 96.50 395 PRO A N 1
ATOM 3022 C CA . PRO A 1 395 ? -15.722 6.657 18.464 1.00 96.50 395 PRO A CA 1
ATOM 3023 C C . PRO A 1 395 ? -16.000 7.967 17.716 1.00 96.50 395 PRO A C 1
ATOM 3025 O O . PRO A 1 395 ? -15.607 9.064 18.143 1.00 96.50 395 PRO A O 1
ATOM 3028 N N . HIS A 1 396 ? -16.751 7.871 16.621 1.00 95.50 396 HIS A N 1
ATOM 3029 C CA . HIS A 1 396 ? -17.422 9.028 16.021 1.00 95.50 396 HIS A CA 1
ATOM 3030 C C . HIS A 1 396 ? -18.465 9.653 16.964 1.00 95.50 396 HIS A C 1
ATOM 3032 O O . HIS A 1 396 ? -18.944 9.006 17.895 1.00 95.50 396 HIS A O 1
ATOM 3038 N N . ALA A 1 397 ? -18.792 10.929 16.740 1.00 91.38 397 ALA A N 1
ATOM 3039 C CA . ALA A 1 397 ? -19.823 11.636 17.502 1.00 91.38 397 ALA A CA 1
ATOM 3040 C C . ALA A 1 397 ? -21.227 11.119 17.157 1.00 91.38 397 ALA A C 1
ATOM 3042 O O . ALA A 1 397 ? -21.440 10.536 16.093 1.00 91.38 397 ALA A O 1
ATOM 3043 N N . ALA A 1 398 ? -22.178 11.314 18.075 1.00 86.12 398 ALA A N 1
ATOM 3044 C CA . ALA A 1 398 ? -23.556 10.871 17.884 1.00 86.12 398 ALA A CA 1
ATOM 3045 C C . ALA A 1 398 ? -24.286 11.650 16.790 1.00 86.12 398 ALA A C 1
ATOM 3047 O O . ALA A 1 398 ? -24.993 11.053 15.984 1.00 86.12 398 ALA A O 1
ATOM 3048 N N . ALA A 1 399 ? -24.065 12.960 16.766 1.00 86.44 399 ALA A N 1
ATOM 3049 C CA . ALA A 1 399 ? -24.512 13.860 15.721 1.00 86.44 399 ALA A CA 1
ATOM 3050 C C . ALA A 1 399 ? -23.317 14.304 14.869 1.00 86.44 399 ALA A C 1
ATOM 3052 O O . ALA A 1 399 ? -22.162 14.246 15.305 1.00 86.44 399 ALA A O 1
ATOM 3053 N N . ALA A 1 400 ? -23.596 14.758 13.647 1.00 84.81 400 ALA A N 1
ATOM 3054 C CA . ALA A 1 400 ? -22.576 15.345 12.793 1.00 84.81 400 ALA A CA 1
ATOM 3055 C C . ALA A 1 400 ? -22.013 16.615 13.446 1.00 84.81 400 ALA A C 1
ATOM 3057 O O . ALA A 1 400 ? -22.752 17.536 13.779 1.00 84.81 400 ALA A O 1
ATOM 3058 N N . VAL A 1 401 ? -20.691 16.655 13.605 1.00 90.19 401 VAL A N 1
ATOM 3059 C CA . VAL A 1 401 ? -19.967 17.823 14.110 1.00 90.19 401 VAL A CA 1
ATOM 3060 C C . VAL A 1 401 ? -19.333 18.534 12.911 1.00 90.19 401 VAL A C 1
ATOM 3062 O O . VAL A 1 401 ? -18.528 17.902 12.215 1.00 90.19 401 VAL A O 1
ATOM 3065 N N . PRO A 1 402 ? -19.686 19.801 12.630 1.00 91.56 402 PRO A N 1
ATOM 3066 C CA . PRO A 1 402 ? -19.049 20.558 11.561 1.00 91.56 402 PRO A CA 1
ATOM 3067 C C . PRO A 1 402 ? -17.580 20.855 11.914 1.00 91.56 402 PRO A C 1
ATOM 3069 O O . PRO A 1 402 ? -17.270 21.120 13.080 1.00 91.56 402 PRO A O 1
ATOM 3072 N N . PRO A 1 403 ? -16.656 20.784 10.940 1.00 95.12 403 PRO A N 1
ATOM 3073 C CA . PRO A 1 403 ? -15.260 21.131 11.169 1.00 95.12 403 PRO A CA 1
ATOM 3074 C C . PRO A 1 403 ? -15.092 22.638 11.403 1.00 95.12 403 PRO A C 1
ATOM 3076 O O . PRO A 1 403 ? -15.779 23.446 10.782 1.00 95.12 403 PRO A O 1
ATOM 3079 N N . VAL A 1 404 ? -14.147 23.008 12.269 1.00 96.00 404 VAL A N 1
ATOM 3080 C CA . VAL A 1 404 ? -13.679 24.399 12.395 1.00 96.00 404 VAL A CA 1
ATOM 3081 C C . VAL A 1 404 ? -12.718 24.696 11.243 1.00 96.00 404 VAL A C 1
ATOM 3083 O O . VAL A 1 404 ? -11.944 23.821 10.854 1.00 96.00 404 VAL A O 1
ATOM 3086 N N . ASP A 1 405 ? -12.735 25.918 10.711 1.00 96.06 405 ASP A N 1
ATOM 3087 C CA . ASP A 1 405 ? -11.714 26.346 9.753 1.00 96.06 405 ASP A CA 1
ATOM 3088 C C . ASP A 1 405 ? -10.352 26.485 10.450 1.00 96.06 405 ASP A C 1
ATOM 3090 O O . ASP A 1 405 ? -10.142 27.344 11.308 1.00 96.06 405 ASP A O 1
ATOM 3094 N N . MET A 1 406 ? -9.421 25.609 10.079 1.00 96.81 406 MET A N 1
ATOM 3095 C CA . MET A 1 406 ? -8.064 25.578 10.622 1.00 96.81 406 MET A CA 1
ATOM 3096 C C . MET A 1 406 ? -7.049 26.277 9.709 1.00 96.81 406 MET A C 1
ATOM 3098 O O . MET A 1 406 ? -5.858 26.290 10.032 1.00 96.81 406 MET A O 1
ATOM 3102 N N . GLY A 1 407 ? -7.492 26.881 8.601 1.00 95.69 407 GLY A N 1
ATOM 3103 C CA . GLY A 1 407 ? -6.651 27.613 7.658 1.00 95.69 407 GLY A CA 1
ATOM 3104 C C . GLY A 1 407 ? -5.781 28.686 8.324 1.00 95.69 407 GLY A C 1
ATOM 3105 O O . GLY A 1 407 ? -4.556 28.617 8.178 1.00 95.69 407 GLY A O 1
ATOM 3106 N N . PRO A 1 408 ? -6.353 29.612 9.123 1.00 95.50 408 PRO A N 1
ATOM 3107 C CA . PRO A 1 408 ? -5.583 30.651 9.813 1.00 95.50 408 PRO A CA 1
ATOM 3108 C C . PRO A 1 408 ? -4.535 30.087 10.779 1.00 95.50 408 PRO A C 1
ATOM 3110 O O . PRO A 1 408 ? -3.403 30.568 10.836 1.00 95.50 408 PRO A O 1
ATOM 3113 N N . PHE A 1 409 ? -4.879 29.018 11.506 1.00 95.19 409 PHE A N 1
ATOM 3114 C CA . PHE A 1 409 ? -3.937 28.335 12.394 1.00 95.19 409 PHE A CA 1
ATOM 3115 C C . PHE A 1 409 ? -2.756 27.754 11.612 1.00 95.19 409 PHE A C 1
ATOM 3117 O O . PHE A 1 409 ? -1.602 27.976 11.977 1.00 95.19 409 PHE A O 1
ATOM 3124 N N . VAL A 1 410 ? -3.029 27.028 10.525 1.00 95.12 410 VAL A N 1
ATOM 3125 C CA . VAL A 1 410 ? -1.976 26.417 9.704 1.00 95.12 410 VAL A CA 1
ATOM 3126 C C . VAL A 1 410 ? -1.110 27.478 9.031 1.00 95.12 410 VAL A C 1
ATOM 3128 O O . VAL A 1 410 ? 0.105 27.309 8.984 1.00 95.12 410 VAL A O 1
ATOM 3131 N N . GLN A 1 411 ? -1.699 28.578 8.560 1.00 93.81 411 GLN A N 1
ATOM 3132 C CA . GLN A 1 411 ? -0.946 29.701 8.006 1.00 93.81 411 GLN A CA 1
ATOM 3133 C C . GLN A 1 411 ? 0.006 30.306 9.044 1.00 93.81 411 GLN A C 1
ATOM 3135 O O . GLN A 1 411 ? 1.165 30.539 8.725 1.00 93.81 411 GLN A O 1
ATOM 3140 N N . GLY A 1 412 ? -0.440 30.489 10.290 1.00 93.69 412 GLY A N 1
ATOM 3141 C CA . GLY A 1 412 ? 0.425 30.965 11.373 1.00 93.69 412 GLY A CA 1
ATOM 3142 C C . GLY A 1 412 ? 1.550 29.986 11.732 1.00 93.69 412 GLY A C 1
ATOM 3143 O O . GLY A 1 412 ? 2.666 30.408 12.014 1.00 93.69 412 GLY A O 1
ATOM 3144 N N . VAL A 1 413 ? 1.283 28.675 11.691 1.00 92.88 413 VAL A N 1
ATOM 3145 C CA . VAL A 1 413 ? 2.295 27.628 11.941 1.00 92.88 413 VAL A CA 1
ATOM 3146 C C . VAL A 1 413 ? 3.343 27.548 10.828 1.00 92.88 413 VAL A C 1
ATOM 3148 O O . VAL A 1 413 ? 4.481 27.182 11.109 1.00 92.88 413 VAL A O 1
ATOM 3151 N N . LEU A 1 414 ? 2.950 27.849 9.589 1.00 92.19 414 LEU A N 1
ATOM 3152 C CA . LEU A 1 414 ? 3.779 27.753 8.384 1.00 92.19 414 LEU A CA 1
ATOM 3153 C C . LEU A 1 414 ? 4.185 29.129 7.833 1.00 92.19 414 LEU A C 1
ATOM 3155 O O . LEU A 1 414 ? 4.475 29.238 6.644 1.00 92.19 414 LEU A O 1
ATOM 3159 N N . ALA A 1 415 ? 4.170 30.175 8.662 1.00 88.38 415 ALA A N 1
ATOM 3160 C CA . ALA A 1 415 ? 4.561 31.520 8.249 1.00 88.38 415 ALA A CA 1
ATOM 3161 C C . ALA A 1 415 ? 5.995 31.533 7.683 1.00 88.38 415 ALA A C 1
ATOM 3163 O O . ALA A 1 415 ? 6.828 30.716 8.092 1.00 88.38 415 ALA A O 1
ATOM 3164 N N . ASP A 1 416 ? 6.273 32.442 6.745 1.00 72.12 416 ASP A N 1
ATOM 3165 C CA . ASP A 1 416 ? 7.476 32.411 5.905 1.00 72.12 416 ASP A CA 1
ATOM 3166 C C . ASP A 1 416 ? 8.777 32.202 6.698 1.00 72.12 416 ASP A C 1
ATOM 3168 O O . ASP A 1 416 ? 9.087 32.909 7.657 1.00 72.12 416 ASP A O 1
ATOM 3172 N N . GLY A 1 417 ? 9.537 31.178 6.293 1.00 70.12 417 GLY A N 1
ATOM 3173 C CA . GLY A 1 417 ? 10.815 30.789 6.897 1.00 70.12 417 GLY A CA 1
ATOM 3174 C C . GLY A 1 417 ? 10.719 29.937 8.170 1.00 70.12 417 GLY A C 1
ATOM 3175 O O . GLY A 1 417 ? 11.743 29.431 8.636 1.00 70.12 417 GLY A O 1
ATOM 3176 N N . SER A 1 418 ? 9.525 29.722 8.732 1.00 79.00 418 SER A N 1
ATOM 3177 C CA . SER A 1 418 ? 9.368 28.879 9.920 1.00 79.00 418 SER A CA 1
ATOM 3178 C C . SER A 1 418 ? 9.502 27.385 9.590 1.00 79.00 418 SER A C 1
ATOM 3180 O O . SER A 1 418 ? 8.894 26.862 8.659 1.00 79.00 418 SER A O 1
ATOM 3182 N N . ARG A 1 419 ? 10.306 26.669 10.387 1.00 87.00 419 ARG A N 1
ATOM 3183 C CA . ARG A 1 419 ? 10.356 25.199 10.414 1.00 87.00 419 ARG A CA 1
ATOM 3184 C C . ARG A 1 419 ? 9.719 24.723 11.718 1.00 87.00 419 ARG A C 1
ATOM 3186 O O . ARG A 1 419 ? 10.385 24.743 12.760 1.00 87.00 419 ARG A O 1
ATOM 3193 N N . PRO A 1 420 ? 8.418 24.386 11.725 1.00 93.19 420 PRO A N 1
ATOM 3194 C CA . PRO A 1 420 ? 7.729 24.050 12.959 1.00 93.19 420 PRO A CA 1
ATOM 3195 C C . PRO A 1 420 ? 8.284 22.768 13.585 1.00 93.19 420 PRO A C 1
ATOM 3197 O O . PRO A 1 420 ? 8.614 21.801 12.907 1.00 93.19 420 PRO A O 1
ATOM 3200 N N . ARG A 1 421 ? 8.319 22.732 14.920 1.00 95.25 421 ARG A N 1
ATOM 3201 C CA . ARG A 1 421 ? 8.590 21.501 15.676 1.00 95.25 421 ARG A CA 1
ATOM 3202 C C . ARG A 1 421 ? 7.294 20.723 15.865 1.00 95.25 421 ARG A C 1
ATOM 3204 O O . ARG A 1 421 ? 6.310 21.286 16.348 1.00 95.25 421 ARG A O 1
ATOM 3211 N N . ALA A 1 422 ? 7.299 19.420 15.599 1.00 95.38 422 ALA A N 1
ATOM 3212 C CA . ALA A 1 422 ? 6.110 18.571 15.671 1.00 95.38 422 ALA A CA 1
ATOM 3213 C C . ALA A 1 422 ? 5.449 18.614 17.061 1.00 95.38 422 ALA A C 1
ATOM 3215 O O . ALA A 1 422 ? 4.226 18.680 17.182 1.00 95.38 422 ALA A O 1
ATOM 3216 N N . GLY A 1 423 ? 6.261 18.648 18.125 1.00 95.75 423 GLY A N 1
ATOM 3217 C CA . GLY A 1 423 ? 5.773 18.792 19.500 1.00 95.75 423 GLY A CA 1
ATOM 3218 C C . GLY A 1 423 ? 5.097 20.140 19.779 1.00 95.75 423 GLY A C 1
ATOM 3219 O O . GLY A 1 423 ? 4.096 20.183 20.492 1.00 95.75 423 GLY A O 1
ATOM 3220 N N . ALA A 1 424 ? 5.598 21.232 19.192 1.00 94.81 424 ALA A N 1
ATOM 3221 C CA . ALA A 1 424 ? 5.008 22.562 19.352 1.00 94.81 424 ALA A CA 1
ATOM 3222 C C . ALA A 1 424 ? 3.656 22.659 18.632 1.00 94.81 424 ALA A C 1
ATOM 3224 O O . ALA A 1 424 ? 2.688 23.147 19.218 1.00 94.81 424 ALA A O 1
ATOM 3225 N N . VAL A 1 425 ? 3.571 22.114 17.413 1.00 95.75 425 VAL A N 1
ATOM 3226 C CA . VAL A 1 425 ? 2.316 22.014 16.651 1.00 95.75 425 VAL A CA 1
ATOM 3227 C C . VAL A 1 425 ? 1.290 21.182 17.417 1.00 95.75 425 VAL A C 1
ATOM 3229 O O . VAL A 1 425 ? 0.174 21.643 17.641 1.00 95.75 425 VAL A O 1
ATOM 3232 N N . ALA A 1 426 ? 1.673 19.999 17.907 1.00 96.06 426 ALA A N 1
ATOM 3233 C CA . ALA A 1 426 ? 0.787 19.154 18.706 1.00 96.06 426 ALA A CA 1
ATOM 3234 C C . ALA A 1 426 ? 0.316 19.851 19.995 1.00 96.06 426 ALA A C 1
ATOM 3236 O O . ALA A 1 426 ? -0.864 19.790 20.337 1.00 96.06 426 ALA A O 1
ATOM 3237 N N . GLY A 1 427 ? 1.211 20.561 20.689 1.00 96.44 427 GLY A N 1
ATOM 3238 C CA . GLY A 1 427 ? 0.863 21.349 21.871 1.00 96.44 427 GLY A CA 1
ATOM 3239 C C . GLY A 1 427 ? -0.111 22.491 21.565 1.00 96.44 427 GLY A C 1
ATOM 3240 O O . GLY A 1 427 ? -1.022 22.746 22.353 1.00 96.44 427 GLY A O 1
ATOM 3241 N N . ALA A 1 428 ? 0.040 23.153 20.415 1.00 96.31 428 ALA A N 1
ATOM 3242 C CA . ALA A 1 428 ? -0.876 24.198 19.966 1.00 96.31 428 ALA A CA 1
ATOM 3243 C C . ALA A 1 428 ? -2.258 23.636 19.602 1.00 96.31 428 ALA A C 1
ATOM 3245 O O . ALA A 1 428 ? -3.262 24.154 20.086 1.00 96.31 428 ALA A O 1
ATOM 3246 N N . ILE A 1 429 ? -2.310 22.522 18.864 1.00 96.62 429 ILE A N 1
ATOM 3247 C CA . ILE A 1 429 ? -3.560 21.807 18.562 1.00 96.62 429 ILE A CA 1
ATOM 3248 C C . ILE A 1 429 ? -4.264 21.396 19.859 1.00 96.62 429 ILE A C 1
ATOM 3250 O O . ILE A 1 429 ? -5.463 21.609 20.003 1.00 96.62 429 ILE A O 1
ATOM 3254 N N . HIS A 1 430 ? -3.527 20.873 20.843 1.00 96.50 430 HIS A N 1
ATOM 3255 C CA . HIS A 1 430 ? -4.098 20.507 22.139 1.00 96.50 430 HIS A CA 1
ATOM 3256 C C . HIS A 1 430 ? -4.713 21.726 22.853 1.00 96.50 430 HIS A C 1
ATOM 3258 O O . HIS A 1 430 ? -5.795 21.623 23.429 1.00 96.50 430 HIS A O 1
ATOM 3264 N N . ARG A 1 431 ? -4.060 22.898 22.824 1.00 97.44 431 ARG A N 1
ATOM 3265 C CA . ARG A 1 431 ? -4.639 24.131 23.392 1.00 97.44 431 ARG A CA 1
ATOM 3266 C C . ARG A 1 431 ? -5.939 24.528 22.691 1.00 97.44 431 ARG A C 1
ATOM 3268 O O . ARG A 1 431 ? -6.906 24.810 23.389 1.00 97.44 431 ARG A O 1
ATOM 3275 N N . LEU A 1 432 ? -5.982 24.467 21.359 1.00 96.75 432 LEU A N 1
ATOM 3276 C CA . LEU A 1 432 ? -7.198 24.744 20.587 1.00 96.75 432 LEU A CA 1
ATOM 3277 C C . LEU A 1 432 ? -8.322 23.763 20.918 1.00 96.75 432 LEU A C 1
ATOM 3279 O O . LEU A 1 432 ? -9.453 24.181 21.133 1.00 96.75 432 LEU A O 1
ATOM 3283 N N . VAL A 1 433 ? -8.010 22.472 21.050 1.00 97.06 433 VAL A N 1
ATOM 3284 C CA . VAL A 1 433 ? -8.981 21.464 21.496 1.00 97.06 433 VAL A CA 1
ATOM 3285 C C . VAL A 1 433 ? -9.536 21.797 22.882 1.00 97.06 433 VAL A C 1
ATOM 3287 O O . VAL A 1 433 ? -10.749 21.771 23.067 1.00 97.06 433 VAL A O 1
ATOM 3290 N N . ARG A 1 434 ? -8.678 22.141 23.852 1.00 97.31 434 ARG A N 1
ATOM 3291 C CA . ARG A 1 434 ? -9.131 22.514 25.203 1.00 97.31 434 ARG A CA 1
ATOM 3292 C C . ARG A 1 434 ? -10.023 23.750 25.190 1.00 97.31 434 ARG A C 1
ATOM 3294 O O . ARG A 1 434 ? -11.042 23.751 25.869 1.00 97.31 434 ARG A O 1
ATOM 3301 N N . GLN A 1 435 ? -9.664 24.764 24.407 1.00 96.81 435 GLN A N 1
ATOM 3302 C CA . GLN A 1 435 ? -10.469 25.973 24.254 1.00 96.81 435 GLN A CA 1
ATOM 3303 C C . GLN A 1 435 ? -11.822 25.670 23.600 1.00 96.81 435 GLN A C 1
ATOM 3305 O O . GLN A 1 435 ? -12.850 26.118 24.096 1.00 96.81 435 GLN A O 1
ATOM 3310 N N . GLN A 1 436 ? -11.835 24.857 22.540 1.00 96.38 436 GLN A N 1
ATOM 3311 C CA . GLN A 1 436 ? -13.064 24.456 21.859 1.00 96.38 436 GLN A CA 1
ATOM 3312 C C . GLN A 1 436 ? -14.018 23.725 22.806 1.00 96.38 436 GLN A C 1
ATOM 3314 O O . GLN A 1 436 ? -15.207 24.027 22.825 1.00 96.38 436 GLN A O 1
ATOM 3319 N N . VAL A 1 437 ? -13.498 22.805 23.623 1.00 96.44 437 VAL A N 1
ATOM 3320 C CA . VAL A 1 437 ? -14.297 22.073 24.617 1.00 96.44 437 VAL A CA 1
ATOM 3321 C C . VAL A 1 437 ? -14.774 22.989 25.748 1.00 96.44 437 VAL A C 1
ATOM 3323 O O . VAL A 1 437 ? -15.931 22.899 26.145 1.00 96.44 437 VAL A O 1
ATOM 3326 N N . ALA A 1 438 ? -13.929 23.901 26.240 1.00 96.56 438 ALA A N 1
ATOM 3327 C CA . ALA A 1 438 ? -14.317 24.874 27.267 1.00 96.56 438 ALA A CA 1
ATOM 3328 C C . ALA A 1 438 ? -15.453 25.804 26.800 1.00 96.56 438 ALA A C 1
ATOM 3330 O O . ALA A 1 438 ? -16.289 26.204 27.604 1.00 96.56 438 ALA A O 1
ATOM 3331 N N . ASN A 1 439 ? -15.524 26.079 25.496 1.00 95.62 439 ASN A N 1
ATOM 3332 C CA . ASN A 1 439 ? -16.592 26.858 24.870 1.00 95.62 439 ASN A CA 1
ATOM 3333 C C . ASN A 1 439 ? -17.845 26.020 24.526 1.00 95.62 439 ASN A C 1
ATOM 3335 O O . ASN A 1 439 ? -18.718 26.496 23.804 1.00 95.62 439 ASN A O 1
ATOM 3339 N N . GLY A 1 440 ? -17.935 24.770 24.994 1.00 94.69 440 GLY A N 1
ATOM 3340 C CA . GLY A 1 440 ? -19.066 23.869 24.737 1.00 94.69 440 GLY A CA 1
ATOM 3341 C C . GLY A 1 440 ? -19.036 23.152 23.381 1.00 94.69 440 GLY A C 1
ATOM 3342 O O . GLY A 1 440 ? -20.004 22.486 23.021 1.00 94.69 440 GLY A O 1
ATOM 3343 N N . GLY A 1 441 ? -17.946 23.268 22.617 1.00 95.00 441 GLY A N 1
ATOM 3344 C CA . GLY A 1 441 ? -17.752 22.571 21.344 1.00 95.00 441 GLY A CA 1
ATOM 3345 C C . GLY A 1 441 ? -17.180 21.152 21.486 1.00 95.00 441 GLY A C 1
ATOM 3346 O O . GLY A 1 441 ? -16.785 20.710 22.563 1.00 95.00 441 GLY A O 1
ATOM 3347 N N . ASP A 1 442 ? -17.082 20.426 20.366 1.00 96.12 442 ASP A N 1
ATOM 3348 C CA . ASP A 1 442 ? -16.502 19.071 20.310 1.00 96.12 442 ASP A CA 1
ATOM 3349 C C . ASP A 1 442 ? -15.087 19.103 19.705 1.00 96.12 442 ASP A C 1
ATOM 3351 O O . ASP A 1 442 ? -14.856 19.710 18.656 1.00 96.12 442 ASP A O 1
ATOM 3355 N N . TRP A 1 443 ? -14.135 18.405 20.331 1.00 96.19 443 TRP A N 1
ATOM 3356 C CA . TRP A 1 443 ? -12.746 18.288 19.868 1.00 96.19 443 TRP A CA 1
ATOM 3357 C C . TRP A 1 443 ? -12.615 17.745 18.438 1.00 96.19 443 TRP A C 1
ATOM 3359 O O . TRP A 1 443 ? -11.654 18.069 17.734 1.00 96.19 443 TRP A O 1
ATOM 3369 N N . ARG A 1 444 ? -13.577 16.930 17.985 1.00 96.00 444 ARG A N 1
ATOM 3370 C CA . ARG A 1 444 ? -13.600 16.346 16.637 1.00 96.00 444 ARG A CA 1
ATOM 3371 C C . ARG A 1 444 ? -13.667 17.416 15.560 1.00 96.00 444 ARG A C 1
ATOM 3373 O O . ARG A 1 444 ? -13.097 17.202 14.498 1.00 96.00 444 ARG A O 1
ATOM 3380 N N . SER A 1 445 ? -14.292 18.560 15.845 1.00 96.75 445 SER A N 1
ATOM 3381 C CA . SER A 1 445 ? -14.360 19.695 14.916 1.00 96.75 445 SER A CA 1
ATOM 3382 C C . SER A 1 445 ? -12.971 20.230 14.547 1.00 96.75 445 SER A C 1
ATOM 3384 O O . SER A 1 445 ? -12.722 20.533 13.382 1.00 96.75 445 SER A O 1
ATOM 3386 N N . ILE A 1 446 ? -12.038 20.262 15.507 1.00 97.38 446 ILE A N 1
ATOM 3387 C CA . ILE A 1 446 ? -10.646 20.681 15.294 1.00 97.38 446 ILE A CA 1
ATOM 3388 C C . ILE A 1 446 ? -9.893 19.633 14.474 1.00 97.38 446 ILE A C 1
ATOM 3390 O O . ILE A 1 446 ? -9.213 19.962 13.505 1.00 97.38 446 ILE A O 1
ATOM 3394 N N . VAL A 1 447 ? -10.024 18.353 14.838 1.00 95.88 447 VAL A N 1
ATOM 3395 C CA . VAL A 1 447 ? -9.332 17.262 14.132 1.00 95.88 447 VAL A CA 1
ATOM 3396 C C . VAL A 1 447 ? -9.831 17.129 12.693 1.00 95.88 447 VAL A C 1
ATOM 3398 O O . VAL A 1 447 ? -9.017 16.971 11.787 1.00 95.88 447 VAL A O 1
ATOM 3401 N N . ASP A 1 448 ? -11.143 17.230 12.465 1.00 95.00 448 ASP A N 1
ATOM 3402 C CA . ASP A 1 448 ? -11.727 17.223 11.122 1.00 95.00 448 ASP A CA 1
ATOM 3403 C C . ASP A 1 448 ? -11.359 18.482 10.327 1.00 95.00 448 ASP A C 1
ATOM 3405 O O . ASP A 1 448 ? -11.048 18.365 9.142 1.00 95.00 448 ASP A O 1
ATOM 3409 N N . GLY A 1 449 ? -11.302 19.647 10.979 1.00 96.19 449 GLY A N 1
ATOM 3410 C CA . GLY A 1 449 ? -10.842 20.906 10.388 1.00 96.19 449 GLY A CA 1
ATOM 3411 C C . GLY A 1 449 ? -9.381 20.891 9.943 1.00 96.19 449 GLY A C 1
ATOM 3412 O O . GLY A 1 449 ? -9.023 21.511 8.948 1.00 96.19 449 GLY A O 1
ATOM 3413 N N . LEU A 1 450 ? -8.521 20.128 10.624 1.00 95.62 450 LEU A N 1
ATOM 3414 C CA . LEU A 1 450 ? -7.115 19.974 10.239 1.00 95.62 450 LEU A CA 1
ATOM 3415 C C . LEU A 1 450 ? -6.916 19.121 8.984 1.00 95.62 450 LEU A C 1
ATOM 3417 O O . LEU A 1 450 ? -5.867 19.227 8.347 1.00 95.62 450 LEU A O 1
ATOM 3421 N N . ARG A 1 451 ? -7.877 18.259 8.625 1.00 92.69 451 ARG A N 1
ATOM 3422 C CA . ARG A 1 451 ? -7.696 17.242 7.575 1.00 92.69 451 ARG A CA 1
ATOM 3423 C C . ARG A 1 451 ? -7.217 17.810 6.236 1.00 92.69 451 ARG A C 1
ATOM 3425 O O . ARG A 1 451 ? -6.211 17.287 5.750 1.00 92.69 451 ARG A O 1
ATOM 3432 N N . PRO A 1 452 ? -7.824 18.880 5.682 1.00 93.19 452 PRO A N 1
ATOM 3433 C CA . PRO A 1 452 ? -7.386 19.465 4.411 1.00 93.19 452 PRO A CA 1
ATOM 3434 C C . PRO A 1 452 ? -5.955 20.022 4.452 1.00 93.19 452 PRO A C 1
ATOM 3436 O O . PRO A 1 452 ? -5.348 20.265 3.414 1.00 93.19 452 PRO A O 1
ATOM 3439 N N . HIS A 1 453 ? -5.395 20.221 5.648 1.00 94.69 453 HIS A N 1
ATOM 3440 C CA . HIS A 1 453 ? -4.088 20.836 5.858 1.00 94.69 453 HIS A CA 1
ATOM 3441 C C . HIS A 1 453 ? -3.007 19.857 6.334 1.00 94.69 453 HIS A C 1
ATOM 3443 O O . HIS A 1 453 ? -1.849 20.254 6.475 1.00 94.69 453 HIS A O 1
ATOM 3449 N N . THR A 1 454 ? -3.346 18.586 6.567 1.00 94.69 454 THR A N 1
ATOM 3450 C CA . THR A 1 454 ? -2.408 17.567 7.077 1.00 94.69 454 THR A CA 1
ATOM 3451 C C . THR A 1 454 ? -1.167 17.421 6.199 1.00 94.69 454 THR A C 1
ATOM 3453 O O . THR A 1 454 ? -0.055 17.399 6.724 1.00 94.69 454 THR A O 1
ATOM 3456 N N . ALA A 1 455 ? -1.335 17.406 4.873 1.00 93.56 455 ALA A N 1
ATOM 3457 C CA . ALA A 1 455 ? -0.224 17.348 3.924 1.00 93.56 455 ALA A CA 1
ATOM 3458 C C . ALA A 1 455 ? 0.698 18.574 4.033 1.00 93.56 455 ALA A C 1
ATOM 3460 O O . ALA A 1 455 ? 1.913 18.415 4.085 1.00 93.56 455 ALA A O 1
ATOM 3461 N N . ARG A 1 456 ? 0.138 19.788 4.151 1.00 93.88 456 ARG A N 1
ATOM 3462 C CA . ARG A 1 456 ? 0.920 21.029 4.303 1.00 93.88 456 ARG A CA 1
ATOM 3463 C C . ARG A 1 456 ? 1.703 21.052 5.613 1.00 93.88 456 ARG A C 1
ATOM 3465 O O . ARG A 1 456 ? 2.891 21.357 5.608 1.00 93.88 456 ARG A O 1
ATOM 3472 N N . LEU A 1 457 ? 1.055 20.693 6.724 1.00 95.12 457 LEU A N 1
ATOM 3473 C CA . LEU A 1 457 ? 1.715 20.600 8.028 1.00 95.12 457 LEU A CA 1
ATOM 3474 C C . LEU A 1 457 ? 2.845 19.568 8.002 1.00 95.12 457 LEU A C 1
ATOM 3476 O O . LEU A 1 457 ? 3.935 19.853 8.480 1.00 95.12 457 LEU A O 1
ATOM 3480 N N . TRP A 1 458 ? 2.605 18.397 7.410 1.00 95.81 458 TRP A N 1
ATOM 3481 C CA . TRP A 1 458 ? 3.614 17.352 7.249 1.00 95.81 458 TRP A CA 1
ATOM 3482 C C . TRP A 1 458 ? 4.806 17.812 6.399 1.00 95.81 458 TRP A C 1
ATOM 3484 O O . TRP A 1 458 ? 5.956 17.607 6.787 1.00 95.81 458 TRP A O 1
ATOM 3494 N N . GLN A 1 459 ? 4.536 18.470 5.269 1.00 94.12 459 GLN A N 1
ATOM 3495 C CA . GLN A 1 459 ? 5.561 18.993 4.365 1.00 94.12 459 GLN A CA 1
ATOM 3496 C C . GLN A 1 459 ? 6.416 20.083 5.021 1.00 94.12 459 GLN A C 1
ATOM 3498 O O . GLN A 1 459 ? 7.618 20.118 4.775 1.00 94.12 459 GLN A O 1
ATOM 3503 N N . GLY A 1 460 ? 5.828 20.903 5.898 1.00 94.12 460 GLY A N 1
ATOM 3504 C CA . GLY A 1 460 ? 6.549 21.925 6.661 1.00 94.12 460 GLY A CA 1
ATOM 3505 C C . GLY A 1 460 ? 7.494 21.380 7.741 1.00 94.12 460 GLY A C 1
ATOM 3506 O O . GLY A 1 460 ? 8.406 22.089 8.157 1.00 94.12 460 GLY A O 1
ATOM 3507 N N . LEU A 1 461 ? 7.310 20.135 8.197 1.00 95.12 461 LEU A N 1
ATOM 3508 C CA . LEU A 1 461 ? 8.242 19.484 9.124 1.00 95.12 461 LEU A CA 1
ATOM 3509 C C . LEU A 1 461 ? 9.494 19.008 8.378 1.00 95.12 461 LEU A C 1
ATOM 3511 O O . LEU A 1 461 ? 9.383 18.386 7.317 1.00 95.12 461 LEU A O 1
ATOM 3515 N N . ASP A 1 462 ? 10.667 19.219 8.976 1.00 94.25 462 ASP A N 1
ATOM 3516 C CA . ASP A 1 462 ? 11.905 18.576 8.529 1.00 94.25 462 ASP A CA 1
ATOM 3517 C C . ASP A 1 462 ? 11.923 17.071 8.863 1.00 94.25 462 ASP A C 1
ATOM 3519 O O . ASP A 1 462 ? 11.058 16.546 9.576 1.00 94.25 462 ASP A O 1
ATOM 3523 N N . THR A 1 463 ? 12.907 16.347 8.328 1.00 95.12 463 THR A N 1
ATOM 3524 C CA . THR A 1 463 ? 13.016 14.891 8.489 1.00 95.12 463 THR A CA 1
ATOM 3525 C C . THR A 1 463 ? 13.110 14.461 9.956 1.00 95.12 463 THR A C 1
ATOM 3527 O O . THR A 1 463 ? 12.516 13.446 10.340 1.00 95.12 463 THR A O 1
ATOM 3530 N N . ASP A 1 464 ? 13.798 15.226 10.803 1.00 95.94 464 ASP A N 1
ATOM 3531 C CA . ASP A 1 464 ? 13.964 14.898 12.220 1.00 95.94 464 ASP A CA 1
ATOM 3532 C C . ASP A 1 464 ? 12.656 15.057 12.997 1.00 95.94 464 ASP A C 1
ATOM 3534 O O . ASP A 1 464 ? 12.286 14.186 13.797 1.00 95.94 464 ASP A O 1
ATOM 3538 N N . GLU A 1 465 ? 11.899 16.116 12.724 1.00 96.56 465 GLU A N 1
ATOM 3539 C CA . GLU A 1 465 ? 10.595 16.350 13.333 1.00 96.56 465 GLU A CA 1
ATOM 3540 C C . GLU A 1 465 ? 9.524 15.398 12.781 1.00 96.56 465 GLU A C 1
ATOM 3542 O O . GLU A 1 465 ? 8.691 14.907 13.551 1.00 96.56 465 GLU A O 1
ATOM 3547 N N . ARG A 1 466 ? 9.589 15.014 11.500 1.00 97.25 466 ARG A N 1
ATOM 3548 C CA . ARG A 1 466 ? 8.779 13.914 10.944 1.00 97.25 466 ARG A CA 1
ATOM 3549 C C . ARG A 1 466 ? 9.088 12.589 11.643 1.00 97.25 466 ARG A C 1
ATOM 3551 O O . ARG A 1 466 ? 8.168 11.898 12.087 1.00 97.25 466 ARG A O 1
ATOM 3558 N N . ARG A 1 467 ? 10.368 12.248 11.840 1.00 96.75 467 ARG A N 1
ATOM 3559 C CA . ARG A 1 467 ? 10.788 11.050 12.597 1.00 96.75 467 ARG A CA 1
ATOM 3560 C C . ARG A 1 467 ? 10.274 11.094 14.036 1.00 96.75 467 ARG A C 1
ATOM 3562 O O . ARG A 1 467 ? 9.772 10.092 14.553 1.00 96.75 467 ARG A O 1
ATOM 3569 N N . ARG A 1 468 ? 10.337 12.263 14.680 1.00 96.38 468 ARG A N 1
ATOM 3570 C CA . ARG A 1 468 ? 9.797 12.485 16.027 1.00 96.38 468 ARG A CA 1
ATOM 3571 C C . ARG A 1 468 ? 8.282 12.303 16.073 1.00 96.38 468 ARG A C 1
ATOM 3573 O O . ARG A 1 468 ? 7.792 11.638 16.990 1.00 96.38 468 ARG A O 1
ATOM 3580 N N . PHE A 1 469 ? 7.548 12.834 15.094 1.00 96.75 469 PHE A N 1
ATOM 3581 C CA . PHE A 1 469 ? 6.110 12.611 14.964 1.00 96.75 469 PHE A CA 1
ATOM 3582 C C . PHE A 1 469 ? 5.801 11.114 14.874 1.00 96.75 469 PHE A C 1
ATOM 3584 O O . PHE A 1 469 ? 5.033 10.606 15.692 1.00 96.75 469 PHE A O 1
ATOM 3591 N N . LEU A 1 470 ? 6.461 10.386 13.967 1.00 95.00 470 LEU A N 1
ATOM 3592 C CA . LEU A 1 470 ? 6.267 8.943 13.785 1.00 95.00 470 LEU A CA 1
ATOM 3593 C C . LEU A 1 470 ? 6.519 8.142 15.068 1.00 95.00 470 LEU A C 1
ATOM 3595 O O . LEU A 1 470 ? 5.759 7.224 15.386 1.00 95.00 470 LEU A O 1
ATOM 3599 N N . GLY A 1 471 ? 7.582 8.486 15.801 1.00 93.00 471 GLY A N 1
ATOM 3600 C CA . GLY A 1 471 ? 7.997 7.764 17.001 1.00 93.00 471 GLY A CA 1
ATOM 3601 C C . GLY A 1 471 ? 7.162 8.069 18.246 1.00 93.00 471 GLY A C 1
ATOM 3602 O O . GLY A 1 471 ? 7.005 7.188 19.090 1.00 93.00 471 GLY A O 1
ATOM 3603 N N . ARG A 1 472 ? 6.640 9.298 18.383 1.00 93.19 472 ARG A N 1
ATOM 3604 C CA . ARG A 1 472 ? 6.049 9.777 19.650 1.00 93.19 472 ARG A CA 1
ATOM 3605 C C . ARG A 1 472 ? 4.607 10.259 19.550 1.00 93.19 472 ARG A C 1
ATOM 3607 O O . ARG A 1 472 ? 3.859 10.086 20.505 1.00 93.19 472 ARG A O 1
ATOM 3614 N N . LEU A 1 473 ? 4.219 10.878 18.437 1.00 95.62 473 LEU A N 1
ATOM 3615 C CA . LEU A 1 473 ? 2.935 11.582 18.309 1.00 95.62 473 LEU A CA 1
ATOM 3616 C C . LEU A 1 473 ? 1.921 10.821 17.453 1.00 95.62 473 LEU A C 1
ATOM 3618 O O . LEU A 1 473 ? 0.722 10.909 17.712 1.00 95.62 473 LEU A O 1
ATOM 3622 N N . ARG A 1 474 ? 2.394 10.021 16.489 1.00 95.06 474 ARG A N 1
ATOM 3623 C CA . ARG A 1 474 ? 1.557 9.230 15.583 1.00 95.06 474 ARG A CA 1
ATOM 3624 C C . ARG A 1 474 ? 0.476 8.428 16.315 1.00 95.06 474 ARG A C 1
ATOM 3626 O O . ARG A 1 474 ? -0.669 8.549 15.906 1.00 95.06 474 ARG A O 1
ATOM 3633 N N . PRO A 1 475 ? 0.751 7.663 17.396 1.00 94.38 475 PRO A N 1
ATOM 3634 C CA . PRO A 1 475 ? -0.299 6.883 18.056 1.00 94.38 475 PRO A CA 1
ATOM 3635 C C . PRO A 1 475 ? -1.472 7.739 18.544 1.00 94.38 475 PRO A C 1
ATOM 3637 O O . PRO A 1 475 ? -2.615 7.308 18.457 1.00 94.38 475 PRO A O 1
ATOM 3640 N N . PHE A 1 476 ? -1.199 8.960 19.011 1.00 95.25 476 PHE A N 1
ATOM 3641 C CA . PHE A 1 476 ? -2.233 9.889 19.453 1.00 95.25 476 PHE A CA 1
ATOM 3642 C C . PHE A 1 476 ? -2.993 10.481 18.269 1.00 95.25 476 PHE A C 1
ATOM 3644 O O . PHE A 1 476 ? -4.214 10.542 18.315 1.00 95.25 476 PHE A O 1
ATOM 3651 N N . TRP A 1 477 ? -2.306 10.869 17.192 1.00 95.38 477 TRP A N 1
ATOM 3652 C CA . TRP A 1 477 ? -2.975 11.325 15.971 1.00 95.38 477 TRP A CA 1
ATOM 3653 C C . TRP A 1 477 ? -3.924 10.256 15.417 1.00 95.38 477 TRP A C 1
ATOM 3655 O O . TRP A 1 477 ? -5.107 10.521 15.209 1.00 95.38 477 TRP A O 1
ATOM 3665 N N . GLU A 1 478 ? -3.431 9.026 15.267 1.00 93.31 478 GLU A N 1
ATOM 3666 C CA . GLU A 1 478 ? -4.161 7.917 14.654 1.00 93.31 478 GLU A CA 1
ATOM 3667 C C . GLU A 1 478 ? -5.477 7.616 15.380 1.00 93.31 478 GLU A C 1
ATOM 3669 O O . GLU A 1 478 ? -6.514 7.489 14.736 1.00 93.31 478 GLU A O 1
ATOM 3674 N N . VAL A 1 479 ? -5.478 7.580 16.718 1.00 95.38 479 VAL A N 1
ATOM 3675 C CA . VAL A 1 479 ? -6.698 7.263 17.483 1.00 95.38 479 VAL A CA 1
ATOM 3676 C C . VAL A 1 479 ? -7.736 8.384 17.482 1.00 95.38 479 VAL A C 1
ATOM 3678 O O . VAL A 1 479 ? -8.907 8.126 17.751 1.00 95.38 479 VAL A O 1
ATOM 3681 N N . HIS A 1 480 ? -7.346 9.626 17.190 1.00 95.88 480 HIS A N 1
ATOM 3682 C CA . HIS A 1 480 ? -8.282 10.750 17.056 1.00 95.88 480 HIS A CA 1
ATOM 3683 C C . HIS A 1 480 ? -8.771 10.915 15.611 1.00 95.88 480 HIS A C 1
ATOM 3685 O O . HIS A 1 480 ? -9.933 11.261 15.385 1.00 95.88 480 HIS A O 1
ATOM 3691 N N . ARG A 1 481 ? -7.906 10.644 14.628 1.00 94.00 481 ARG A N 1
ATOM 3692 C CA . ARG A 1 481 ? -8.203 10.772 13.199 1.00 94.00 481 ARG A CA 1
ATOM 3693 C C . ARG A 1 481 ? -8.947 9.549 12.655 1.00 94.00 481 ARG A C 1
ATOM 3695 O O . ARG A 1 481 ? -10.014 9.705 12.063 1.00 94.00 481 ARG A O 1
ATOM 3702 N N . HIS A 1 482 ? -8.430 8.343 12.869 1.00 93.56 482 HIS A N 1
ATOM 3703 C CA . HIS A 1 482 ? -8.986 7.091 12.343 1.00 93.56 482 HIS A CA 1
ATOM 3704 C C . HIS A 1 482 ? -9.958 6.458 13.337 1.00 93.56 482 HIS A C 1
ATOM 3706 O O . HIS A 1 482 ? -9.709 5.396 13.897 1.00 93.56 482 HIS A O 1
ATOM 3712 N N . ARG A 1 483 ? -11.075 7.150 13.561 1.00 95.44 483 ARG A N 1
ATOM 3713 C CA . ARG A 1 483 ? -12.121 6.778 14.522 1.00 95.44 483 ARG A CA 1
ATOM 3714 C C . ARG A 1 483 ? -12.879 5.515 14.123 1.00 95.44 483 ARG A C 1
ATOM 3716 O O . ARG A 1 483 ? -12.980 5.212 12.941 1.00 95.44 483 ARG A O 1
ATOM 3723 N N . MET A 1 484 ? -13.456 4.819 15.099 1.00 96.06 484 MET A N 1
ATOM 3724 C CA . MET A 1 484 ? -14.348 3.676 14.874 1.00 96.06 484 MET A CA 1
ATOM 3725 C C . MET A 1 484 ? -15.828 4.088 14.864 1.00 96.06 484 MET A C 1
ATOM 3727 O O . MET A 1 484 ? -16.208 5.129 15.412 1.00 96.06 484 MET A O 1
ATOM 3731 N N . ALA A 1 485 ? -16.675 3.258 14.252 1.00 95.56 485 ALA A N 1
ATOM 3732 C CA . ALA A 1 485 ? -18.124 3.430 14.292 1.00 95.56 485 ALA A CA 1
ATOM 3733 C C . ALA A 1 485 ? -18.652 3.344 15.736 1.00 95.56 485 ALA A C 1
ATOM 3735 O O . ALA A 1 485 ? -18.122 2.609 16.572 1.00 95.56 485 ALA A O 1
ATOM 3736 N N . ARG A 1 486 ? -19.719 4.093 16.036 1.00 94.06 486 ARG A N 1
ATOM 3737 C CA . ARG A 1 486 ? -20.292 4.154 17.394 1.00 94.06 486 ARG A CA 1
ATOM 3738 C C . ARG A 1 486 ? -20.820 2.811 17.884 1.00 94.06 486 ARG A C 1
ATOM 3740 O O . ARG A 1 486 ? -20.604 2.469 19.041 1.00 94.06 486 ARG A O 1
ATOM 3747 N N . SER A 1 487 ? -21.490 2.067 17.008 1.00 94.62 487 SER A N 1
ATOM 3748 C CA . SER A 1 487 ? -21.998 0.723 17.297 1.00 94.62 487 SER A CA 1
ATOM 3749 C C . SER A 1 487 ? -20.872 -0.222 17.716 1.00 94.62 487 SER A C 1
ATOM 3751 O O . SER A 1 487 ? -21.002 -0.923 18.713 1.00 94.62 487 SER A O 1
ATOM 3753 N N . ILE A 1 488 ? -19.732 -0.165 17.023 1.00 96.31 488 ILE A N 1
ATOM 3754 C CA . ILE A 1 488 ? -18.545 -0.959 17.355 1.00 96.31 488 ILE A CA 1
ATOM 3755 C C . ILE A 1 488 ? -17.974 -0.556 18.715 1.00 96.31 488 ILE A C 1
ATOM 3757 O O . ILE A 1 488 ? -17.696 -1.420 19.540 1.00 96.31 488 ILE A O 1
ATOM 3761 N N . ALA A 1 489 ? -17.860 0.743 19.005 1.00 96.69 489 ALA A N 1
ATOM 3762 C CA . ALA A 1 489 ? -17.394 1.192 20.318 1.00 96.69 489 ALA A CA 1
ATOM 3763 C C . ALA A 1 489 ? -18.300 0.702 21.464 1.00 96.69 489 ALA A C 1
ATOM 3765 O O . ALA A 1 489 ? -17.791 0.280 22.501 1.00 96.69 489 ALA A O 1
ATOM 3766 N N . ALA A 1 490 ? -19.623 0.711 21.264 1.00 96.19 490 ALA A N 1
ATOM 3767 C CA . ALA A 1 490 ? -20.580 0.177 22.232 1.00 96.19 490 ALA A CA 1
ATOM 3768 C C . ALA A 1 490 ? -20.417 -1.341 22.431 1.00 96.19 490 ALA A C 1
ATOM 3770 O O . ALA A 1 490 ? -20.407 -1.807 23.567 1.00 96.19 490 ALA A O 1
ATOM 3771 N N . GLN A 1 491 ? -20.213 -2.105 21.353 1.00 95.75 491 GLN A N 1
ATOM 3772 C CA . GLN A 1 491 ? -19.949 -3.547 21.435 1.00 95.75 491 GLN A CA 1
ATOM 3773 C C . GLN A 1 491 ? -18.651 -3.856 22.194 1.00 95.75 491 GLN A C 1
ATOM 3775 O O . GLN A 1 491 ? -18.642 -4.702 23.085 1.00 95.75 491 GLN A O 1
ATOM 3780 N N . LEU A 1 492 ? -17.560 -3.137 21.908 1.00 96.38 492 LEU A N 1
ATOM 3781 C CA . LEU A 1 492 ? -16.299 -3.323 22.635 1.00 96.38 492 LEU A CA 1
ATOM 3782 C C . LEU A 1 492 ? -16.443 -3.010 24.126 1.00 96.38 492 LEU A C 1
ATOM 3784 O O . LEU A 1 492 ? -15.828 -3.679 24.954 1.00 96.38 492 LEU A O 1
ATOM 3788 N N . GLN A 1 493 ? -17.241 -1.999 24.473 1.00 96.50 493 GLN A N 1
ATOM 3789 C CA . GLN A 1 493 ? -17.516 -1.662 25.865 1.00 96.50 493 GLN A CA 1
ATOM 3790 C C . GLN A 1 493 ? -18.275 -2.793 26.573 1.00 96.50 493 GLN A C 1
ATOM 3792 O O . GLN A 1 493 ? -17.869 -3.200 27.659 1.00 96.50 493 GLN A O 1
ATOM 3797 N N . GLN A 1 494 ? -19.280 -3.384 25.921 1.00 95.94 494 GLN A N 1
ATOM 3798 C CA . GLN A 1 494 ? -19.988 -4.557 26.448 1.00 95.94 494 GLN A CA 1
ATOM 3799 C C . GLN A 1 494 ? -19.052 -5.758 26.653 1.00 95.94 494 GLN A C 1
ATOM 3801 O O . GLN A 1 494 ? -19.151 -6.455 27.662 1.00 95.94 494 GLN A O 1
ATOM 3806 N N . PHE A 1 495 ? -18.113 -6.008 25.732 1.00 95.75 495 PHE A N 1
ATOM 3807 C CA . PHE A 1 495 ? -17.129 -7.083 25.906 1.00 95.75 495 PHE A CA 1
ATOM 3808 C C . PHE A 1 495 ? -16.196 -6.834 27.093 1.00 95.75 495 PHE A C 1
ATOM 3810 O O . PHE A 1 495 ? -15.884 -7.774 27.823 1.00 95.75 495 PHE A O 1
ATOM 3817 N N . LYS A 1 496 ? -15.791 -5.582 27.332 1.00 96.50 496 LYS A N 1
ATOM 3818 C CA . LYS A 1 496 ? -14.986 -5.217 28.507 1.00 96.50 496 LYS A CA 1
ATOM 3819 C C . LYS A 1 496 ? -15.749 -5.412 29.812 1.00 96.50 496 LYS A C 1
ATOM 3821 O O . LYS A 1 496 ? -15.214 -6.009 30.737 1.00 96.50 496 LYS A O 1
ATOM 3826 N N . GLU A 1 497 ? -16.995 -4.949 29.876 1.00 96.62 497 GLU A N 1
ATOM 3827 C CA . GLU A 1 497 ? -17.852 -5.074 31.066 1.00 96.62 497 GLU A CA 1
ATOM 3828 C C . GLU A 1 497 ? -18.111 -6.537 31.443 1.00 96.62 497 GLU A C 1
ATOM 3830 O O . GLU A 1 497 ? -18.208 -6.870 32.620 1.00 96.62 497 GLU A O 1
ATOM 3835 N N . ARG A 1 498 ? -18.150 -7.428 30.446 1.00 95.06 498 ARG A N 1
ATOM 3836 C CA . ARG A 1 498 ? -18.277 -8.880 30.634 1.00 95.06 498 ARG A CA 1
ATOM 3837 C C . ARG A 1 498 ? -16.952 -9.603 30.907 1.00 95.06 498 ARG A C 1
ATOM 3839 O O . ARG A 1 498 ? -16.961 -10.823 31.026 1.00 95.06 498 ARG A O 1
ATOM 3846 N N . GLY A 1 499 ? -15.822 -8.895 30.952 1.00 95.62 499 GLY A N 1
ATOM 3847 C CA . GLY A 1 499 ? -14.494 -9.495 31.125 1.00 95.62 499 GLY A CA 1
ATOM 3848 C C . GLY A 1 499 ? -13.988 -10.298 29.917 1.00 95.62 499 GLY A C 1
ATOM 3849 O O . GLY A 1 499 ? -13.021 -11.040 30.044 1.00 95.62 499 GLY A O 1
ATOM 3850 N N . LEU A 1 500 ? -14.618 -10.155 28.745 1.00 96.00 500 LEU A N 1
ATOM 3851 C CA . LEU A 1 500 ? -14.238 -10.848 27.506 1.00 96.00 500 LEU A CA 1
ATOM 3852 C C . LEU A 1 500 ? -13.201 -10.080 26.677 1.00 96.00 500 LEU A C 1
ATOM 3854 O O . LEU A 1 500 ? -12.615 -10.642 25.754 1.00 96.00 500 LEU A O 1
ATOM 3858 N N . LEU A 1 501 ? -12.974 -8.802 26.986 1.00 97.81 501 LEU A N 1
ATOM 3859 C CA . LEU A 1 501 ? -11.983 -7.963 26.321 1.00 97.81 501 LEU A CA 1
ATOM 3860 C C . LEU A 1 501 ? -11.148 -7.198 27.348 1.00 97.81 501 LEU A C 1
ATOM 3862 O O . LEU A 1 501 ? -11.678 -6.417 28.135 1.00 97.81 501 LEU A O 1
ATOM 3866 N N . GLU A 1 502 ? -9.832 -7.347 27.269 1.00 97.12 502 GLU A N 1
ATOM 3867 C CA . GLU A 1 502 ? -8.856 -6.603 28.064 1.00 97.12 502 GLU A CA 1
ATOM 3868 C C . GLU A 1 502 ? -7.931 -5.795 27.143 1.00 97.12 502 GLU A C 1
ATOM 3870 O O . GLU A 1 502 ? -7.636 -6.195 26.016 1.00 97.12 502 GLU A O 1
ATOM 3875 N N . VAL A 1 503 ? -7.442 -4.647 27.618 1.00 97.31 503 VAL A N 1
ATOM 3876 C CA . VAL A 1 503 ? -6.364 -3.904 26.956 1.00 97.31 503 VAL A CA 1
ATOM 3877 C C . VAL A 1 503 ? -5.171 -3.837 27.894 1.00 97.31 503 VAL A C 1
ATOM 3879 O O . VAL A 1 503 ? -5.270 -3.254 28.969 1.00 97.31 503 VAL A O 1
ATOM 3882 N N . LEU A 1 504 ? -4.037 -4.378 27.454 1.00 96.69 504 LEU A N 1
ATOM 3883 C CA . LEU A 1 504 ? -2.786 -4.415 28.200 1.00 96.69 504 LEU A CA 1
ATOM 3884 C C . LEU A 1 504 ? -1.754 -3.459 27.568 1.00 96.69 504 LEU A C 1
ATOM 3886 O O . LEU A 1 504 ? -1.173 -3.769 26.519 1.00 96.69 504 LEU A O 1
ATOM 3890 N N . PRO A 1 505 ? -1.497 -2.282 28.175 1.00 96.94 505 PRO A N 1
ATOM 3891 C CA . PRO A 1 505 ? -0.471 -1.357 27.713 1.00 96.94 505 PRO A CA 1
ATOM 3892 C C . PRO A 1 505 ? 0.929 -1.876 28.062 1.00 96.94 505 PRO A C 1
ATOM 3894 O O . PRO A 1 505 ? 1.312 -1.935 29.231 1.00 96.94 505 PRO A O 1
ATOM 3897 N N . GLY A 1 506 ? 1.736 -2.197 27.058 1.00 95.94 506 GLY A N 1
ATOM 3898 C CA . GLY A 1 506 ? 3.082 -2.707 27.289 1.00 95.94 506 GLY A CA 1
ATOM 3899 C C . GLY A 1 506 ? 3.820 -3.125 26.027 1.00 95.94 506 GLY A C 1
ATOM 3900 O O . GLY A 1 506 ? 3.320 -3.017 24.905 1.00 95.94 506 GLY A O 1
ATOM 3901 N N . GLN A 1 507 ? 5.049 -3.587 26.223 1.00 96.12 507 GLN A N 1
ATOM 3902 C CA . GLN A 1 507 ? 5.895 -4.132 25.170 1.00 96.12 507 GLN A CA 1
ATOM 3903 C C . GLN A 1 507 ? 6.133 -5.616 25.430 1.00 96.12 507 GLN A C 1
ATOM 3905 O O . GLN A 1 507 ? 6.614 -5.980 26.498 1.00 96.12 507 GLN A O 1
ATOM 3910 N N . ILE A 1 508 ? 5.846 -6.461 24.443 1.00 97.38 508 ILE A N 1
ATOM 3911 C CA . ILE A 1 508 ? 6.240 -7.872 24.489 1.00 97.38 508 ILE A CA 1
ATOM 3912 C C . ILE A 1 508 ? 7.758 -7.945 24.368 1.00 97.38 508 ILE A C 1
ATOM 3914 O O . ILE A 1 508 ? 8.341 -7.313 23.484 1.00 97.38 508 ILE A O 1
ATOM 3918 N N . VAL A 1 509 ? 8.384 -8.695 25.268 1.00 97.69 509 VAL A N 1
ATOM 3919 C CA . VAL A 1 509 ? 9.841 -8.882 25.302 1.00 97.69 509 VAL A CA 1
ATOM 3920 C C . VAL A 1 509 ? 10.255 -10.347 25.186 1.00 97.69 509 VAL A C 1
ATOM 3922 O O . VAL A 1 509 ? 11.409 -10.604 24.869 1.00 97.69 509 VAL A O 1
ATOM 3925 N N . ALA A 1 510 ? 9.328 -11.289 25.372 1.00 98.00 510 ALA A N 1
ATOM 3926 C CA . ALA A 1 510 ? 9.520 -12.701 25.055 1.00 98.00 510 ALA A CA 1
ATOM 3927 C C . ALA A 1 510 ? 8.178 -13.361 24.705 1.00 98.00 510 ALA A C 1
ATOM 3929 O O . ALA A 1 510 ? 7.134 -12.967 25.236 1.00 98.00 510 ALA A O 1
ATOM 3930 N N . ALA A 1 511 ? 8.223 -14.353 23.818 1.00 98.25 511 ALA A N 1
ATOM 3931 C CA . ALA A 1 511 ? 7.106 -15.224 23.483 1.00 98.25 511 ALA A CA 1
ATOM 3932 C C . ALA A 1 511 ? 7.600 -16.675 23.421 1.00 98.25 511 ALA A C 1
ATOM 3934 O O . ALA A 1 511 ? 8.400 -17.020 22.557 1.00 98.25 511 ALA A O 1
ATOM 3935 N N . GLU A 1 512 ? 7.131 -17.515 24.335 1.00 98.25 512 GLU A N 1
ATOM 3936 C CA . GLU A 1 512 ? 7.533 -18.917 24.445 1.00 98.25 512 GLU A CA 1
ATOM 3937 C C . GLU A 1 512 ? 6.345 -19.806 24.085 1.00 98.25 512 GLU A C 1
ATOM 3939 O O . GLU A 1 512 ? 5.331 -19.825 24.785 1.00 98.25 512 GLU A O 1
ATOM 3944 N N . ALA A 1 513 ? 6.447 -20.531 22.977 1.00 97.69 513 ALA A N 1
ATOM 3945 C CA . ALA A 1 513 ? 5.371 -21.362 22.465 1.00 97.69 513 ALA A CA 1
ATOM 3946 C C . ALA A 1 513 ? 5.611 -22.851 22.720 1.00 97.69 513 ALA A C 1
ATOM 3948 O O . ALA A 1 513 ? 6.721 -23.373 22.625 1.00 97.69 513 ALA A O 1
ATOM 3949 N N . THR A 1 514 ? 4.514 -23.556 22.968 1.00 95.81 514 THR A N 1
ATOM 3950 C CA . THR A 1 514 ? 4.411 -25.016 22.943 1.00 95.81 514 THR A CA 1
ATOM 3951 C C . THR A 1 514 ? 3.247 -25.406 22.029 1.00 95.81 514 THR A C 1
ATOM 3953 O O . THR A 1 514 ? 2.531 -24.550 21.512 1.00 95.81 514 THR A O 1
ATOM 3956 N N . ARG A 1 515 ? 2.993 -26.706 21.842 1.00 90.50 515 ARG A N 1
ATOM 3957 C CA . ARG A 1 515 ? 1.788 -27.153 21.116 1.00 90.50 515 ARG A CA 1
ATOM 3958 C C . ARG A 1 515 ? 0.475 -26.780 21.832 1.00 90.50 515 ARG A C 1
ATOM 3960 O O . ARG A 1 515 ? -0.565 -26.687 21.178 1.00 90.50 515 ARG A O 1
ATOM 3967 N N . ALA A 1 516 ? 0.527 -26.570 23.151 1.00 90.44 516 ALA A N 1
ATOM 3968 C CA . ALA A 1 516 ? -0.634 -26.276 23.993 1.00 90.44 516 ALA A CA 1
ATOM 3969 C C . ALA A 1 516 ? -0.996 -24.781 24.051 1.00 90.44 516 ALA A C 1
ATOM 3971 O O . ALA A 1 516 ? -2.123 -24.446 24.397 1.00 90.44 516 ALA A O 1
ATOM 3972 N N . GLY A 1 517 ? -0.065 -23.886 23.714 1.00 96.25 517 GLY A N 1
ATOM 3973 C CA . GLY A 1 517 ? -0.281 -22.445 23.811 1.00 96.25 517 GLY A CA 1
ATOM 3974 C C . GLY A 1 517 ? 1.018 -21.649 23.797 1.00 96.25 517 GLY A C 1
ATOM 3975 O O . GLY A 1 517 ? 2.098 -22.185 23.542 1.00 96.25 517 GLY A O 1
ATOM 3976 N N . VAL A 1 518 ? 0.897 -20.358 24.073 1.00 98.25 518 VAL A N 1
ATOM 3977 C CA . VAL A 1 518 ? 1.948 -19.350 23.990 1.00 98.25 518 VAL A CA 1
ATOM 3978 C C . VAL A 1 518 ? 1.970 -18.543 25.279 1.00 98.25 518 VAL A C 1
ATOM 3980 O O . VAL A 1 518 ? 0.989 -17.896 25.643 1.00 98.25 518 VAL A O 1
ATOM 3983 N N . LYS A 1 519 ? 3.120 -18.534 25.940 1.00 98.38 519 LYS A N 1
ATOM 3984 C CA . LYS A 1 519 ? 3.397 -17.682 27.087 1.00 98.38 519 LYS A CA 1
ATOM 3985 C C . LYS A 1 519 ? 4.024 -16.384 26.606 1.00 98.38 519 LYS A C 1
ATOM 3987 O O . LYS A 1 519 ? 5.093 -16.392 25.998 1.00 98.38 519 LYS A O 1
ATOM 3992 N N . LEU A 1 520 ? 3.362 -15.263 26.866 1.00 98.44 520 LEU A N 1
ATOM 3993 C CA . LEU A 1 520 ? 3.868 -13.935 26.544 1.00 98.44 520 LEU A CA 1
ATOM 3994 C C . LEU A 1 520 ? 4.366 -13.239 27.806 1.00 98.44 520 LEU A C 1
ATOM 3996 O O . LEU A 1 520 ? 3.639 -13.117 28.794 1.00 98.44 520 LEU A O 1
ATOM 4000 N N . THR A 1 521 ? 5.581 -12.704 27.723 1.00 98.31 521 THR A N 1
ATOM 4001 C CA . THR A 1 521 ? 6.141 -11.819 28.743 1.00 98.31 521 THR A CA 1
ATOM 4002 C C . THR A 1 521 ? 6.047 -10.381 28.254 1.00 98.31 521 THR A C 1
ATOM 4004 O O . THR A 1 521 ? 6.678 -9.989 27.265 1.00 98.31 521 THR A O 1
ATOM 4007 N N . VAL A 1 522 ? 5.242 -9.585 28.953 1.00 97.81 522 VAL A N 1
ATOM 4008 C CA . VAL A 1 522 ? 4.927 -8.198 28.616 1.00 97.81 522 VAL A CA 1
ATOM 4009 C C . VAL A 1 522 ? 5.509 -7.277 29.674 1.00 97.81 522 VAL A C 1
ATOM 4011 O O . VAL A 1 522 ? 5.129 -7.328 30.839 1.00 97.81 522 VAL A O 1
ATOM 4014 N N . ARG A 1 523 ? 6.391 -6.371 29.262 1.00 97.50 523 ARG A N 1
ATOM 4015 C CA . ARG A 1 523 ? 6.826 -5.261 30.105 1.00 97.50 523 ARG A CA 1
ATOM 4016 C C . ARG A 1 523 ? 5.729 -4.201 30.137 1.00 97.50 523 ARG A C 1
ATOM 4018 O O . ARG A 1 523 ? 5.491 -3.531 29.125 1.00 97.50 523 ARG A O 1
ATOM 4025 N N . SER A 1 524 ? 5.067 -4.069 31.283 1.00 94.88 524 SER A N 1
ATOM 4026 C CA . SER A 1 524 ? 4.021 -3.078 31.543 1.00 94.88 524 SER A CA 1
ATOM 4027 C C . SER A 1 524 ? 4.537 -1.674 31.255 1.00 94.88 524 SER A C 1
ATOM 4029 O O . SER A 1 524 ? 5.626 -1.294 31.688 1.00 94.88 524 SER A O 1
ATOM 4031 N N . ARG A 1 525 ? 3.752 -0.871 30.530 1.00 91.06 525 ARG A N 1
ATOM 4032 C CA . ARG A 1 525 ? 4.122 0.522 30.253 1.00 91.06 525 ARG A CA 1
ATOM 4033 C C . ARG A 1 525 ? 4.176 1.365 31.529 1.00 91.06 525 ARG A C 1
ATOM 4035 O O . ARG A 1 525 ? 5.019 2.252 31.617 1.00 91.06 525 ARG A O 1
ATOM 4042 N N . ASN A 1 526 ? 3.234 1.145 32.443 1.00 86.69 526 ASN A N 1
ATOM 4043 C CA . ASN A 1 526 ? 2.989 2.057 33.559 1.00 86.69 52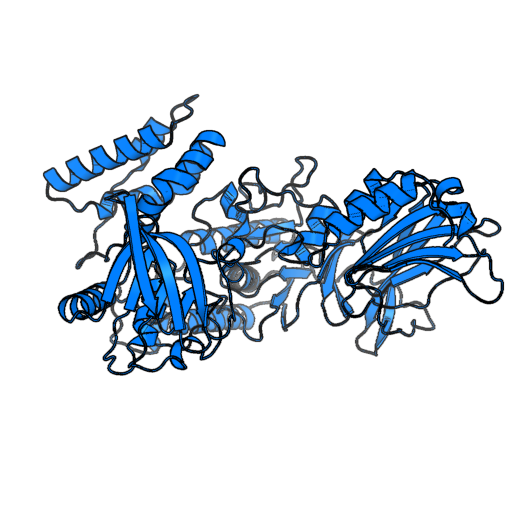6 ASN A CA 1
ATOM 4044 C C . ASN A 1 526 ? 3.894 1.748 34.754 1.00 86.69 526 ASN A C 1
ATOM 4046 O O . ASN A 1 526 ? 4.463 2.669 35.325 1.00 86.69 526 ASN A O 1
ATOM 4050 N N . SER A 1 527 ? 4.041 0.466 35.105 1.00 90.25 527 SER A N 1
ATOM 4051 C CA . SER A 1 527 ? 4.863 0.034 36.243 1.00 90.25 527 SER A CA 1
ATOM 4052 C C . SER A 1 527 ? 6.276 -0.397 35.843 1.00 90.25 527 SER A C 1
ATOM 4054 O O . SER A 1 527 ? 7.157 -0.457 36.691 1.00 90.25 527 SER A O 1
ATOM 4056 N N . GLY A 1 528 ? 6.518 -0.713 34.564 1.00 91.81 528 GLY A N 1
ATOM 4057 C CA . GLY A 1 528 ? 7.775 -1.325 34.117 1.00 91.81 528 GLY A CA 1
ATOM 4058 C C . GLY A 1 528 ? 7.919 -2.802 34.503 1.00 91.81 528 GLY A C 1
ATOM 4059 O O . GLY A 1 528 ? 8.877 -3.445 34.077 1.00 91.81 528 GLY A O 1
ATOM 4060 N N . GLU A 1 529 ? 6.968 -3.348 35.262 1.00 95.12 529 GLU A N 1
ATOM 4061 C CA . GLU A 1 529 ? 6.970 -4.737 35.711 1.00 95.12 529 GLU A CA 1
ATOM 4062 C C . GLU A 1 529 ? 6.755 -5.714 34.558 1.00 95.12 529 GLU A C 1
ATOM 4064 O O . GLU A 1 529 ? 6.130 -5.408 33.537 1.00 95.12 529 GLU A O 1
ATOM 4069 N N . MET A 1 530 ? 7.265 -6.922 34.759 1.00 97.00 530 MET A N 1
ATOM 4070 C CA . MET A 1 530 ? 7.154 -8.022 33.817 1.00 97.00 530 MET A CA 1
ATOM 4071 C C . MET A 1 530 ? 5.897 -8.823 34.138 1.00 97.00 530 MET A C 1
ATOM 4073 O O . MET A 1 530 ? 5.822 -9.506 35.155 1.00 97.00 530 MET A O 1
ATOM 4077 N N . VAL A 1 531 ? 4.903 -8.727 33.263 1.00 96.31 531 VAL A N 1
ATOM 4078 C CA . VAL A 1 531 ? 3.642 -9.457 33.363 1.00 96.31 531 VAL A CA 1
ATOM 4079 C C . VAL A 1 531 ? 3.721 -10.671 32.450 1.00 96.31 531 VAL A C 1
ATOM 4081 O O . VAL A 1 531 ? 3.905 -10.530 31.242 1.00 96.31 531 VAL A O 1
ATOM 4084 N N . ILE A 1 532 ? 3.573 -11.860 33.025 1.00 97.38 532 ILE A N 1
ATOM 4085 C CA . ILE A 1 532 ? 3.528 -13.123 32.284 1.00 97.38 532 ILE A CA 1
ATOM 4086 C C . ILE A 1 532 ? 2.065 -13.550 32.146 1.00 97.38 532 ILE A C 1
ATOM 4088 O O . ILE A 1 532 ? 1.290 -13.483 33.110 1.00 97.38 532 ILE A O 1
ATOM 4092 N N . ARG A 1 533 ? 1.674 -13.940 30.931 1.00 96.56 533 ARG A N 1
ATOM 4093 C CA . ARG A 1 533 ? 0.329 -14.425 30.601 1.00 96.56 533 ARG A CA 1
ATOM 4094 C C . ARG A 1 533 ? 0.413 -15.575 29.606 1.00 96.56 533 ARG A C 1
ATOM 4096 O O . ARG A 1 533 ? 1.181 -15.502 28.649 1.00 96.56 533 ARG A O 1
ATOM 4103 N N . ASP A 1 534 ? -0.405 -16.594 29.822 1.00 97.62 534 ASP A N 1
ATOM 4104 C CA . ASP A 1 534 ? -0.565 -17.721 28.910 1.00 97.62 534 ASP A CA 1
ATOM 4105 C C . ASP A 1 534 ? -1.790 -17.499 28.013 1.00 97.62 534 ASP A C 1
ATOM 4107 O O . ASP A 1 534 ? -2.846 -17.064 28.472 1.00 97.62 534 ASP A O 1
ATOM 4111 N N . PHE A 1 535 ? -1.634 -17.796 26.726 1.00 98.19 535 PHE A N 1
ATOM 4112 C CA . PHE A 1 535 ? -2.668 -17.694 25.701 1.00 98.19 535 PHE A CA 1
ATOM 4113 C C . PHE A 1 535 ? -2.679 -18.961 24.852 1.00 98.19 535 PHE A C 1
ATOM 4115 O O . PHE A 1 535 ? -1.655 -19.620 24.697 1.00 98.19 535 PHE A O 1
ATOM 4122 N N . GLN A 1 536 ? -3.805 -19.290 24.234 1.00 97.75 536 GLN A N 1
ATOM 4123 C CA . GLN A 1 536 ? -3.877 -20.381 23.264 1.00 97.75 536 GLN A CA 1
ATOM 4124 C C . GLN A 1 536 ? -3.494 -19.900 21.863 1.00 97.75 536 GLN A C 1
ATOM 4126 O O . GLN A 1 536 ? -2.905 -20.667 21.105 1.00 97.75 536 GLN A O 1
ATOM 4131 N N . TRP A 1 537 ? -3.760 -18.629 21.541 1.00 97.88 537 TRP A N 1
ATOM 4132 C CA . TRP A 1 537 ? -3.438 -18.033 20.242 1.00 97.88 537 TRP A CA 1
ATOM 4133 C C . TRP A 1 537 ? -2.877 -16.620 20.355 1.00 97.88 537 TRP A C 1
ATOM 4135 O O . TRP A 1 537 ? -3.258 -15.843 21.231 1.00 97.88 537 TRP A O 1
ATOM 4145 N N . VAL A 1 538 ? -2.015 -16.267 19.400 1.00 98.12 538 VAL A N 1
ATOM 4146 C CA . VAL A 1 538 ? -1.506 -14.906 19.209 1.00 98.12 538 VAL A CA 1
ATOM 4147 C C . VAL A 1 538 ? -1.812 -14.440 17.787 1.00 98.12 538 VAL A C 1
ATOM 4149 O O . VAL A 1 538 ? -1.434 -15.109 16.830 1.00 98.12 538 VAL A O 1
ATOM 4152 N N . ILE A 1 539 ? -2.455 -13.280 17.638 1.00 97.75 539 ILE A N 1
ATOM 4153 C CA . ILE A 1 539 ? -2.831 -12.696 16.343 1.00 97.75 539 ILE A CA 1
ATOM 4154 C C . ILE A 1 539 ? -2.065 -11.396 16.097 1.00 97.75 539 ILE A C 1
ATOM 4156 O O . ILE A 1 539 ? -2.125 -10.463 16.898 1.00 97.75 539 ILE A O 1
ATOM 4160 N N . ASN A 1 540 ? -1.391 -11.280 14.956 1.00 97.00 540 ASN A N 1
ATOM 4161 C CA . ASN A 1 540 ? -0.642 -10.083 14.590 1.00 97.00 540 ASN A CA 1
ATOM 4162 C C . ASN A 1 540 ? -1.520 -9.005 13.928 1.00 97.00 540 ASN A C 1
ATOM 4164 O O . ASN A 1 540 ? -1.724 -9.006 12.720 1.00 97.00 540 ASN A O 1
ATOM 4168 N N . CYS A 1 541 ? -1.969 -8.013 14.696 1.00 95.94 541 CYS A N 1
ATOM 4169 C CA . CYS A 1 541 ? -2.719 -6.855 14.192 1.00 95.94 541 CYS A CA 1
ATOM 4170 C C . CYS A 1 541 ? -1.889 -5.556 14.203 1.00 95.94 541 CYS A C 1
ATOM 4172 O O . CYS A 1 541 ? -2.432 -4.462 14.386 1.00 95.94 541 CYS A O 1
ATOM 4174 N N . THR A 1 542 ? -0.567 -5.640 14.001 1.00 91.94 542 THR A N 1
ATOM 4175 C CA . THR A 1 542 ? 0.338 -4.471 14.079 1.00 91.94 542 THR A CA 1
ATOM 4176 C C . THR A 1 542 ? 0.264 -3.511 12.883 1.00 91.94 542 THR A C 1
ATOM 4178 O O . THR A 1 542 ? 0.980 -2.507 12.842 1.00 91.94 542 THR A O 1
ATOM 4181 N N . GLY A 1 543 ? -0.678 -3.753 11.970 1.00 83.50 543 GLY A N 1
ATOM 4182 C CA . GLY A 1 543 ? -0.933 -2.945 10.784 1.00 83.50 543 GLY A CA 1
ATOM 4183 C C . GLY A 1 543 ? -0.098 -3.391 9.583 1.00 83.50 543 GLY A C 1
ATOM 4184 O O . GLY A 1 543 ? 0.856 -4.154 9.727 1.00 83.50 543 GLY A O 1
ATOM 4185 N N . PRO A 1 544 ? -0.471 -2.953 8.375 1.00 83.44 544 PRO A N 1
ATOM 4186 C CA . PRO A 1 544 ? 0.169 -3.426 7.161 1.00 83.44 544 PRO A CA 1
ATOM 4187 C C . PRO A 1 544 ? 1.533 -2.747 6.946 1.00 83.44 544 PRO A C 1
ATOM 4189 O O . PRO A 1 544 ? 1.767 -1.621 7.397 1.00 83.44 544 PRO A O 1
ATOM 4192 N N . ALA A 1 545 ? 2.439 -3.429 6.247 1.00 85.25 545 ALA A N 1
ATOM 4193 C CA . ALA A 1 545 ? 3.779 -2.919 5.968 1.00 85.25 545 ALA A CA 1
ATOM 4194 C C . ALA A 1 545 ? 3.834 -2.159 4.623 1.00 85.25 545 ALA A C 1
ATOM 4196 O O . ALA A 1 545 ? 3.120 -2.522 3.682 1.00 85.25 545 ALA A O 1
ATOM 4197 N N . PRO A 1 546 ? 4.691 -1.126 4.484 1.00 85.75 546 PRO A N 1
ATOM 4198 C CA . PRO A 1 546 ? 4.930 -0.463 3.202 1.00 85.75 546 PRO A CA 1
ATOM 4199 C C . PRO A 1 546 ? 5.457 -1.425 2.124 1.00 85.75 546 PRO A C 1
ATOM 4201 O O . PRO A 1 546 ? 6.240 -2.336 2.418 1.00 85.75 546 PRO A O 1
ATOM 4204 N N . SER A 1 547 ? 5.061 -1.184 0.871 1.00 85.06 547 SER A N 1
ATOM 4205 C CA . SER A 1 547 ? 5.480 -1.947 -0.322 1.00 85.06 547 SER A CA 1
ATOM 4206 C C . SER A 1 547 ? 6.571 -1.235 -1.135 1.00 85.06 547 SER A C 1
ATOM 4208 O O . SER A 1 547 ? 6.675 -1.416 -2.340 1.00 85.06 547 SER A O 1
ATOM 4210 N N . ASN A 1 548 ? 7.367 -0.384 -0.488 1.00 84.06 548 ASN A N 1
ATOM 4211 C CA . ASN A 1 548 ? 8.328 0.531 -1.115 1.00 84.06 548 ASN A CA 1
ATOM 4212 C C . ASN A 1 548 ? 9.783 0.031 -1.063 1.00 84.06 548 ASN A C 1
ATOM 4214 O O . ASN A 1 548 ? 10.709 0.838 -1.076 1.00 84.06 548 ASN A O 1
ATOM 4218 N N . ARG A 1 549 ? 10.001 -1.275 -0.900 1.00 81.88 549 ARG A N 1
ATOM 4219 C CA . ARG A 1 549 ? 11.334 -1.893 -0.860 1.00 81.88 549 ARG A CA 1
ATOM 4220 C C . ARG A 1 549 ? 11.481 -2.896 -1.995 1.00 81.88 549 ARG A C 1
ATOM 4222 O O . ARG A 1 549 ? 10.475 -3.447 -2.436 1.00 81.88 549 ARG A O 1
ATOM 4229 N N . ALA A 1 550 ? 12.713 -3.174 -2.410 1.00 73.25 550 ALA A N 1
ATOM 4230 C CA . ALA A 1 550 ? 12.968 -4.161 -3.455 1.00 73.25 550 ALA A CA 1
ATOM 4231 C C . ALA A 1 550 ? 12.486 -5.561 -3.043 1.00 73.25 550 ALA A C 1
ATOM 4233 O O . ALA A 1 550 ? 11.861 -6.257 -3.831 1.00 73.25 550 ALA A O 1
ATOM 4234 N N . GLU A 1 551 ? 12.652 -5.907 -1.765 1.00 74.69 551 GLU A N 1
ATOM 4235 C CA . GLU A 1 551 ? 12.200 -7.175 -1.168 1.00 74.69 551 GLU A CA 1
ATOM 4236 C C . GLU A 1 551 ? 10.669 -7.240 -1.059 1.00 74.69 551 GLU A C 1
ATOM 4238 O O . GLU A 1 551 ? 10.084 -8.274 -0.753 1.00 74.69 551 GLU A O 1
ATOM 4243 N N . ALA A 1 552 ? 9.999 -6.094 -1.195 1.00 80.25 552 ALA A N 1
ATOM 4244 C CA . ALA A 1 552 ? 8.587 -5.959 -0.893 1.00 80.25 552 ALA A CA 1
ATOM 4245 C C . ALA A 1 552 ? 7.665 -6.116 -2.078 1.00 80.25 552 ALA A C 1
ATOM 4247 O O . ALA A 1 552 ? 6.520 -6.542 -1.907 1.00 80.25 552 ALA A O 1
ATOM 4248 N N . ASN A 1 553 ? 8.136 -5.690 -3.237 1.00 87.25 553 ASN A N 1
ATOM 4249 C CA . ASN A 1 553 ? 7.375 -5.724 -4.457 1.00 87.25 553 ASN A CA 1
ATOM 4250 C C . ASN A 1 553 ? 8.365 -5.744 -5.629 1.00 87.25 553 ASN A C 1
ATOM 4252 O O . ASN A 1 553 ? 9.141 -4.795 -5.757 1.00 87.25 553 ASN A O 1
ATOM 4256 N N . PRO A 1 554 ? 8.342 -6.783 -6.475 1.00 84.06 554 PRO A N 1
ATOM 4257 C CA . PRO A 1 554 ? 9.345 -6.959 -7.522 1.00 84.06 554 PRO A CA 1
ATOM 4258 C C . PRO A 1 554 ? 9.291 -5.846 -8.588 1.00 84.06 554 PRO A C 1
ATOM 4260 O O . PRO A 1 554 ? 10.340 -5.373 -9.019 1.00 84.06 554 PRO A O 1
ATOM 4263 N N . ALA A 1 555 ? 8.106 -5.302 -8.902 1.00 89.69 555 ALA A N 1
ATOM 4264 C CA . ALA A 1 555 ? 7.972 -4.143 -9.793 1.00 89.69 555 ALA A CA 1
ATOM 4265 C C . ALA A 1 555 ? 8.638 -2.872 -9.229 1.00 89.69 555 ALA A C 1
ATOM 4267 O O . ALA A 1 555 ? 9.285 -2.129 -9.961 1.00 89.69 555 ALA A O 1
ATOM 4268 N N . ILE A 1 556 ? 8.509 -2.620 -7.920 1.00 91.62 556 ILE A N 1
ATOM 4269 C CA . ILE A 1 556 ? 9.237 -1.523 -7.257 1.00 91.62 556 ILE A CA 1
ATOM 4270 C C . ILE A 1 556 ? 10.733 -1.825 -7.201 1.00 91.62 556 ILE A C 1
ATOM 4272 O O . ILE A 1 556 ? 11.547 -0.926 -7.390 1.00 91.62 556 ILE A O 1
ATOM 4276 N N . GLY A 1 557 ? 11.093 -3.085 -6.952 1.00 85.88 557 GLY A N 1
ATOM 4277 C CA . GLY A 1 557 ? 12.472 -3.549 -6.960 1.00 85.88 557 GLY A CA 1
ATOM 4278 C C . GLY A 1 557 ? 13.179 -3.212 -8.262 1.00 85.88 557 GLY A C 1
ATOM 4279 O O . GLY A 1 557 ? 14.205 -2.543 -8.206 1.00 85.88 557 GLY A O 1
ATOM 4280 N N . SER A 1 558 ? 12.611 -3.575 -9.414 1.00 85.81 558 SER A N 1
ATOM 4281 C CA . SER A 1 558 ? 13.245 -3.286 -10.705 1.00 85.81 558 SER A CA 1
ATOM 4282 C C . SER A 1 558 ? 13.424 -1.788 -10.954 1.00 85.81 558 SER A C 1
ATOM 4284 O O . SER A 1 558 ? 14.486 -1.362 -11.386 1.00 85.81 558 SER A O 1
ATOM 4286 N N . LEU A 1 559 ? 12.428 -0.968 -10.605 1.00 91.50 559 LEU A N 1
ATOM 4287 C CA . LEU A 1 559 ? 12.513 0.485 -10.769 1.00 91.50 559 LEU A CA 1
ATOM 4288 C C . LEU A 1 559 ? 13.556 1.136 -9.849 1.00 91.50 559 LEU A C 1
ATOM 4290 O O . LEU A 1 559 ? 14.147 2.145 -10.223 1.00 91.50 559 LEU A O 1
ATOM 4294 N N . LEU A 1 560 ? 13.767 0.590 -8.645 1.00 88.62 560 LEU A N 1
ATOM 4295 C CA . LEU A 1 560 ? 14.815 1.051 -7.729 1.00 88.62 560 LEU A CA 1
ATOM 4296 C C . LEU A 1 560 ? 16.211 0.693 -8.244 1.00 88.62 560 LEU A C 1
ATOM 4298 O O . LEU A 1 560 ? 17.135 1.484 -8.069 1.00 88.62 560 LEU A O 1
ATOM 4302 N N . VAL A 1 561 ? 16.355 -0.493 -8.844 1.00 81.88 561 VAL A N 1
ATOM 4303 C CA . VAL A 1 561 ? 17.615 -0.949 -9.448 1.00 81.88 561 VAL A CA 1
ATOM 4304 C C . VAL A 1 561 ? 17.979 -0.099 -10.647 1.00 81.88 561 VAL A C 1
ATOM 4306 O O . VAL A 1 561 ? 19.087 0.409 -10.710 1.00 81.88 561 VAL A O 1
ATOM 4309 N N . ASP A 1 562 ? 17.018 0.137 -11.534 1.00 83.38 562 ASP A N 1
ATOM 4310 C CA . ASP A 1 562 ? 17.221 0.927 -12.748 1.00 83.38 562 ASP A CA 1
ATOM 4311 C C . ASP A 1 562 ? 17.175 2.448 -12.475 1.00 83.38 562 ASP A C 1
ATOM 4313 O O . ASP A 1 562 ? 17.103 3.252 -13.402 1.00 83.38 562 ASP A O 1
ATOM 4317 N N . HIS A 1 563 ? 17.188 2.858 -11.201 1.00 89.00 563 HIS A N 1
ATOM 4318 C CA . HIS A 1 563 ? 17.218 4.251 -10.740 1.00 89.00 563 HIS A CA 1
ATOM 4319 C C . HIS A 1 563 ? 16.045 5.145 -11.187 1.00 89.00 563 HIS A C 1
ATOM 4321 O O . HIS A 1 563 ? 16.100 6.366 -11.020 1.00 89.00 563 HIS A O 1
ATOM 4327 N N . TRP A 1 564 ? 14.948 4.563 -11.680 1.00 94.19 564 TRP A N 1
ATOM 4328 C CA . TRP A 1 564 ? 13.745 5.290 -12.109 1.00 94.19 564 TRP A CA 1
ATOM 4329 C C . TRP A 1 564 ? 12.876 5.787 -10.955 1.00 94.19 564 TRP A C 1
ATOM 4331 O O . TRP A 1 564 ? 12.046 6.672 -11.147 1.00 94.19 564 TRP A O 1
ATOM 4341 N N . VAL A 1 565 ? 13.062 5.241 -9.754 1.00 95.38 565 VAL A N 1
ATOM 4342 C CA . VAL A 1 565 ? 12.419 5.728 -8.530 1.00 95.38 565 VAL A CA 1
ATOM 4343 C C . VAL A 1 565 ? 13.425 5.774 -7.389 1.00 95.38 565 VAL A C 1
ATOM 4345 O O . VAL A 1 565 ? 14.394 5.015 -7.371 1.00 95.38 565 VAL A O 1
ATOM 4348 N N . ARG A 1 566 ? 13.154 6.602 -6.380 1.00 93.50 566 ARG A N 1
ATOM 4349 C CA . ARG A 1 566 ? 13.854 6.545 -5.095 1.00 93.50 566 ARG A CA 1
ATOM 4350 C C . ARG A 1 566 ? 12.901 6.486 -3.910 1.00 93.50 566 ARG A C 1
ATOM 4352 O O . ARG A 1 566 ? 11.749 6.919 -3.969 1.00 93.50 566 ARG A O 1
ATOM 4359 N N . ARG A 1 567 ? 13.408 5.926 -2.816 1.00 93.75 567 ARG A N 1
ATOM 4360 C CA . ARG A 1 567 ? 12.705 5.836 -1.533 1.00 93.75 567 ARG A CA 1
ATOM 4361 C C . ARG A 1 567 ? 12.952 7.105 -0.737 1.00 93.75 567 ARG A C 1
ATOM 4363 O O . ARG A 1 567 ? 14.054 7.641 -0.781 1.00 93.75 567 ARG A O 1
ATOM 4370 N N . ASP A 1 568 ? 11.968 7.500 0.054 1.00 93.94 568 ASP A N 1
ATOM 4371 C CA . ASP A 1 568 ? 12.160 8.600 0.990 1.00 93.94 568 ASP A CA 1
ATOM 4372 C C . ASP A 1 568 ? 13.063 8.204 2.170 1.00 93.94 568 ASP A C 1
ATOM 4374 O O . ASP A 1 568 ? 13.179 7.031 2.553 1.00 93.94 568 ASP A O 1
ATOM 4378 N N . GLU A 1 569 ? 13.624 9.219 2.821 1.00 92.31 569 GLU A N 1
ATOM 4379 C CA . GLU A 1 569 ? 14.536 9.102 3.965 1.00 92.31 569 GLU A CA 1
ATOM 4380 C C . GLU A 1 569 ? 13.934 8.360 5.174 1.00 92.31 569 GLU A C 1
ATOM 4382 O O . GLU A 1 569 ? 14.660 7.777 5.983 1.00 92.31 569 GLU A O 1
ATOM 4387 N N . LEU A 1 570 ? 12.604 8.363 5.323 1.00 92.69 570 LEU A N 1
ATOM 4388 C CA . LEU A 1 570 ? 11.891 7.713 6.426 1.00 92.69 570 LEU A CA 1
ATOM 4389 C C . LEU A 1 570 ? 11.275 6.370 6.024 1.00 92.69 570 LEU A C 1
ATOM 4391 O O . LEU A 1 570 ? 10.610 5.733 6.846 1.00 92.69 570 LEU A O 1
ATOM 4395 N N . SER A 1 571 ? 11.533 5.898 4.798 1.00 90.62 571 SER A N 1
ATOM 4396 C CA . SER A 1 571 ? 11.021 4.627 4.281 1.00 90.62 571 SER A CA 1
ATOM 4397 C C . SER A 1 571 ? 9.490 4.503 4.334 1.00 90.62 571 SER A C 1
ATOM 4399 O O . SER A 1 571 ? 8.968 3.391 4.442 1.00 90.62 571 SER A O 1
ATOM 4401 N N . LEU A 1 572 ? 8.761 5.612 4.236 1.00 92.38 572 LEU A N 1
ATOM 4402 C CA . LEU A 1 572 ? 7.302 5.667 4.187 1.00 92.38 572 LEU A CA 1
ATOM 4403 C C . LEU A 1 572 ? 6.729 5.330 2.803 1.00 92.38 572 LEU A C 1
ATOM 4405 O O . LEU A 1 572 ? 5.608 4.832 2.729 1.00 92.38 572 LEU A O 1
ATOM 4409 N N . GLY A 1 573 ? 7.474 5.586 1.727 1.00 95.00 573 GLY A N 1
ATOM 4410 C CA . GLY A 1 573 ? 7.025 5.385 0.350 1.00 95.00 573 GLY A CA 1
ATOM 4411 C C . GLY A 1 573 ? 8.113 5.685 -0.682 1.00 95.00 573 GLY A C 1
ATOM 4412 O O . GLY A 1 573 ? 9.267 5.306 -0.474 1.00 95.00 573 GLY A O 1
ATOM 4413 N N . LEU A 1 574 ? 7.716 6.315 -1.788 1.00 96.25 574 LEU A N 1
ATOM 4414 C CA . LEU A 1 574 ? 8.575 6.820 -2.859 1.00 96.25 574 LEU A CA 1
ATOM 4415 C C . LEU A 1 574 ? 8.475 8.346 -2.928 1.00 96.25 574 LEU A C 1
ATOM 4417 O O . LEU A 1 574 ? 7.421 8.920 -2.626 1.00 96.25 574 LEU A O 1
ATOM 4421 N N . ASP A 1 575 ? 9.551 8.989 -3.364 1.00 97.00 575 ASP A N 1
ATOM 4422 C CA . ASP A 1 575 ? 9.535 10.428 -3.610 1.00 97.00 575 ASP A CA 1
ATOM 4423 C C . ASP A 1 575 ? 8.746 10.756 -4.877 1.00 97.00 575 ASP A C 1
ATOM 4425 O O . ASP A 1 575 ? 8.859 10.087 -5.907 1.00 97.00 575 ASP A O 1
ATOM 4429 N N . THR A 1 576 ? 7.904 11.786 -4.779 1.00 97.69 576 THR A N 1
ATOM 4430 C CA . THR A 1 576 ? 7.004 12.199 -5.859 1.00 97.69 576 THR A CA 1
ATOM 4431 C C . THR A 1 576 ? 6.855 13.713 -5.933 1.00 97.69 576 THR A C 1
ATOM 4433 O O . THR A 1 576 ? 6.976 14.426 -4.925 1.00 97.69 576 THR A O 1
ATOM 4436 N N . THR A 1 577 ? 6.530 14.211 -7.126 1.00 97.19 577 THR A N 1
ATOM 4437 C CA . THR A 1 577 ? 6.085 15.598 -7.310 1.00 97.19 577 THR A CA 1
ATOM 4438 C C . THR A 1 577 ? 4.677 15.811 -6.729 1.00 97.19 577 THR A C 1
ATOM 4440 O O . THR A 1 577 ? 4.025 14.873 -6.250 1.00 97.19 577 THR A O 1
ATOM 4443 N N . ALA A 1 578 ? 4.181 17.054 -6.745 1.00 94.81 578 ALA A N 1
ATOM 4444 C CA . ALA A 1 578 ? 2.811 17.359 -6.311 1.00 94.81 578 ALA A CA 1
ATOM 4445 C C . ALA A 1 578 ? 1.763 16.695 -7.218 1.00 94.81 578 ALA A C 1
ATOM 4447 O O . ALA A 1 578 ? 0.750 16.186 -6.744 1.00 94.81 578 ALA A O 1
ATOM 4448 N N . GLU A 1 579 ? 2.074 16.623 -8.505 1.00 95.94 579 GLU A N 1
ATOM 4449 C CA . GLU A 1 579 ? 1.267 16.050 -9.578 1.00 95.94 579 GLU A CA 1
ATOM 4450 C C . GLU A 1 579 ? 1.299 14.515 -9.572 1.00 95.94 579 GLU A C 1
ATOM 4452 O O . GLU A 1 579 ? 0.481 13.880 -10.228 1.00 95.94 579 GLU A O 1
ATOM 4457 N N . GLY A 1 580 ? 2.212 13.912 -8.803 1.00 97.19 580 GLY A N 1
ATOM 4458 C CA . GLY A 1 580 ? 2.311 12.464 -8.635 1.00 97.19 580 GLY A CA 1
ATOM 4459 C C . GLY A 1 580 ? 3.295 11.771 -9.571 1.00 97.19 580 GLY A C 1
ATOM 4460 O O . GLY A 1 580 ? 3.293 10.543 -9.607 1.00 97.19 580 GLY A O 1
ATOM 4461 N N . TYR A 1 581 ? 4.159 12.506 -10.276 1.00 98.31 581 TYR A N 1
ATOM 4462 C CA . TYR A 1 581 ? 5.282 11.899 -10.995 1.00 98.31 581 TYR A CA 1
ATOM 4463 C C . TYR A 1 581 ? 6.283 11.312 -10.002 1.00 98.31 581 TYR A C 1
ATOM 4465 O O . TYR A 1 581 ? 6.556 11.919 -8.961 1.00 98.31 581 TYR A O 1
ATOM 4473 N N . ALA A 1 582 ? 6.828 10.139 -10.316 1.00 98.12 582 ALA A N 1
ATOM 4474 C CA . ALA A 1 582 ? 7.936 9.573 -9.565 1.00 98.12 582 ALA A CA 1
ATOM 4475 C C . ALA A 1 582 ? 9.191 10.446 -9.707 1.00 98.12 582 ALA A C 1
ATOM 4477 O O . ALA A 1 582 ? 9.423 11.038 -10.762 1.00 98.12 582 ALA A O 1
ATOM 4478 N N . ILE A 1 583 ? 9.997 10.510 -8.647 1.00 97.94 583 ILE A N 1
ATOM 4479 C CA . ILE A 1 583 ? 11.319 11.142 -8.667 1.00 97.94 583 ILE A CA 1
ATOM 4480 C C . ILE A 1 583 ? 12.379 10.039 -8.761 1.00 97.94 583 ILE A C 1
ATOM 4482 O O . ILE A 1 583 ? 12.381 9.101 -7.955 1.00 97.94 583 ILE A O 1
ATOM 4486 N N . SER A 1 584 ? 13.251 10.148 -9.763 1.00 96.25 584 SER A N 1
ATOM 4487 C CA . SER A 1 584 ? 14.359 9.225 -10.010 1.00 96.25 584 SER A CA 1
ATOM 4488 C C . SER A 1 584 ? 15.449 9.351 -8.940 1.00 96.25 584 SER A C 1
ATOM 4490 O O . SER A 1 584 ? 15.444 10.264 -8.110 1.00 96.25 584 SER A O 1
ATOM 4492 N N . ALA A 1 585 ? 16.431 8.448 -8.955 1.00 91.88 585 ALA A N 1
ATOM 4493 C CA . ALA A 1 585 ? 17.590 8.570 -8.068 1.00 91.88 585 ALA A CA 1
ATOM 4494 C C . ALA A 1 585 ? 18.444 9.824 -8.358 1.00 91.88 585 ALA A C 1
ATOM 4496 O O . ALA A 1 585 ? 19.222 10.225 -7.497 1.00 91.88 585 ALA A O 1
ATOM 4497 N N . HIS A 1 586 ? 18.259 10.454 -9.523 1.00 92.69 586 HIS A N 1
ATOM 4498 C CA . HIS A 1 586 ? 18.988 11.635 -9.993 1.00 92.69 586 HIS A CA 1
ATOM 4499 C C . HIS A 1 586 ? 18.240 12.959 -9.743 1.00 92.69 586 HIS A C 1
ATOM 4501 O O . HIS A 1 586 ? 18.558 13.959 -10.374 1.00 92.69 586 HIS A O 1
ATOM 4507 N N . ASP A 1 587 ? 17.238 12.975 -8.852 1.00 94.69 587 ASP A N 1
ATOM 4508 C CA . ASP A 1 587 ? 16.416 14.162 -8.538 1.00 94.69 587 ASP A CA 1
ATOM 4509 C C . ASP A 1 587 ? 15.527 14.670 -9.692 1.00 94.69 587 ASP A C 1
ATOM 4511 O O . ASP A 1 587 ? 14.985 15.774 -9.637 1.00 94.69 587 ASP A O 1
ATOM 4515 N N . GLU A 1 588 ? 15.291 13.843 -10.710 1.00 96.62 588 GLU A N 1
ATOM 4516 C CA . GLU A 1 588 ? 14.475 14.208 -11.871 1.00 96.62 588 GLU A CA 1
ATOM 4517 C C . GLU A 1 588 ? 13.079 13.584 -11.806 1.00 96.62 588 GLU A C 1
ATOM 4519 O O . GLU A 1 588 ? 12.914 12.408 -11.468 1.00 96.62 588 GLU A O 1
ATOM 4524 N N . ALA A 1 589 ? 12.055 14.361 -12.165 1.00 97.19 589 ALA A N 1
ATOM 4525 C CA . ALA A 1 589 ? 10.704 13.839 -12.335 1.00 97.19 589 ALA A CA 1
ATOM 4526 C C . ALA A 1 589 ? 10.621 12.970 -13.599 1.00 97.19 589 ALA A C 1
ATOM 4528 O O . ALA A 1 589 ? 11.101 13.371 -14.657 1.00 97.19 589 ALA A O 1
ATOM 4529 N N . VAL A 1 590 ? 9.965 11.812 -13.504 1.00 97.00 590 VAL A N 1
ATOM 4530 C CA . VAL A 1 590 ? 9.785 10.871 -14.620 1.00 97.00 590 VAL A CA 1
ATOM 4531 C C . VAL A 1 590 ? 8.381 11.057 -15.228 1.00 97.00 590 VAL A C 1
ATOM 4533 O O . VAL A 1 590 ? 7.402 10.597 -14.634 1.00 97.00 590 VAL A O 1
ATOM 4536 N N . PRO A 1 591 ? 8.226 11.727 -16.392 1.00 93.50 591 PRO A N 1
ATOM 4537 C CA . PRO A 1 591 ? 6.924 12.237 -16.857 1.00 93.50 591 PRO A CA 1
ATOM 4538 C C . PRO A 1 591 ? 5.886 11.176 -17.258 1.00 93.50 591 PRO A C 1
ATOM 4540 O O . PRO A 1 591 ? 4.724 11.491 -17.492 1.00 93.50 591 PRO A O 1
ATOM 4543 N N . ASP A 1 592 ? 6.295 9.920 -17.398 1.00 96.12 592 ASP A N 1
ATOM 4544 C CA . ASP A 1 592 ? 5.460 8.785 -17.802 1.00 96.12 592 ASP A CA 1
ATOM 4545 C C . ASP A 1 592 ? 5.430 7.664 -16.747 1.00 96.12 592 ASP A C 1
ATOM 4547 O O . ASP A 1 592 ? 4.959 6.560 -17.028 1.00 96.12 592 ASP A O 1
ATOM 4551 N N . LEU A 1 593 ? 5.893 7.955 -15.526 1.00 98.38 593 LEU A N 1
ATOM 4552 C CA . LEU A 1 593 ? 5.792 7.080 -14.362 1.00 98.38 593 LEU A CA 1
ATOM 4553 C C . LEU A 1 593 ? 5.117 7.833 -13.216 1.00 98.38 593 LEU A C 1
ATOM 4555 O O . LEU A 1 593 ? 5.726 8.673 -12.552 1.00 98.38 593 LEU A O 1
ATOM 4559 N N . LEU A 1 594 ? 3.846 7.523 -12.977 1.00 98.62 594 LEU A N 1
ATOM 4560 C CA . LEU A 1 594 ? 3.051 8.158 -11.931 1.00 98.62 594 LEU A CA 1
ATOM 4561 C C . LEU A 1 594 ? 2.853 7.216 -10.747 1.00 98.62 594 LEU A C 1
ATOM 4563 O O . LEU A 1 594 ? 2.836 5.996 -10.884 1.00 98.62 594 LEU A O 1
ATOM 4567 N N . VAL A 1 595 ? 2.674 7.788 -9.566 1.00 98.44 595 VAL A N 1
ATOM 4568 C CA . VAL A 1 595 ? 2.470 7.061 -8.314 1.00 98.44 595 VAL A CA 1
ATOM 4569 C C . VAL A 1 595 ? 1.170 7.536 -7.693 1.00 98.44 595 VAL A C 1
ATOM 4571 O O . VAL A 1 595 ? 0.898 8.733 -7.656 1.00 98.44 595 VAL A O 1
ATOM 4574 N N . VAL A 1 596 ? 0.370 6.614 -7.164 1.00 97.62 596 VAL A N 1
ATOM 4575 C CA . VAL A 1 596 ? -0.901 6.933 -6.508 1.00 97.62 596 VAL A CA 1
ATOM 4576 C C . VAL A 1 596 ? -1.089 6.098 -5.246 1.00 97.62 596 VAL A C 1
ATOM 4578 O O . VAL A 1 596 ? -0.745 4.920 -5.173 1.00 97.62 596 VAL A O 1
ATOM 4581 N N . GLY A 1 597 ? -1.662 6.716 -4.219 1.00 96.06 597 GLY A N 1
ATOM 4582 C CA . GLY A 1 597 ? -1.968 6.080 -2.951 1.00 96.06 597 GLY A CA 1
ATOM 4583 C C . GLY A 1 597 ? -0.776 5.921 -2.025 1.00 96.06 597 GLY A C 1
ATOM 4584 O O . GLY A 1 597 ? 0.035 6.829 -1.878 1.00 96.06 597 GLY A O 1
ATOM 4585 N N . THR A 1 598 ? -0.692 4.781 -1.342 1.00 94.25 598 THR A N 1
ATOM 4586 C CA . THR A 1 598 ? 0.126 4.616 -0.126 1.00 94.25 598 THR A CA 1
ATOM 4587 C C . THR A 1 598 ? 1.616 4.852 -0.332 1.00 94.25 598 THR A C 1
ATOM 4589 O O . THR A 1 598 ? 2.308 5.231 0.609 1.00 94.25 598 THR A O 1
ATOM 4592 N N . LEU A 1 599 ? 2.107 4.701 -1.562 1.00 96.00 599 LEU A N 1
ATOM 4593 C CA . LEU A 1 599 ? 3.486 5.024 -1.919 1.00 96.00 599 LEU A CA 1
ATOM 4594 C C . LEU A 1 599 ? 3.794 6.531 -1.867 1.00 96.00 599 LEU A C 1
ATOM 4596 O O . LEU A 1 599 ? 4.952 6.886 -1.706 1.00 96.00 599 LEU A O 1
ATOM 4600 N N . ARG A 1 600 ? 2.796 7.423 -1.922 1.00 96.56 600 ARG A N 1
ATOM 4601 C CA . ARG A 1 600 ? 2.979 8.887 -1.830 1.00 96.56 600 ARG A CA 1
ATOM 4602 C C . ARG A 1 600 ? 3.025 9.429 -0.402 1.00 96.56 600 ARG A C 1
ATOM 4604 O O . ARG A 1 600 ? 3.184 10.634 -0.199 1.00 96.56 600 ARG A O 1
ATOM 4611 N N . LYS A 1 601 ? 2.934 8.552 0.602 1.00 95.62 601 LYS A N 1
ATOM 4612 C CA . LYS A 1 601 ? 2.979 8.911 2.026 1.00 95.62 601 LYS A CA 1
ATOM 4613 C C . LYS A 1 601 ? 4.135 9.842 2.445 1.00 95.62 601 LYS A C 1
ATOM 4615 O O . LYS A 1 601 ? 3.897 10.664 3.331 1.00 95.62 601 LYS A O 1
ATOM 4620 N N . PRO A 1 602 ? 5.344 9.782 1.843 1.00 95.50 602 PRO A N 1
ATOM 4621 C CA . PRO A 1 602 ? 6.423 10.719 2.161 1.00 95.50 602 PRO A CA 1
ATOM 4622 C C . PRO A 1 602 ? 6.054 12.184 1.942 1.00 95.50 602 PRO A C 1
ATOM 4624 O O . PRO A 1 602 ? 6.415 13.034 2.754 1.00 95.50 602 PRO A O 1
ATOM 4627 N N . ARG A 1 603 ? 5.302 12.475 0.875 1.00 94.69 603 ARG A N 1
ATOM 4628 C CA . ARG A 1 603 ? 4.827 13.823 0.547 1.00 94.69 603 ARG A CA 1
ATOM 4629 C C . ARG A 1 603 ? 3.477 14.119 1.192 1.00 94.69 603 ARG A C 1
ATOM 4631 O O . ARG A 1 603 ? 3.254 15.218 1.697 1.00 94.69 603 ARG A O 1
ATOM 4638 N N . GLU A 1 604 ? 2.575 13.147 1.170 1.00 94.19 604 GLU A N 1
ATOM 4639 C CA . GLU A 1 604 ? 1.189 13.287 1.608 1.00 94.19 604 GLU A CA 1
ATOM 4640 C C . GLU A 1 604 ? 0.876 12.242 2.684 1.00 94.19 604 GLU A C 1
ATOM 4642 O O . GLU A 1 604 ? 0.442 11.132 2.378 1.00 94.19 604 GLU A O 1
ATOM 4647 N N . TRP A 1 605 ? 1.096 12.596 3.956 1.00 93.38 605 TRP A N 1
ATOM 4648 C CA . TRP A 1 605 ? 0.984 11.691 5.113 1.00 93.38 605 TRP A CA 1
ATOM 4649 C C . TRP A 1 605 ? -0.295 10.829 5.131 1.00 93.38 605 TRP A C 1
ATOM 4651 O O . TRP A 1 605 ? -0.246 9.637 5.445 1.00 93.38 605 TRP A O 1
ATOM 4661 N N . GLU A 1 606 ? -1.426 11.426 4.751 1.00 92.69 606 GLU A N 1
ATOM 4662 C CA . GLU A 1 606 ? -2.758 10.808 4.740 1.00 92.69 606 GLU A CA 1
ATOM 4663 C C . GLU A 1 606 ? -3.098 10.089 3.421 1.00 92.69 606 GLU A C 1
ATOM 4665 O O . GLU A 1 606 ? -4.270 9.823 3.155 1.00 92.69 606 GLU A O 1
ATOM 4670 N N . SER A 1 607 ? -2.095 9.708 2.612 1.00 94.19 607 SER A N 1
ATOM 4671 C CA . SER A 1 607 ? -2.243 8.870 1.400 1.00 94.19 607 SER A CA 1
ATOM 4672 C C . SER A 1 607 ? -2.671 7.423 1.705 1.00 94.19 607 SER A C 1
ATOM 4674 O O . SER A 1 607 ? -2.119 6.451 1.201 1.00 94.19 607 SER A O 1
ATOM 4676 N N . THR A 1 608 ? -3.635 7.257 2.594 1.00 89.56 608 THR A N 1
ATOM 4677 C CA . THR A 1 608 ? -4.212 6.000 3.071 1.00 89.56 608 THR A CA 1
ATOM 4678 C C . THR A 1 608 ? -5.736 6.093 3.159 1.00 89.56 608 THR A C 1
ATOM 4680 O O . THR A 1 608 ? -6.400 5.060 3.228 1.00 89.56 608 THR A O 1
ATOM 4683 N N . ALA A 1 609 ? -6.298 7.306 3.159 1.00 91.75 609 ALA A N 1
ATOM 4684 C CA . ALA A 1 609 ? -7.715 7.568 3.356 1.00 91.75 609 ALA A CA 1
ATOM 4685 C C . ALA A 1 609 ? -8.410 7.970 2.045 1.00 91.75 609 ALA A C 1
ATOM 4687 O O . ALA A 1 609 ? -7.851 8.671 1.208 1.00 91.75 609 ALA A O 1
ATOM 4688 N N . VAL A 1 610 ? -9.654 7.513 1.869 1.00 94.69 610 VAL A N 1
ATOM 4689 C CA . VAL A 1 610 ? -10.424 7.672 0.620 1.00 94.69 610 VAL A CA 1
ATOM 4690 C C . VAL A 1 610 ? -10.468 9.115 0.096 1.00 94.69 610 VAL A C 1
ATOM 4692 O O . VAL A 1 610 ? -10.251 9.281 -1.104 1.00 94.69 610 VAL A O 1
ATOM 4695 N N . PRO A 1 611 ? -10.708 10.161 0.918 1.00 91.94 611 PRO A N 1
ATOM 4696 C CA . PRO A 1 611 ? -10.781 11.533 0.410 1.00 91.94 611 PRO A CA 1
ATOM 4697 C C . PRO A 1 611 ? -9.492 12.026 -0.246 1.00 91.94 611 PRO A C 1
ATOM 4699 O O . PRO A 1 611 ? -9.549 12.723 -1.254 1.00 91.94 611 PRO A O 1
ATOM 4702 N N . GLU A 1 612 ? -8.346 11.632 0.296 1.00 94.00 612 GLU A N 1
ATOM 4703 C CA . GLU A 1 612 ? -7.034 11.924 -0.261 1.00 94.00 612 GLU A CA 1
ATOM 4704 C C . GLU A 1 612 ? -6.779 11.048 -1.503 1.00 94.00 612 GLU A C 1
ATOM 4706 O O . GLU A 1 612 ? -6.429 11.555 -2.568 1.00 94.00 612 GLU A O 1
ATOM 4711 N N . LEU A 1 613 ? -7.062 9.742 -1.424 1.00 96.31 613 LEU A N 1
ATOM 4712 C CA . LEU A 1 613 ? -6.842 8.800 -2.529 1.00 96.31 613 LEU A CA 1
ATOM 4713 C C . LEU A 1 613 ? -7.656 9.138 -3.792 1.00 96.31 613 LEU A C 1
ATOM 4715 O O . LEU A 1 613 ? -7.128 9.036 -4.899 1.00 96.31 613 LEU A O 1
ATOM 4719 N N . ARG A 1 614 ? -8.926 9.549 -3.655 1.00 97.00 614 ARG A N 1
ATOM 4720 C CA . ARG A 1 614 ? -9.771 9.920 -4.808 1.00 97.00 614 ARG A CA 1
ATOM 4721 C C . ARG A 1 614 ? -9.290 11.188 -5.505 1.00 97.00 614 ARG A C 1
ATOM 4723 O O . ARG A 1 614 ? -9.390 11.285 -6.725 1.00 97.00 614 ARG A O 1
ATOM 4730 N N . GLN A 1 615 ? -8.751 12.138 -4.736 1.00 96.69 615 GLN A N 1
ATOM 4731 C CA . GLN A 1 615 ? -8.171 13.356 -5.290 1.00 96.69 615 GLN A CA 1
ATOM 4732 C C . GLN A 1 615 ? -6.893 13.027 -6.058 1.00 96.69 615 GLN A C 1
ATOM 4734 O O . GLN A 1 615 ? -6.718 13.499 -7.176 1.00 96.69 615 GLN A O 1
ATOM 4739 N N . GLN A 1 616 ? -6.033 12.167 -5.504 1.00 97.50 616 GLN A N 1
ATOM 4740 C CA . GLN A 1 616 ? -4.835 11.721 -6.212 1.00 97.50 616 GLN A CA 1
ATOM 4741 C C . GLN A 1 616 ? -5.189 11.006 -7.520 1.00 97.50 616 GLN A C 1
ATOM 4743 O O . GLN A 1 616 ? -4.596 11.317 -8.545 1.00 97.50 616 GLN A O 1
ATOM 4748 N N . ALA A 1 617 ? -6.179 10.105 -7.517 1.00 97.88 617 ALA A N 1
ATOM 4749 C CA . ALA A 1 617 ? -6.622 9.424 -8.735 1.00 97.88 617 ALA A CA 1
ATOM 4750 C C . ALA A 1 617 ? -7.091 10.406 -9.828 1.00 97.88 617 ALA A C 1
ATOM 4752 O O . ALA A 1 617 ? -6.750 10.215 -10.994 1.00 97.88 617 ALA A O 1
ATOM 4753 N N . ALA A 1 618 ? -7.813 11.469 -9.451 1.00 97.50 618 ALA A N 1
ATOM 4754 C CA . ALA A 1 618 ? -8.215 12.533 -10.372 1.00 97.50 618 ALA A CA 1
ATOM 4755 C C . ALA A 1 618 ? -7.008 13.312 -10.925 1.00 97.50 618 ALA A C 1
ATOM 4757 O O . ALA A 1 618 ? -6.890 13.466 -12.136 1.00 97.50 618 ALA A O 1
ATOM 4758 N N . VAL A 1 619 ? -6.062 13.713 -10.067 1.00 97.19 619 VAL A N 1
ATOM 4759 C CA . VAL A 1 619 ? -4.844 14.435 -10.486 1.00 97.19 619 VAL A CA 1
ATOM 4760 C C . VAL A 1 619 ? -3.985 13.598 -11.441 1.00 97.19 619 VAL A C 1
ATOM 4762 O O . VAL A 1 619 ? -3.503 14.127 -12.441 1.00 97.19 619 VAL A O 1
ATOM 4765 N N . ILE A 1 620 ? -3.821 12.294 -11.177 1.00 97.06 620 ILE A N 1
ATOM 4766 C CA . ILE A 1 620 ? -3.107 11.379 -12.087 1.00 97.06 620 ILE A CA 1
ATOM 4767 C C . ILE A 1 620 ? -3.808 11.319 -13.448 1.00 97.06 620 ILE A C 1
ATOM 4769 O O . ILE A 1 620 ? -3.144 11.377 -14.481 1.00 97.06 620 ILE A O 1
ATOM 4773 N N . CYS A 1 621 ? -5.140 11.229 -13.458 1.00 96.50 621 CYS A N 1
ATOM 4774 C CA . CYS A 1 621 ? -5.917 11.239 -14.694 1.00 96.50 621 CYS A CA 1
ATOM 4775 C C . CYS A 1 621 ? -5.694 12.535 -15.489 1.00 96.50 621 CYS A C 1
ATOM 4777 O O . CYS A 1 621 ? -5.386 12.461 -16.676 1.00 96.50 621 CYS A O 1
ATOM 4779 N N . GLU A 1 622 ? -5.739 13.702 -14.840 1.00 95.75 622 GLU A N 1
ATOM 4780 C CA . GLU A 1 622 ? -5.451 14.990 -15.486 1.00 95.75 622 GLU A CA 1
ATOM 4781 C C . GLU A 1 622 ? -4.054 15.026 -16.119 1.00 95.75 622 GLU A C 1
ATOM 4783 O O . GLU A 1 622 ? -3.900 15.511 -17.238 1.00 95.75 622 GLU A O 1
ATOM 4788 N N . GLN A 1 623 ? -3.031 14.495 -15.438 1.00 96.06 623 GLN A N 1
ATOM 4789 C CA . GLN A 1 623 ? -1.671 14.453 -15.987 1.00 96.06 623 GLN A CA 1
ATOM 4790 C C . GLN A 1 623 ? -1.582 13.588 -17.247 1.00 96.06 623 GLN A C 1
ATOM 4792 O O . GLN A 1 623 ? -0.955 13.985 -18.229 1.00 96.06 623 GLN A O 1
ATOM 4797 N N . ILE A 1 624 ? -2.245 12.432 -17.244 1.00 95.12 624 ILE A N 1
ATOM 4798 C CA . ILE A 1 624 ? -2.272 11.532 -18.401 1.00 95.12 624 ILE A CA 1
ATOM 4799 C C . ILE A 1 624 ? -3.013 12.187 -19.572 1.00 95.12 624 ILE A C 1
ATOM 4801 O O . ILE A 1 624 ? -2.509 12.174 -20.694 1.00 95.12 624 ILE A O 1
ATOM 4805 N N . LEU A 1 625 ? -4.161 12.818 -19.317 1.00 92.50 625 LEU A N 1
ATOM 4806 C CA . LEU A 1 625 ? -4.968 13.470 -20.352 1.00 92.50 625 LEU A CA 1
ATOM 4807 C C . LEU A 1 625 ? -4.324 14.743 -20.912 1.00 92.50 625 LEU A C 1
ATOM 4809 O O . LEU A 1 625 ? -4.564 15.085 -22.062 1.00 92.50 625 LEU A O 1
ATOM 4813 N N . ARG A 1 626 ? -3.462 15.435 -20.157 1.00 91.38 626 ARG A N 1
ATOM 4814 C CA . ARG A 1 626 ? -2.646 16.532 -20.715 1.00 91.38 626 ARG A CA 1
ATOM 4815 C C . ARG A 1 626 ? -1.683 16.043 -21.795 1.00 91.38 626 ARG A C 1
ATOM 4817 O O . ARG A 1 626 ? -1.410 16.781 -22.736 1.00 91.38 626 ARG A O 1
ATOM 4824 N N . LYS A 1 627 ? -1.161 14.821 -21.652 1.00 88.56 627 LYS A N 1
ATOM 4825 C CA . LYS A 1 627 ? -0.257 14.198 -22.629 1.00 88.56 627 LYS A CA 1
ATOM 4826 C C . LYS A 1 627 ? -1.021 13.536 -23.779 1.00 88.56 627 LYS A C 1
ATOM 4828 O O . LYS A 1 627 ? -0.554 13.573 -24.912 1.00 88.56 627 LYS A O 1
ATOM 4833 N N . TYR A 1 628 ? -2.184 12.962 -23.484 1.00 87.56 628 TYR A N 1
ATOM 4834 C CA . TYR A 1 628 ? -3.052 12.270 -24.437 1.00 87.56 628 TYR A CA 1
ATOM 4835 C C . TYR A 1 628 ? -4.487 12.810 -24.327 1.00 87.56 628 TYR A C 1
ATOM 4837 O O . TYR A 1 628 ? -5.334 12.180 -23.684 1.00 87.56 628 TYR A O 1
ATOM 4845 N N . PRO A 1 629 ? -4.760 14.005 -24.880 1.00 77.88 629 PRO A N 1
ATOM 4846 C CA . PRO A 1 629 ? -6.064 14.641 -24.746 1.00 77.88 629 PRO A CA 1
ATOM 4847 C C . PRO A 1 629 ? -7.132 13.877 -25.526 1.00 77.88 629 PRO A C 1
ATOM 4849 O O . PRO A 1 629 ? -6.848 13.263 -26.555 1.00 77.88 629 PRO A O 1
ATOM 4852 N N . ALA A 1 630 ? -8.374 13.943 -25.041 1.00 66.81 630 ALA A N 1
ATOM 4853 C CA . ALA A 1 630 ? -9.498 13.213 -25.625 1.00 66.81 630 ALA A CA 1
ATOM 4854 C C . ALA A 1 630 ? -9.756 13.576 -27.101 1.00 66.81 630 ALA A C 1
ATOM 4856 O O . ALA A 1 630 ? -10.156 12.711 -27.874 1.00 66.81 630 ALA A O 1
ATOM 4857 N N . ASP A 1 631 ? -9.431 14.810 -27.500 1.00 61.53 631 ASP A N 1
ATOM 4858 C CA . ASP A 1 631 ? -9.677 15.338 -28.847 1.00 61.53 631 ASP A CA 1
ATOM 4859 C C . ASP A 1 631 ? -8.543 15.054 -29.856 1.00 61.53 631 ASP A C 1
ATOM 4861 O O . ASP A 1 631 ? -8.688 15.351 -31.037 1.00 61.53 631 ASP A O 1
ATOM 4865 N N . ALA A 1 632 ? -7.398 14.493 -29.436 1.00 51.00 632 ALA A N 1
ATOM 4866 C CA . ALA A 1 632 ? -6.237 14.299 -30.324 1.00 51.00 632 ALA A CA 1
ATOM 4867 C C . ALA A 1 632 ? -6.310 13.049 -31.225 1.00 51.00 632 ALA A C 1
ATOM 4869 O O . ALA A 1 632 ? -5.347 12.749 -31.930 1.00 51.00 632 ALA A O 1
ATOM 4870 N N . CYS A 1 633 ? -7.415 12.303 -31.205 1.00 42.81 633 CYS A N 1
ATOM 4871 C CA . CYS A 1 633 ? -7.593 11.076 -31.989 1.00 42.81 633 CYS A CA 1
ATOM 4872 C C . CYS A 1 633 ? -9.021 10.946 -32.550 1.00 42.81 633 CYS A C 1
ATOM 4874 O O . CYS A 1 633 ? -9.628 9.880 -32.418 1.00 42.81 633 CYS A O 1
ATOM 4876 N N . ILE A 1 634 ? -9.550 12.022 -33.146 1.00 35.47 634 ILE A N 1
ATOM 4877 C CA . ILE A 1 634 ? -10.719 11.965 -34.045 1.00 35.47 634 ILE A CA 1
ATOM 4878 C C . ILE A 1 634 ? -10.240 12.079 -35.488 1.00 35.47 634 ILE A C 1
ATOM 4880 O O . ILE A 1 634 ? -9.453 13.014 -35.763 1.00 35.47 634 ILE A O 1
#

InterPro domains:
  IPR010300 Cysteine dioxygenase type I [PF05995] (38-159)
  IPR011051 RmlC-like cupin domain superfamily [SSF51182] (6-160)
  IPR014710 RmlC-like jelly roll fold [G3DSA:2.60.120.10] (2-172)
  IPR036188 FAD/NAD(P)-binding domain superfamily [G3DSA:3.50.50.60] (175-212)
  IPR036188 FAD/NAD(P)-binding domain superfamily [G3DSA:3.50.50.60] (231-631)
  IPR036188 FAD/NAD(P)-binding domain superfamily [SSF51905] (174-393)
  IPR036188 FAD/NAD(P)-binding domain superfamily [SSF51905] (358-565)
  IPR038732 FAD-dependent urate hydroxylase HpyO/Asp monooxygenase CreE-like, FAD/NAD(P)-binding domain [PF13454] (176-321)
  IPR052189 L-aspartate N-monooxygenase (nitrosuccinate-forming) [PTHR40254] (173-629)

Sequence (634 aa):
MIPLNPRLEDLVRRLDELGPEATLAGIARHLEGAALAAEDVAAFVRPNPASYSRARVVRRDHYELLVMTWLPGQASVPHDHVGSICALQVVQGNAVETNFSVAADGYADLEYETPVGTGQVSSGQDAGIHSIRNASADGLLVTVHVYAPPFKDARRFTTRPTPAVPRTQLSVPTVVVIGGGFSGTMTAAQLLRHGANLRVVLVERRGTVAEGLAYATQESAHLLNVPAARMSAWPDRPEDFLNWARRRDPAVAPGDFLPRQWYGHYLRETLHEAARGSHADLSVLLEEVRRVARHPAGGWMVHLGRGTSLRADVVVLAIGHRPPSDPLHKLWTGPRDRFLADPWQPYAVRTIPPDDAVAILGSGLTAIDAVLSLNQHPRTAPVTLISRHGLLPNPHAAAAVPPVDMGPFVQGVLADGSRPRAGAVAGAIHRLVRQQVANGGDWRSIVDGLRPHTARLWQGLDTDERRRFLGRLRPFWEVHRHRMARSIAAQLQQFKERGLLEVLPGQIVAAEATRAGVKLTVRSRNSGEMVIRDFQWVINCTGPAPSNRAEANPAIGSLLVDHWVRRDELSLGLDTTAEGYAISAHDEAVPDLLVVGTLRK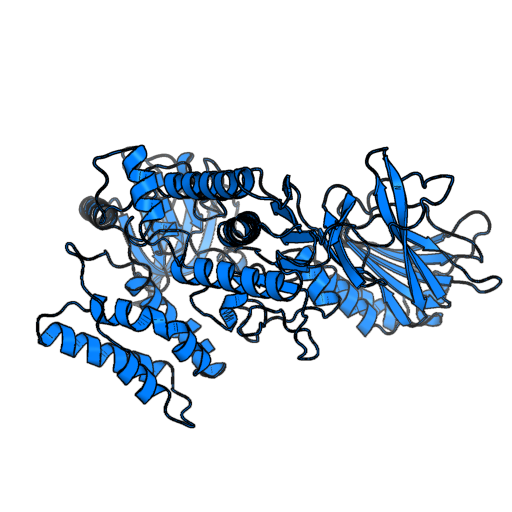PREWESTAVPELRQQAAVICEQILRKYPADACI

Organism: NCBI:txid1908690

pLDDT: mean 91.53, std 8.49, range [35.47, 98.69]

Radius of gyration: 27.42 Å; chains: 1; bounding box: 75×60×76 Å

Secondary structure (DSSP, 8-state):
-PPPPHHHHHHHHHHHTTGGG--HHHHHHHHHTT---HHHHGGG----SSS-EEEEEEE-SS-EEEEEEE-TT-BPPSB--TT-EEEEEEEESEEEEEEEEE-TTS-EEEEEEEEEETT-EE--TTTSEEEEEE--SS--EEEEEEEESPP----B-PBPSSPPPP--S-SS-EEEEE--SHHHHHHHHHHHHTT-S-EEEEE-SSS-SS-TTTS----TT-B-SS-GGG--S-SS-TTHHHHHHHTT-TT--TT---BHHHHHHHHHHHHHHHHHT-SSEEEEE-S-EEEEEE-TTSSEEEEETTS-EEEESEEEE----BSPP-TTTTTEES--TTEES-TTSTTTTTTS-TTS-EEEE--SHHHHHHHHHHTSS---S-EEEEESS---PPBPPSSPPPPP--HHHHHHHT-TT----HHHHHHHHHHHHHHHHHTT--HHHHHHHHGGGHHHHHHHS-HHHHHHIIIIIHHHHHHHHSPBPHHHHHHHHHHHHTTSEEEEEEEEEEEEEETTEEEEEEEETTT--EEEEEESEEEE-S-PBP--STTT-HHHHHHHHTTS--B-TTSSSB-B-TT-EEEPTTS-EEEEEEE-SGGGTTT-TTTTSHHHHHHHHHHHHHHHHHHS-GGGG-